Protein AF-U1GAP7-F1 (afdb_monomer)

Nearest PDB structures (foldseek):
  4m6r-assembly1_D  TM=9.104E-01  e=3.606E-21  Homo sapiens
  1dzw-assembly1_P  TM=7.895E-01  e=6.762E-09  Escherichia coli
  1e49-assembly1_P  TM=7.691E-01  e=4.501E-08  Escherichia coli
  1e4c-assembly1_P  TM=7.451E-01  e=2.843E-08  Escherichia coli
  2opi-assembly1_B  TM=7.253E-01  e=6.320E-07  Bacteroides thetaiotaomicron VPI-5482

Mean predicted aligned error: 15.96 Å

Radius of gyration: 25.6 Å; Cα contacts (8 Å, |Δi|>4): 697; chains: 1; bounding box: 59×60×71 Å

pLDDT: mean 79.99, std 14.96, range [28.83, 97.25]

Foldseek 3Di:
DPPPQPLVQLDDPDCPRQLNVQLVVLLVCVVLVWCPPQDKGKWFDDDQKIWFAFGPDNSNPTHSLRIWIFGPPFDLPDPVRTHTSHHNPPTHTDLCVSVQNLLVVLVARMKIWTQDPLLQVQLVVCCVPVNNFAWDKDAQDCLQQLACQFPVDDHGDDRGDMDTEAEDEDDPGSSVCNVVSNVSCVVVRGDQWHRYHNGGIIGRHNDPDDRPVVSVSDVSVPDPDVVVPVVHDDDDDDQPDFDDQLNWTWDDPPVPPQKIWTQQAFLDDRDIWMWGQPDPVGFIETGCEPLDQDPLLQPQALLQWADQWDDPPDDDDPVADPRDGCCVVLVLAPDNVRSGHHRSDAQDPDDDGSTPHRVSSRSSSSSVSVQVSDPRYHYDYPNDPVVVDD

Solvent-accessible surface area (backbone atoms only — not comparable to full-atom values): 21819 Å² total; per-residue (Å²): 129,85,76,81,51,49,64,70,80,40,63,72,92,52,66,80,41,56,37,48,32,47,30,51,50,32,33,54,36,33,77,72,46,23,24,53,94,52,40,49,52,50,35,38,47,55,93,52,35,35,38,34,48,46,40,87,48,56,38,61,70,47,51,30,78,49,41,30,30,29,44,54,88,54,52,62,68,60,73,85,65,40,46,65,63,26,66,42,93,90,61,46,73,37,71,58,50,44,52,45,46,58,29,42,77,70,66,23,38,35,27,42,31,31,41,25,65,55,45,21,48,50,42,53,48,37,35,74,77,64,33,78,88,39,54,52,71,52,57,74,41,72,56,49,40,65,38,64,58,16,79,90,48,84,59,54,30,49,43,83,39,70,53,63,34,49,51,43,79,66,58,99,46,68,68,71,37,39,64,59,51,52,51,50,46,65,78,38,60,4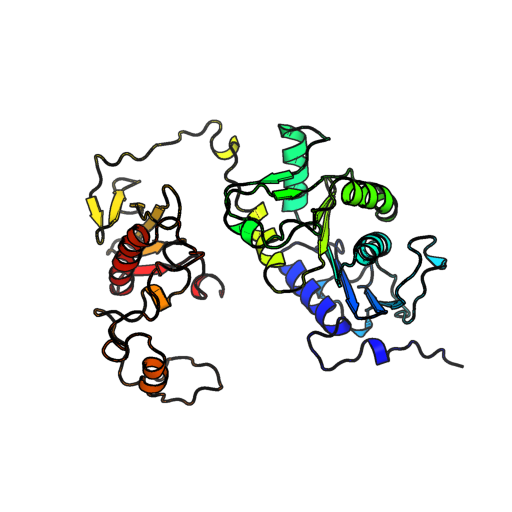2,46,49,45,38,36,28,38,79,56,9,36,47,37,36,31,68,72,92,64,91,51,60,74,54,34,59,65,42,58,69,64,69,66,88,48,72,73,78,46,60,98,49,91,81,81,79,88,67,83,89,80,51,51,71,55,65,89,27,45,27,39,56,78,76,75,75,72,47,37,28,46,30,54,37,44,18,39,44,92,84,30,60,28,44,39,34,48,76,47,96,93,64,31,32,38,34,39,42,37,70,63,49,76,51,68,48,45,41,43,30,25,81,81,50,47,59,55,74,55,61,59,93,84,63,84,66,63,91,88,56,67,80,83,42,57,39,62,79,56,27,74,75,28,88,47,73,90,43,34,36,45,36,40,71,38,71,69,57,93,59,82,95,53,89,35,78,34,32,81,55,23,41,54,44,31,56,28,48,32,56,42,60,56,34,92,52,31,48,70,45,38,70,66,35,70,82,76,74,67,130

Sequence (390 aa):
MQRENNDHLVISSDSDHPANLIPELCRKFYQLGWVTGTGGGTSIKQDNLIYIAPSGVQKELIKSENIFVLSFPTPKYPPSDRKYIRKPMELKPSACTPLFLAAFERGAGCSIHTHSQWAVLVTLLVEKVHGKGACFEISNIEQIKGIPRGRTKTGMLGFHDTLRVPIIENTPFEEDLTGSLEKAMEEYPDTYAVLVRRHGISEISELFHDRWSQIQAETCRATLQEAAFEGRIVTKIGCSTSSKISDSLAHDDFGDGSFYILHVPGHAVRHISGLVRTTPDGTFVSLAGDVCHFGVSFWLTKYIPLSSMFLPVTKFNARIKTPCQCTAFTMCHPDQEKGRPSPFHRARIAGESWYMDTPTAQNPINSFETFDAHEDVLVVMAHGQAAMNN

Structure (mmCIF, N/CA/C/O backbone):
data_AF-U1GAP7-F1
#
_entry.id   AF-U1GAP7-F1
#
loop_
_atom_site.group_PDB
_atom_site.id
_atom_site.type_symbol
_atom_site.label_atom_id
_atom_site.label_alt_id
_atom_site.label_comp_id
_atom_site.label_asym_id
_atom_site.label_entity_id
_atom_site.label_seq_id
_atom_site.pdbx_PDB_ins_code
_atom_site.Cartn_x
_atom_site.Cartn_y
_atom_site.Cartn_z
_atom_site.occupancy
_atom_site.B_iso_or_equiv
_atom_site.auth_seq_id
_atom_site.auth_comp_id
_atom_site.auth_asym_id
_atom_site.auth_atom_id
_atom_site.pdbx_PDB_model_num
ATOM 1 N N . MET A 1 1 ? -19.656 -19.413 37.058 1.00 40.47 1 MET A N 1
ATOM 2 C CA . MET A 1 1 ? -19.837 -19.436 35.592 1.00 40.47 1 MET A CA 1
ATOM 3 C C . MET A 1 1 ? -18.621 -18.779 34.968 1.00 40.47 1 MET A C 1
ATOM 5 O O . MET A 1 1 ? -18.473 -17.571 35.111 1.00 40.47 1 MET A O 1
ATOM 9 N N . GLN A 1 2 ? -17.708 -19.554 34.374 1.00 43.62 2 GLN A N 1
ATOM 10 C CA . GLN A 1 2 ? -16.685 -18.979 33.496 1.00 43.62 2 GLN A CA 1
ATOM 11 C C . GLN A 1 2 ? -17.437 -18.272 32.365 1.00 43.62 2 GLN A C 1
ATOM 13 O O . GLN A 1 2 ? -18.239 -18.905 31.685 1.00 43.62 2 GLN A O 1
ATOM 18 N N . ARG A 1 3 ? -17.268 -16.953 32.224 1.00 54.94 3 ARG A N 1
ATOM 19 C CA . ARG A 1 3 ? -17.716 -16.270 31.007 1.00 54.94 3 ARG A CA 1
ATOM 20 C C . ARG A 1 3 ? -16.922 -16.899 29.869 1.00 54.94 3 ARG A C 1
ATOM 22 O O . ARG A 1 3 ? -15.702 -16.770 29.864 1.00 54.94 3 ARG A O 1
ATOM 29 N N . GLU A 1 4 ? -17.589 -17.609 28.968 1.00 69.75 4 GLU A N 1
ATOM 30 C CA . GLU A 1 4 ? -16.960 -18.060 27.730 1.00 69.75 4 GLU A CA 1
ATOM 31 C C . GLU A 1 4 ? -16.416 -16.817 27.016 1.00 69.75 4 GLU A C 1
ATOM 33 O O . GLU A 1 4 ? -17.166 -15.907 26.670 1.00 69.75 4 GLU A O 1
ATOM 38 N N . ASN A 1 5 ? -15.096 -16.734 26.848 1.00 86.81 5 ASN A N 1
ATOM 39 C CA . ASN A 1 5 ? -14.421 -15.572 26.263 1.00 86.81 5 ASN A CA 1
ATOM 40 C C . ASN A 1 5 ? -14.599 -15.487 24.732 1.00 86.81 5 ASN A C 1
ATOM 42 O O . ASN A 1 5 ? -13.904 -14.733 24.060 1.00 86.81 5 ASN A O 1
ATOM 46 N N . ASN A 1 6 ? -15.513 -16.285 24.171 1.00 93.25 6 ASN A N 1
ATOM 47 C CA . ASN A 1 6 ? -15.742 -16.432 22.736 1.00 93.25 6 ASN A CA 1
ATOM 48 C C . ASN A 1 6 ? -14.460 -16.743 21.940 1.00 93.25 6 ASN A C 1
ATOM 50 O O . ASN A 1 6 ? -14.281 -16.257 20.826 1.00 93.25 6 ASN A O 1
ATOM 54 N N . ASP A 1 7 ? -13.562 -17.569 22.491 1.00 93.50 7 ASP A N 1
ATOM 55 C CA . ASP A 1 7 ? -12.288 -17.919 21.839 1.00 93.50 7 ASP A CA 1
ATOM 56 C C . ASP A 1 7 ? -12.469 -18.641 20.496 1.00 93.50 7 ASP A C 1
ATOM 58 O O . ASP A 1 7 ? -11.607 -18.548 19.628 1.00 93.50 7 ASP A O 1
ATOM 62 N N . HIS A 1 8 ? -13.626 -19.267 20.268 1.00 94.44 8 HIS A N 1
ATOM 63 C CA . HIS A 1 8 ? -13.984 -19.844 18.972 1.00 94.44 8 HIS A CA 1
ATOM 64 C C . HIS A 1 8 ? -13.971 -18.816 17.822 1.00 94.44 8 HIS A C 1
ATOM 66 O O . HIS A 1 8 ? -13.747 -19.202 16.682 1.00 94.44 8 HIS A O 1
ATOM 72 N N . LEU A 1 9 ? -14.148 -17.514 18.097 1.00 95.38 9 LEU A N 1
ATOM 73 C CA . LEU A 1 9 ? -14.139 -16.453 17.077 1.00 95.38 9 LEU A CA 1
ATOM 74 C C . LEU A 1 9 ? -12.755 -16.170 16.486 1.00 95.38 9 LEU A C 1
ATOM 76 O O . LEU A 1 9 ? -12.655 -15.466 15.485 1.00 95.38 9 LEU A O 1
ATOM 80 N N . VAL A 1 10 ? -11.685 -16.664 17.110 1.00 95.44 10 VAL A N 1
ATOM 81 C CA . VAL A 1 10 ? -10.305 -16.474 16.633 1.00 95.44 10 VAL A CA 1
ATOM 82 C C . VAL A 1 10 ? -9.638 -17.783 16.219 1.00 95.44 10 VAL A C 1
ATOM 84 O O . VAL A 1 10 ? -8.436 -17.809 15.966 1.00 95.44 10 VAL A O 1
ATOM 87 N N . ILE A 1 11 ? -10.413 -18.866 16.126 1.00 94.81 11 ILE A N 1
ATOM 88 C CA . ILE A 1 11 ? -9.948 -20.177 15.679 1.00 94.81 11 ILE A CA 1
ATOM 89 C C . ILE A 1 11 ? -10.535 -20.425 14.292 1.00 94.81 11 ILE A C 1
ATOM 91 O O . ILE A 1 11 ? -11.730 -20.660 14.144 1.00 94.81 11 ILE A O 1
ATOM 95 N N . SER A 1 12 ? -9.685 -20.383 13.269 1.00 93.69 12 SER A N 1
ATOM 96 C CA . SER A 1 12 ? -10.071 -20.703 11.896 1.00 93.69 12 SER A CA 1
ATOM 97 C C . SER A 1 12 ? -8.933 -21.416 11.174 1.00 93.69 12 SER A C 1
ATOM 99 O O . SER A 1 12 ? -7.761 -21.129 11.423 1.00 93.69 12 SER A O 1
ATOM 101 N N . SER A 1 13 ? -9.285 -22.341 10.279 1.00 93.00 13 SER A N 1
ATOM 102 C CA . SER A 1 13 ? -8.340 -22.977 9.348 1.00 93.00 13 SER A CA 1
ATOM 103 C C . SER A 1 13 ? -8.149 -22.176 8.056 1.00 93.00 13 SER A C 1
ATOM 105 O O . SER A 1 13 ? -7.215 -22.450 7.308 1.00 93.00 13 SER A O 1
ATOM 107 N N . ASP A 1 14 ? -9.008 -21.185 7.811 1.00 85.50 14 ASP A N 1
ATOM 108 C CA . ASP A 1 14 ? -8.910 -20.272 6.678 1.00 85.50 14 ASP A CA 1
ATOM 109 C C . ASP A 1 14 ? -7.800 -19.240 6.927 1.00 85.50 14 ASP A C 1
ATOM 111 O O . ASP A 1 14 ? -7.816 -18.534 7.940 1.00 85.50 14 ASP A O 1
ATOM 115 N N . SER A 1 15 ? -6.827 -19.161 6.016 1.00 82.62 15 SER A N 1
ATOM 116 C CA . SER A 1 15 ? -5.722 -18.199 6.092 1.00 82.62 15 SER A CA 1
ATOM 117 C C . SER A 1 15 ? -6.198 -16.753 5.998 1.00 82.62 15 SER A C 1
ATOM 119 O O . SER A 1 15 ? -5.598 -15.880 6.624 1.00 82.62 15 SER A O 1
ATOM 121 N N . ASP A 1 16 ? -7.297 -16.513 5.281 1.00 83.12 16 ASP A N 1
ATOM 122 C CA . ASP A 1 16 ? -7.816 -15.171 5.015 1.00 83.12 16 ASP A CA 1
ATOM 123 C C . ASP A 1 16 ? -8.726 -14.676 6.147 1.00 83.12 16 ASP A C 1
ATOM 125 O O . ASP A 1 16 ? -9.072 -13.493 6.216 1.00 83.12 16 ASP A O 1
ATOM 129 N N . HIS A 1 17 ? -9.069 -15.556 7.094 1.00 89.75 17 HIS A N 1
ATOM 130 C CA . HIS A 1 17 ? -9.817 -15.170 8.279 1.00 89.75 17 HIS A CA 1
ATOM 131 C C . HIS A 1 17 ? -9.033 -14.105 9.078 1.00 89.75 17 HIS A C 1
ATOM 133 O O . HIS A 1 17 ? -7.851 -14.311 9.372 1.00 89.75 17 HIS A O 1
ATOM 139 N N . PRO A 1 18 ? -9.664 -13.003 9.529 1.00 91.69 18 PRO A N 1
ATOM 140 C CA . PRO A 1 18 ? -8.995 -11.877 10.184 1.00 91.69 18 PRO A CA 1
ATOM 141 C C . PRO A 1 18 ? -8.076 -12.254 11.348 1.00 91.69 18 PRO A C 1
ATOM 143 O O . PRO A 1 18 ? -7.014 -11.659 11.524 1.00 91.69 18 PRO A O 1
ATOM 146 N N . ALA A 1 19 ? -8.454 -13.268 12.133 1.00 94.06 19 ALA A N 1
ATOM 147 C CA . ALA A 1 19 ? -7.641 -13.751 13.249 1.00 94.06 19 ALA A CA 1
ATOM 148 C C . ALA A 1 19 ? -6.285 -14.349 12.821 1.00 94.06 19 ALA A C 1
ATOM 150 O O . ALA A 1 19 ? -5.352 -14.343 13.620 1.00 94.06 19 ALA A O 1
ATOM 151 N N . ASN A 1 20 ? -6.172 -14.832 11.581 1.00 90.00 20 ASN A N 1
ATOM 152 C CA . ASN A 1 20 ? -4.948 -15.376 10.991 1.00 90.00 20 ASN A CA 1
ATOM 153 C C . ASN A 1 20 ? -4.239 -14.329 10.118 1.00 90.00 20 ASN A C 1
ATOM 155 O O . ASN A 1 20 ? -3.018 -14.165 10.211 1.00 90.00 20 ASN A O 1
ATOM 159 N N . LEU A 1 21 ? -5.017 -13.565 9.347 1.00 89.25 21 LEU A N 1
ATOM 160 C CA . LEU A 1 21 ? -4.511 -12.572 8.407 1.00 89.25 21 LEU A CA 1
ATOM 161 C C . LEU A 1 21 ? -3.861 -11.364 9.101 1.00 89.25 21 LEU A C 1
ATOM 163 O O . LEU A 1 21 ? -2.790 -10.932 8.684 1.00 89.25 21 LEU A O 1
ATOM 167 N N . ILE A 1 22 ? -4.436 -10.843 10.194 1.00 90.50 22 ILE A N 1
ATOM 168 C CA . ILE A 1 22 ? -3.846 -9.716 10.947 1.00 90.50 22 ILE A CA 1
ATOM 169 C C . ILE A 1 22 ? -2.419 -10.047 11.437 1.00 90.50 22 ILE A C 1
ATOM 171 O O . ILE A 1 22 ? -1.504 -9.276 11.136 1.00 90.50 22 ILE A O 1
ATOM 175 N N . PRO A 1 23 ? -2.172 -11.183 12.129 1.00 92.38 23 PRO A N 1
ATOM 176 C CA . PRO A 1 23 ? -0.819 -11.640 12.453 1.00 92.38 23 PRO A CA 1
ATOM 177 C C . PRO A 1 23 ? 0.143 -11.712 11.263 1.00 92.38 23 PRO A C 1
ATOM 179 O O . PRO A 1 23 ? 1.319 -11.367 11.388 1.00 92.38 23 PRO A O 1
ATOM 182 N N . GLU A 1 24 ? -0.322 -12.202 10.113 1.00 87.81 24 GLU A N 1
ATOM 183 C CA . GLU A 1 24 ? 0.508 -12.321 8.913 1.00 87.81 24 GLU A CA 1
ATOM 184 C C . GLU A 1 24 ? 0.879 -10.959 8.330 1.00 87.81 24 GLU A C 1
ATOM 186 O O . GLU A 1 24 ? 2.051 -10.708 8.038 1.00 87.81 24 GLU A O 1
ATOM 191 N N . LEU A 1 25 ? -0.097 -10.062 8.210 1.00 85.12 25 LEU A N 1
ATOM 192 C CA . LEU A 1 25 ? 0.119 -8.702 7.738 1.00 85.12 25 LEU A CA 1
ATOM 193 C C . LEU A 1 25 ? 1.078 -7.951 8.655 1.00 85.12 25 LEU A C 1
ATOM 195 O O . LEU A 1 25 ? 2.031 -7.352 8.170 1.00 85.12 25 LEU A O 1
ATOM 199 N N . CYS A 1 26 ? 0.903 -8.042 9.975 1.00 87.56 26 CYS A N 1
ATOM 200 C CA . CYS A 1 26 ? 1.814 -7.404 10.920 1.00 87.56 26 CYS A CA 1
ATOM 201 C C . CYS A 1 26 ? 3.259 -7.922 10.798 1.00 87.56 26 CYS A C 1
ATOM 203 O O . CYS A 1 26 ? 4.186 -7.117 10.879 1.00 87.56 26 CYS A O 1
ATOM 205 N N . ARG A 1 27 ? 3.471 -9.219 10.522 1.00 87.06 27 ARG A N 1
ATOM 206 C CA . ARG A 1 27 ? 4.806 -9.769 10.208 1.00 87.06 27 ARG A CA 1
ATOM 207 C C . ARG A 1 27 ? 5.404 -9.154 8.942 1.00 87.06 27 ARG A C 1
ATOM 209 O O . ARG A 1 27 ? 6.558 -8.728 8.968 1.00 87.06 27 ARG A O 1
ATOM 216 N N . LYS A 1 28 ? 4.628 -9.059 7.858 1.00 82.25 28 LYS A N 1
ATOM 217 C CA . LYS A 1 28 ? 5.076 -8.438 6.595 1.00 82.25 28 LYS A CA 1
ATOM 218 C C . LYS A 1 28 ? 5.375 -6.947 6.779 1.00 82.25 28 LYS A C 1
ATOM 220 O O . LYS A 1 28 ? 6.437 -6.472 6.392 1.00 82.25 28 LYS A O 1
ATOM 225 N N . PHE A 1 29 ? 4.481 -6.211 7.434 1.00 83.50 29 PHE A N 1
ATOM 226 C CA . PHE A 1 29 ? 4.652 -4.784 7.712 1.00 83.50 29 PHE A CA 1
ATOM 227 C C . PHE A 1 29 ? 5.871 -4.512 8.596 1.00 83.50 29 PHE A C 1
ATOM 229 O O . PHE A 1 29 ? 6.554 -3.506 8.411 1.00 83.50 29 PHE A O 1
ATOM 236 N N . TYR A 1 30 ? 6.184 -5.405 9.537 1.00 82.75 30 TYR A N 1
ATOM 237 C CA . TYR A 1 30 ? 7.383 -5.276 10.357 1.00 82.75 30 TYR A CA 1
ATOM 238 C C . TYR A 1 30 ? 8.656 -5.369 9.507 1.00 82.75 30 TYR A C 1
ATOM 240 O O . TYR A 1 30 ? 9.536 -4.522 9.641 1.00 82.75 30 TYR A O 1
ATOM 248 N N . GLN A 1 31 ? 8.726 -6.330 8.578 1.00 80.12 31 GLN A N 1
ATOM 249 C CA . GLN A 1 31 ? 9.857 -6.477 7.649 1.00 80.12 31 GLN A CA 1
ATOM 250 C C . GLN A 1 31 ? 10.043 -5.247 6.746 1.00 80.12 31 GLN A C 1
ATOM 252 O O . GLN A 1 31 ? 11.169 -4.894 6.408 1.00 80.12 31 GLN A O 1
ATOM 257 N N . LEU A 1 32 ? 8.950 -4.559 6.402 1.00 74.75 32 LEU A N 1
ATOM 258 C CA . LEU A 1 32 ? 8.971 -3.307 5.635 1.00 74.75 32 LEU A CA 1
ATOM 259 C C . LEU A 1 32 ? 9.346 -2.072 6.478 1.00 74.75 32 LEU A C 1
ATOM 261 O O . LEU A 1 32 ? 9.467 -0.972 5.937 1.00 74.75 32 LEU A O 1
ATOM 265 N N . GLY A 1 33 ? 9.511 -2.225 7.795 1.00 77.31 33 GLY A N 1
ATOM 266 C CA . GLY A 1 33 ? 9.781 -1.122 8.717 1.00 77.31 33 GLY A CA 1
ATOM 267 C C . GLY A 1 33 ? 8.557 -0.251 9.025 1.00 77.31 33 GLY A C 1
ATOM 268 O O . GLY A 1 33 ? 8.702 0.872 9.499 1.00 77.31 33 GLY A O 1
ATOM 269 N N . TRP A 1 34 ? 7.344 -0.732 8.741 1.00 79.25 34 TRP A N 1
ATOM 270 C CA . TRP A 1 34 ? 6.105 0.043 8.881 1.00 79.25 34 TRP A CA 1
ATOM 271 C C . TRP A 1 34 ? 5.525 0.014 10.295 1.00 79.25 34 TRP A C 1
ATOM 273 O O . TRP A 1 34 ? 4.881 0.973 10.714 1.00 79.25 34 TRP A O 1
ATOM 283 N N . VAL A 1 35 ? 5.742 -1.075 11.034 1.00 81.00 35 VAL A N 1
ATOM 284 C CA . VAL A 1 35 ? 5.157 -1.302 12.370 1.00 81.00 35 VAL A CA 1
ATOM 285 C C . VAL A 1 35 ? 6.222 -1.682 13.410 1.00 81.00 35 VAL A C 1
ATOM 287 O O . VAL A 1 35 ? 6.070 -2.617 14.196 1.00 81.00 35 VAL A O 1
ATOM 290 N N . THR A 1 36 ? 7.356 -0.973 13.393 1.00 76.44 36 THR A N 1
ATOM 291 C CA . THR A 1 36 ? 8.458 -1.173 14.352 1.00 76.44 36 THR A CA 1
ATOM 292 C C . THR A 1 36 ? 8.190 -0.497 15.700 1.00 76.44 36 THR A C 1
ATOM 294 O O . THR A 1 36 ? 7.414 0.453 15.783 1.00 76.44 36 THR A O 1
ATOM 297 N N . GLY A 1 37 ? 8.864 -0.940 16.769 1.00 70.94 37 GLY A N 1
ATOM 298 C CA . GLY A 1 37 ? 8.808 -0.257 18.071 1.00 70.94 37 GLY A CA 1
ATOM 299 C C . GLY A 1 37 ? 7.432 -0.304 18.744 1.00 70.94 37 GLY A C 1
ATOM 300 O O . GLY A 1 37 ? 7.100 0.583 19.521 1.00 70.94 37 GLY A O 1
ATOM 301 N N . THR A 1 38 ? 6.628 -1.327 18.438 1.00 71.69 38 THR A N 1
ATOM 302 C CA . THR A 1 38 ? 5.227 -1.520 18.869 1.00 71.69 38 THR A CA 1
ATOM 303 C C . THR A 1 38 ? 4.205 -0.536 18.288 1.00 71.69 38 THR A C 1
ATOM 305 O O . THR A 1 38 ? 3.010 -0.747 18.503 1.00 71.69 38 THR A O 1
ATOM 308 N N . GLY A 1 39 ? 4.639 0.459 17.509 1.00 75.31 39 GLY A N 1
ATOM 309 C CA . GLY A 1 39 ? 3.773 1.406 16.804 1.00 75.31 39 GLY A CA 1
ATOM 310 C C . GLY A 1 39 ? 3.064 0.799 15.591 1.00 75.31 39 GLY A C 1
ATOM 311 O O . GLY A 1 39 ? 3.455 -0.259 15.088 1.00 75.31 39 GLY A O 1
ATOM 312 N N . GLY A 1 40 ? 2.010 1.465 15.123 1.00 81.12 40 GLY A N 1
ATOM 313 C CA . GLY A 1 40 ? 1.197 1.003 14.003 1.00 81.12 40 GLY A CA 1
ATOM 314 C C . GLY A 1 40 ? 0.316 -0.213 14.315 1.00 81.12 40 GLY A C 1
ATOM 315 O O . GLY A 1 40 ? 0.173 -0.652 15.459 1.00 81.12 40 GLY A O 1
ATOM 316 N N . GLY A 1 41 ? -0.291 -0.785 13.280 1.00 83.81 41 GLY A N 1
ATOM 317 C CA . GLY A 1 41 ? -1.128 -1.976 13.370 1.00 83.81 41 GLY A CA 1
ATOM 318 C C . GLY A 1 41 ? -2.143 -2.065 12.240 1.00 83.81 41 GLY A C 1
ATOM 319 O O . GLY A 1 41 ? -2.209 -1.208 11.367 1.00 83.81 41 GLY A O 1
ATOM 320 N N . THR A 1 42 ? -2.953 -3.115 12.262 1.00 87.62 42 THR A N 1
ATOM 321 C CA . THR A 1 42 ? -4.062 -3.270 11.323 1.00 87.62 42 THR A CA 1
ATOM 322 C C . THR A 1 42 ? -5.283 -3.836 12.033 1.00 87.62 42 THR A C 1
ATOM 324 O O . THR A 1 42 ? -5.172 -4.476 13.086 1.00 87.62 42 THR A O 1
ATOM 327 N N . SER A 1 43 ? -6.450 -3.545 11.475 1.00 91.75 43 SER A N 1
ATOM 328 C CA . SER A 1 43 ? -7.752 -3.983 11.948 1.00 91.75 43 SER A CA 1
ATOM 329 C C . SER A 1 43 ? -8.613 -4.339 10.747 1.00 91.75 43 SER A C 1
ATOM 331 O O . SER A 1 43 ? -8.608 -3.618 9.749 1.00 91.75 43 SER A O 1
ATOM 333 N N . ILE A 1 44 ? -9.361 -5.434 10.845 1.00 92.12 44 ILE A N 1
ATOM 334 C CA . ILE A 1 44 ? -10.205 -5.938 9.757 1.00 92.12 44 ILE A CA 1
ATOM 335 C C . ILE A 1 44 ? -11.640 -6.061 10.260 1.00 92.12 44 ILE A C 1
ATOM 337 O O . ILE A 1 44 ? -11.884 -6.581 11.352 1.00 92.12 44 ILE A O 1
ATOM 341 N N . LYS A 1 45 ? -12.590 -5.593 9.450 1.00 89.50 45 LYS A N 1
ATOM 342 C CA . LYS A 1 45 ? -14.024 -5.758 9.667 1.00 89.50 45 LYS A CA 1
ATOM 343 C C . LYS A 1 45 ? -14.544 -6.870 8.763 1.00 89.50 45 LYS A C 1
ATOM 345 O O . LYS A 1 45 ? -14.513 -6.739 7.543 1.00 89.50 45 LYS A O 1
ATOM 350 N N . GLN A 1 46 ? -15.079 -7.924 9.365 1.00 89.25 46 GLN A N 1
ATOM 351 C CA . GLN A 1 46 ? -15.781 -8.992 8.660 1.00 89.25 46 GLN A CA 1
ATOM 352 C C . GLN A 1 46 ? -17.213 -9.052 9.183 1.00 89.25 46 GLN A C 1
ATOM 354 O O . GLN A 1 46 ? -17.440 -9.203 10.383 1.00 89.25 46 GLN A O 1
ATOM 359 N N . ASP A 1 47 ? -18.179 -8.877 8.283 1.00 90.62 47 ASP A N 1
ATOM 360 C CA . ASP A 1 47 ? -19.598 -8.756 8.618 1.00 90.62 47 ASP A CA 1
ATOM 361 C C . ASP A 1 47 ? -19.843 -7.667 9.686 1.00 90.62 47 ASP A C 1
ATOM 363 O O . ASP A 1 47 ? -19.516 -6.488 9.478 1.00 90.62 47 ASP A O 1
ATOM 367 N N . ASN A 1 48 ? -20.392 -8.078 10.834 1.00 94.38 48 ASN A N 1
ATOM 368 C CA . ASN A 1 48 ? -20.673 -7.251 12.008 1.00 94.38 48 ASN A CA 1
ATOM 369 C C . ASN A 1 48 ? -19.613 -7.415 13.114 1.00 94.38 48 ASN A C 1
ATOM 371 O O . ASN A 1 48 ? -19.881 -7.089 14.272 1.00 94.38 48 ASN A O 1
ATOM 375 N N . LEU A 1 49 ? -18.430 -7.939 12.786 1.00 96.75 49 LEU A N 1
ATOM 376 C CA . LEU A 1 49 ? -17.316 -8.133 13.710 1.00 96.75 49 LEU A CA 1
ATOM 377 C C . LEU A 1 49 ? -16.102 -7.311 13.280 1.00 96.75 49 LEU A C 1
ATOM 379 O O . LEU A 1 49 ? -15.793 -7.192 12.096 1.00 96.75 49 LEU A O 1
ATOM 383 N N . ILE A 1 50 ? -15.394 -6.764 14.262 1.00 96.44 50 ILE A N 1
ATOM 384 C CA . ILE A 1 50 ? -14.122 -6.068 14.073 1.00 96.44 50 ILE A CA 1
ATOM 385 C C . ILE A 1 50 ? -13.042 -6.811 14.845 1.00 96.44 50 ILE A C 1
ATOM 387 O O . ILE A 1 50 ? -13.182 -7.027 16.049 1.00 96.44 50 ILE A O 1
ATOM 391 N N . TYR A 1 51 ? -11.951 -7.130 14.159 1.00 95.75 51 TYR A N 1
ATOM 392 C CA . TYR A 1 51 ? -10.794 -7.829 14.694 1.00 95.75 51 TYR A CA 1
ATOM 393 C C . TYR A 1 51 ? -9.634 -6.853 14.856 1.00 95.75 51 TYR A C 1
ATOM 395 O O . TYR A 1 51 ? -9.227 -6.211 13.890 1.00 95.75 51 TYR A O 1
ATOM 403 N N . ILE A 1 52 ? -9.102 -6.739 16.073 1.00 93.62 52 ILE A N 1
ATOM 404 C CA . ILE A 1 52 ? -8.090 -5.732 16.421 1.00 93.62 52 ILE A CA 1
ATOM 405 C C . ILE A 1 52 ? -6.877 -6.403 17.064 1.00 93.62 52 ILE A C 1
ATOM 407 O O . ILE A 1 52 ? -7.007 -7.189 18.005 1.00 93.62 52 ILE A O 1
ATOM 411 N N . ALA A 1 53 ? -5.685 -6.049 16.587 1.00 91.00 53 ALA A N 1
ATOM 412 C CA . ALA A 1 53 ? -4.428 -6.435 17.217 1.00 91.00 53 ALA A CA 1
ATOM 413 C C . ALA A 1 53 ? -4.286 -5.860 18.648 1.00 91.00 53 ALA A C 1
ATOM 415 O O . ALA A 1 53 ? -4.762 -4.758 18.935 1.00 91.00 53 ALA A O 1
ATOM 416 N N . PRO A 1 54 ? -3.601 -6.564 19.563 1.00 91.00 54 PRO A N 1
ATOM 417 C CA . PRO A 1 54 ? -3.335 -6.054 20.905 1.00 91.00 54 PRO A CA 1
ATOM 418 C C . PRO A 1 54 ? -2.344 -4.877 20.892 1.00 91.00 54 PRO A C 1
ATOM 420 O O . PRO A 1 54 ? -1.477 -4.761 20.021 1.00 91.00 54 PRO A O 1
ATOM 423 N N . SER A 1 55 ? -2.422 -4.035 21.920 1.00 85.94 55 SER A N 1
ATOM 424 C CA . SER A 1 55 ? -1.366 -3.076 22.250 1.00 85.94 55 SER A CA 1
ATOM 425 C C . SER A 1 55 ? -0.221 -3.759 23.008 1.00 85.94 55 SER A C 1
ATOM 427 O O . SER A 1 55 ? -0.442 -4.730 23.731 1.00 85.94 55 SER A O 1
ATOM 429 N N . GLY A 1 56 ? 1.005 -3.250 22.854 1.00 77.88 56 GLY A N 1
ATOM 430 C CA . GLY A 1 56 ? 2.182 -3.681 23.624 1.00 77.88 56 GLY A CA 1
ATOM 431 C C . GLY A 1 56 ? 2.793 -5.032 23.234 1.00 77.88 56 GLY A C 1
ATOM 432 O O . GLY A 1 56 ? 3.822 -5.407 23.787 1.00 77.88 56 GLY A O 1
ATOM 433 N N . VAL A 1 57 ? 2.209 -5.750 22.272 1.00 86.75 57 VAL A N 1
ATOM 434 C CA . VAL A 1 57 ? 2.812 -6.954 21.682 1.00 86.75 57 VAL A CA 1
ATOM 435 C C . VAL A 1 57 ? 3.649 -6.552 20.468 1.00 86.75 57 VAL A C 1
ATOM 437 O O . VAL A 1 57 ? 3.227 -5.713 19.665 1.00 86.75 57 VAL A O 1
ATOM 440 N N . GLN A 1 58 ? 4.834 -7.153 20.337 1.00 85.00 58 GLN A N 1
ATOM 441 C CA . GLN A 1 58 ? 5.660 -7.058 19.130 1.00 85.00 58 GLN A CA 1
ATOM 442 C C . GLN A 1 58 ? 4.834 -7.511 17.921 1.00 85.00 58 GLN A C 1
ATOM 444 O O . GLN A 1 58 ? 4.259 -8.600 17.930 1.00 85.00 58 GLN A O 1
ATOM 449 N N . LYS A 1 59 ? 4.701 -6.645 16.914 1.00 85.94 59 LYS A N 1
ATOM 450 C CA . LYS A 1 59 ? 3.720 -6.804 15.831 1.00 85.94 59 LYS A CA 1
ATOM 451 C C . LYS A 1 59 ? 3.978 -8.067 15.005 1.00 85.94 59 LYS A C 1
ATOM 453 O O . LYS A 1 59 ? 3.043 -8.755 14.613 1.00 85.94 59 LYS A O 1
ATOM 458 N N . GLU A 1 60 ? 5.239 -8.425 14.837 1.00 88.12 60 GLU A N 1
ATOM 459 C CA . GLU A 1 60 ? 5.725 -9.639 14.196 1.00 88.12 60 GLU A CA 1
ATOM 460 C C . GLU A 1 60 ? 5.480 -10.931 14.999 1.00 88.12 60 GLU A C 1
ATOM 462 O O . GLU A 1 60 ? 5.566 -12.021 14.436 1.00 88.12 60 GLU A O 1
ATOM 467 N N . LEU A 1 61 ? 5.147 -10.832 16.291 1.00 90.69 61 LEU A N 1
ATOM 468 C CA . LEU A 1 61 ? 4.899 -11.973 17.183 1.00 90.69 61 LEU A CA 1
ATOM 469 C C . LEU A 1 61 ? 3.426 -12.133 17.585 1.00 90.69 61 LEU A C 1
ATOM 471 O O . LEU A 1 61 ? 3.111 -12.992 18.413 1.00 90.69 61 LEU A O 1
ATOM 475 N N . ILE A 1 62 ? 2.520 -11.325 17.026 1.00 91.88 62 ILE A N 1
ATOM 476 C CA . ILE A 1 62 ? 1.083 -11.447 17.297 1.00 91.88 62 ILE A CA 1
ATOM 477 C C . ILE A 1 62 ? 0.609 -12.844 16.879 1.00 91.88 62 ILE A C 1
ATOM 479 O O . ILE A 1 62 ? 0.912 -13.318 15.786 1.00 91.88 62 ILE A O 1
ATOM 483 N N . LYS A 1 63 ? -0.173 -13.487 17.745 1.00 94.38 63 LYS A N 1
ATOM 484 C CA . LYS A 1 63 ? -0.889 -14.737 17.466 1.00 94.38 63 LYS A CA 1
ATOM 485 C C . LYS A 1 63 ? -2.393 -14.483 17.397 1.00 94.38 63 LYS A C 1
ATOM 487 O O . LYS A 1 63 ? -2.885 -13.508 17.966 1.00 94.38 63 LYS A O 1
ATOM 492 N N . SER A 1 64 ? -3.132 -15.390 16.760 1.00 94.62 64 SER A N 1
ATOM 493 C CA . SER A 1 64 ? -4.600 -15.333 16.662 1.00 94.62 64 SER A CA 1
ATOM 494 C C . SER A 1 64 ? -5.279 -15.208 18.033 1.00 94.62 64 SER A C 1
ATOM 496 O O . SER A 1 64 ? -6.177 -14.390 18.225 1.00 94.62 64 SER A O 1
ATOM 498 N N . GLU A 1 65 ? -4.770 -15.920 19.039 1.00 94.25 65 GLU A N 1
ATOM 499 C CA . GLU A 1 65 ? -5.235 -15.862 20.431 1.00 94.25 65 GLU A CA 1
ATOM 500 C C . GLU A 1 65 ? -5.143 -14.458 21.050 1.00 94.25 65 GLU A C 1
ATOM 502 O O . GLU A 1 65 ? -5.872 -14.143 21.995 1.00 94.25 65 GLU A O 1
ATOM 507 N N . ASN A 1 66 ? -4.287 -13.582 20.518 1.00 94.25 66 ASN A N 1
ATOM 508 C CA . ASN A 1 66 ? -4.114 -12.221 21.013 1.00 94.25 66 ASN A CA 1
ATOM 509 C C . ASN A 1 66 ? -5.119 -11.216 20.418 1.00 94.25 66 ASN A C 1
ATOM 511 O O . ASN A 1 66 ? -5.143 -10.065 20.850 1.00 94.25 66 ASN A O 1
ATOM 515 N N . ILE A 1 67 ? -5.940 -11.620 19.444 1.00 95.62 67 ILE A N 1
ATOM 516 C CA . ILE A 1 67 ? -6.830 -10.721 18.697 1.00 95.62 67 ILE A CA 1
ATOM 517 C C . ILE A 1 67 ? -8.089 -10.364 19.498 1.00 95.62 67 ILE A C 1
ATOM 519 O O . ILE A 1 67 ? -8.839 -11.227 19.948 1.00 95.62 67 ILE A O 1
ATOM 523 N N . PHE A 1 68 ? -8.370 -9.075 19.650 1.00 96.62 68 PHE A N 1
ATOM 524 C CA . PHE A 1 68 ? -9.629 -8.591 20.218 1.00 96.62 68 PHE A CA 1
ATOM 525 C C . PHE A 1 68 ? -10.746 -8.669 19.179 1.00 96.62 68 PHE A C 1
ATOM 527 O O . PHE A 1 68 ? -10.498 -8.415 18.002 1.00 96.62 68 PHE A O 1
ATOM 534 N N . VAL A 1 69 ? -11.977 -8.951 19.622 1.00 97.25 69 VAL A N 1
ATOM 535 C CA . VAL A 1 69 ? -13.161 -8.935 18.746 1.00 97.25 69 VAL A CA 1
ATOM 536 C C . VAL A 1 69 ? -14.225 -8.008 19.323 1.00 97.25 69 VAL A C 1
ATOM 538 O O . VAL A 1 69 ? -14.609 -8.146 20.489 1.00 97.25 69 VAL A O 1
ATOM 541 N N . LEU A 1 70 ? -14.697 -7.060 18.516 1.00 96.88 70 LEU A N 1
ATOM 542 C CA . LEU A 1 70 ? -15.765 -6.117 18.850 1.00 96.88 70 LEU A CA 1
ATOM 543 C C . LEU A 1 70 ? -16.959 -6.323 17.915 1.00 96.88 70 LEU A C 1
ATOM 545 O O . LEU A 1 70 ? -16.783 -6.727 16.768 1.00 96.88 70 LEU A O 1
ATOM 549 N N . SER A 1 71 ? -18.166 -5.999 18.380 1.00 96.81 71 SER A N 1
ATOM 550 C CA . SER A 1 71 ? -19.320 -5.871 17.484 1.00 96.81 71 SER A CA 1
ATOM 551 C C . SER A 1 71 ? -19.235 -4.576 16.675 1.00 96.81 71 SER A C 1
ATOM 553 O O . SER A 1 71 ? -18.800 -3.553 17.202 1.00 96.81 71 SER A O 1
ATOM 555 N N . PHE A 1 72 ? -19.755 -4.573 15.455 1.00 95.00 72 PHE A N 1
ATOM 556 C CA . PHE A 1 72 ? -20.008 -3.372 14.666 1.00 95.00 72 PHE A CA 1
ATOM 557 C C . PHE A 1 72 ? -21.519 -3.211 14.422 1.00 95.00 72 PHE A C 1
ATOM 559 O O . PHE A 1 72 ? -22.164 -4.189 14.042 1.00 95.00 72 PHE A O 1
ATOM 566 N N . PRO A 1 73 ? -22.107 -2.016 14.629 1.00 95.38 73 PRO A N 1
ATOM 567 C CA . PRO A 1 73 ? -21.476 -0.784 15.108 1.00 95.38 73 PRO A CA 1
ATOM 568 C C . PRO A 1 73 ? -21.131 -0.822 16.610 1.00 95.38 73 PRO A C 1
ATOM 570 O O . PRO A 1 73 ? -21.775 -1.509 17.408 1.00 95.38 73 PRO A O 1
ATOM 573 N N . THR A 1 74 ? -20.122 -0.045 17.009 1.00 95.31 74 THR A N 1
ATOM 574 C CA . THR A 1 74 ? -19.738 0.169 18.415 1.00 95.31 74 THR A CA 1
ATOM 575 C C . THR A 1 74 ? -19.253 1.610 18.618 1.00 95.31 74 THR A C 1
ATOM 577 O O . THR A 1 74 ? -18.623 2.149 17.710 1.00 95.31 74 THR A O 1
ATOM 580 N N . PRO A 1 75 ? -19.495 2.242 19.784 1.00 93.44 75 PRO A N 1
ATOM 581 C CA . PRO A 1 75 ? -19.028 3.604 20.046 1.00 93.44 75 PRO A CA 1
ATOM 582 C C . PRO A 1 75 ? -17.499 3.732 19.994 1.00 93.44 75 PRO A C 1
ATOM 584 O O . PRO A 1 75 ? -16.786 2.864 20.499 1.00 93.44 75 PRO A O 1
ATOM 587 N N . LYS A 1 76 ? -16.990 4.847 19.452 1.00 90.94 76 LYS A N 1
ATOM 588 C CA . LYS A 1 76 ? -15.567 5.234 19.538 1.00 90.94 76 LYS A CA 1
ATOM 589 C C . LYS A 1 76 ? -15.180 5.649 20.960 1.00 90.94 76 LYS A C 1
ATOM 591 O O . LYS A 1 76 ? -14.144 5.196 21.461 1.00 90.94 76 LYS A O 1
ATOM 596 N N . TYR A 1 77 ? -16.047 6.434 21.607 1.00 88.94 77 TYR A N 1
ATOM 597 C CA . TYR A 1 77 ? -15.873 6.982 22.953 1.00 88.94 77 TYR A CA 1
ATOM 598 C C . TYR A 1 77 ? -17.170 6.923 23.775 1.00 88.94 77 TYR A C 1
ATOM 600 O O . TYR A 1 77 ? -18.248 7.009 23.186 1.00 88.94 77 TYR A O 1
ATOM 608 N N . PRO A 1 78 ? -17.060 6.843 25.115 1.00 91.31 78 PRO A N 1
ATOM 609 C CA . PRO A 1 78 ? -15.840 6.506 25.860 1.00 91.31 78 PRO A CA 1
ATOM 610 C C . PRO A 1 78 ? -15.405 5.043 25.601 1.00 91.31 78 PRO A C 1
ATOM 612 O O . PRO A 1 78 ? -16.233 4.213 25.224 1.00 91.31 78 PRO A O 1
ATOM 615 N N . PRO A 1 79 ? -14.122 4.668 25.794 1.00 88.56 79 PRO A N 1
ATOM 616 C CA . PRO A 1 79 ? -13.657 3.297 25.542 1.00 88.56 79 PRO A CA 1
ATOM 617 C C . PRO A 1 79 ? -14.388 2.211 26.351 1.00 88.56 79 PRO A C 1
ATOM 619 O O . PRO A 1 79 ? -14.391 1.050 25.938 1.00 88.56 79 PRO A O 1
ATOM 622 N N . SER A 1 80 ? -15.002 2.577 27.483 1.00 90.00 80 SER A N 1
ATOM 623 C CA . SER A 1 80 ? -15.842 1.705 28.318 1.00 90.00 80 SER A CA 1
ATOM 624 C C . SER A 1 80 ? -17.083 1.189 27.598 1.00 90.00 80 SER A C 1
ATOM 626 O O . SER A 1 80 ? -17.534 0.084 27.890 1.00 90.00 80 SER A O 1
ATOM 628 N N . ASP A 1 81 ? -17.598 1.961 26.642 1.00 93.75 81 ASP A N 1
ATOM 629 C CA . ASP A 1 81 ? -18.868 1.686 25.966 1.00 93.75 81 ASP A CA 1
ATOM 630 C C . ASP A 1 81 ? -18.662 0.825 24.713 1.00 93.75 81 ASP A C 1
ATOM 632 O O . ASP A 1 81 ? -19.620 0.386 24.070 1.00 93.75 81 ASP A O 1
ATOM 636 N N . ARG A 1 82 ? -17.397 0.538 24.374 1.00 94.31 82 ARG A N 1
ATOM 637 C CA . ARG A 1 82 ? -17.041 -0.375 23.290 1.00 94.31 82 ARG A CA 1
ATOM 638 C C . ARG A 1 82 ? -17.531 -1.785 23.606 1.00 94.31 82 ARG A C 1
ATOM 640 O O . ARG A 1 82 ? -17.187 -2.380 24.631 1.00 94.31 82 ARG A O 1
ATOM 647 N N . LYS A 1 83 ? -18.289 -2.356 22.674 1.00 94.81 83 LYS A N 1
ATOM 648 C CA . LYS A 1 83 ? -18.894 -3.684 22.799 1.00 94.81 83 LYS A CA 1
ATOM 649 C C . LYS A 1 83 ? -17.908 -4.774 22.383 1.00 94.81 83 LYS A C 1
ATOM 651 O O . LYS A 1 83 ? -17.904 -5.235 21.243 1.00 94.81 83 LYS A O 1
ATOM 656 N N . TYR A 1 84 ? -17.058 -5.184 23.319 1.00 94.19 84 TYR A N 1
ATOM 657 C CA . TYR A 1 84 ? -16.162 -6.323 23.121 1.00 94.19 84 TYR A CA 1
ATOM 658 C C . TYR A 1 84 ? -16.921 -7.643 23.243 1.00 94.19 84 TYR A C 1
ATOM 660 O O . TYR A 1 84 ? -17.542 -7.912 24.269 1.00 94.19 84 TYR A O 1
ATOM 668 N N . ILE A 1 85 ? -16.803 -8.475 22.214 1.00 95.56 85 ILE A N 1
ATOM 669 C CA . ILE A 1 85 ? -17.301 -9.852 22.199 1.00 95.56 85 ILE A CA 1
ATOM 670 C C . ILE A 1 85 ? -16.226 -10.799 22.749 1.00 95.56 85 ILE A C 1
ATOM 672 O O . ILE A 1 85 ? -16.555 -11.766 23.432 1.00 95.56 85 ILE A O 1
ATOM 676 N N . ARG A 1 86 ? -14.944 -10.486 22.515 1.00 95.00 86 ARG A N 1
ATOM 677 C CA . ARG A 1 86 ? -13.785 -11.237 23.019 1.00 95.00 86 ARG A CA 1
ATOM 678 C C . ARG A 1 86 ? -12.687 -10.306 23.530 1.00 95.00 86 ARG A C 1
ATOM 680 O O . ARG A 1 86 ? -12.369 -9.310 22.872 1.00 95.00 86 ARG A O 1
ATOM 687 N N . LYS A 1 87 ? -12.057 -10.668 24.658 1.00 93.88 87 LYS A N 1
ATOM 688 C CA . LYS A 1 87 ? -10.849 -10.009 25.189 1.00 93.88 87 LYS A CA 1
ATOM 689 C C . LYS A 1 87 ? -9.805 -11.042 25.639 1.00 93.88 87 LYS A C 1
ATOM 691 O O . LYS A 1 87 ? -10.099 -11.836 26.526 1.00 93.88 87 LYS A O 1
ATOM 696 N N . PRO A 1 88 ? -8.570 -11.027 25.119 1.00 89.19 88 PRO A N 1
ATOM 697 C CA . PRO A 1 88 ? -7.472 -11.767 25.738 1.00 89.19 88 PRO A CA 1
ATOM 698 C C . PRO A 1 88 ? -7.241 -11.266 27.178 1.00 89.19 88 PRO A C 1
ATOM 700 O O . PRO A 1 88 ? -7.196 -10.057 27.400 1.00 89.19 88 PRO A O 1
ATOM 703 N N . MET A 1 89 ? -7.107 -12.173 28.156 1.00 77.69 89 MET A N 1
ATOM 704 C CA . MET A 1 89 ? -7.148 -11.827 29.592 1.00 77.69 89 MET A CA 1
ATOM 705 C C . MET A 1 89 ? -5.995 -10.928 30.073 1.00 77.69 89 MET A C 1
ATOM 707 O O . MET A 1 89 ? -6.173 -10.192 31.039 1.00 77.69 89 MET A O 1
ATOM 711 N N . GLU A 1 90 ? -4.843 -10.949 29.398 1.00 84.44 90 GLU A N 1
ATOM 712 C CA . GLU A 1 90 ? -3.620 -10.259 29.845 1.00 84.44 90 GLU A CA 1
ATOM 713 C C . GLU A 1 90 ? -3.162 -9.134 28.905 1.00 84.44 90 GLU A C 1
ATOM 715 O O . GLU A 1 90 ? -2.060 -8.608 29.043 1.00 84.44 90 GLU A O 1
ATOM 720 N N . LEU A 1 91 ? -3.996 -8.742 27.938 1.00 89.06 91 LEU A N 1
ATOM 721 C CA . LEU A 1 91 ? -3.633 -7.740 26.935 1.00 89.06 91 LEU A CA 1
ATOM 722 C C . LEU A 1 91 ? -4.559 -6.530 26.986 1.00 89.06 91 LEU A C 1
ATOM 724 O O . LEU A 1 91 ? -5.697 -6.589 27.454 1.00 89.06 91 LEU A O 1
ATOM 728 N N . LYS A 1 92 ? -4.065 -5.412 26.454 1.00 88.75 92 LYS A N 1
ATOM 729 C CA . LYS A 1 92 ? -4.853 -4.194 26.250 1.00 88.75 92 LYS A CA 1
ATOM 730 C C . LYS A 1 92 ? -5.219 -4.051 24.770 1.00 88.75 92 LYS A C 1
ATOM 732 O O . LYS A 1 92 ? -4.405 -4.410 23.917 1.00 88.75 92 LYS A O 1
ATOM 737 N N . PRO A 1 93 ? -6.410 -3.522 24.448 1.00 86.25 93 PRO A N 1
ATOM 738 C CA . PRO A 1 93 ? -6.770 -3.209 23.069 1.00 86.25 93 PRO A CA 1
ATOM 739 C C . PRO A 1 93 ? -5.868 -2.098 22.511 1.00 86.25 93 PRO A C 1
ATOM 741 O O . PRO A 1 93 ? -5.313 -1.302 23.272 1.00 86.25 93 PRO A O 1
ATOM 744 N N . SER A 1 94 ? -5.731 -2.039 21.183 1.00 87.62 94 SER A N 1
ATOM 745 C CA . SER A 1 94 ? -4.940 -1.005 20.505 1.00 87.62 94 SER A CA 1
ATOM 746 C C . SER A 1 94 ? -5.444 0.413 20.813 1.00 87.62 94 SER A C 1
ATOM 748 O O . SER A 1 94 ? -6.656 0.660 20.801 1.00 87.62 94 SER A O 1
ATOM 750 N N . ALA A 1 95 ? -4.520 1.354 21.029 1.00 85.88 95 ALA A N 1
ATOM 751 C CA . ALA A 1 95 ? -4.842 2.775 21.158 1.00 85.88 95 ALA A CA 1
ATOM 752 C C . ALA A 1 95 ? -5.422 3.351 19.851 1.00 85.88 95 ALA A C 1
ATOM 754 O O . ALA A 1 95 ? -6.290 4.215 19.921 1.00 85.88 95 ALA A O 1
ATOM 755 N N . CYS A 1 96 ? -5.102 2.749 18.696 1.00 87.56 96 CYS A N 1
ATOM 756 C CA . CYS A 1 96 ? -5.610 3.140 17.377 1.00 87.56 96 CYS A CA 1
ATOM 757 C C . CYS A 1 96 ? -7.073 2.724 17.125 1.00 87.56 96 CYS A C 1
ATOM 759 O O . CYS A 1 96 ? -7.635 3.028 16.075 1.00 87.56 96 CYS A O 1
ATOM 761 N N . THR A 1 97 ? -7.718 2.018 18.065 1.00 91.81 97 THR A N 1
ATOM 762 C CA . THR A 1 97 ? -9.112 1.551 17.923 1.00 91.81 97 THR A CA 1
ATOM 763 C C . THR A 1 97 ? -10.102 2.632 17.443 1.00 91.81 97 THR A C 1
ATOM 765 O O . THR A 1 97 ? -10.874 2.330 16.535 1.00 91.81 97 THR A O 1
ATOM 768 N N . PRO A 1 98 ? -10.135 3.867 17.988 1.00 91.94 98 PRO A N 1
ATOM 769 C CA . PRO A 1 98 ? -11.079 4.881 17.523 1.00 91.94 98 PRO A CA 1
ATOM 770 C C . PRO A 1 98 ? -10.799 5.345 16.084 1.00 91.94 98 PRO A C 1
ATOM 772 O O . PRO A 1 98 ? -11.750 5.615 15.355 1.00 91.94 98 PRO A O 1
ATOM 775 N N . LEU A 1 99 ? -9.537 5.342 15.638 1.00 89.69 99 LEU A N 1
ATOM 776 C CA . LEU A 1 99 ? -9.156 5.664 14.258 1.00 89.69 99 LEU A CA 1
ATOM 777 C C . LEU A 1 99 ? -9.662 4.580 13.294 1.00 89.69 99 LEU A C 1
ATOM 779 O O . LEU A 1 99 ? -10.250 4.890 12.259 1.00 89.69 99 LEU A O 1
ATOM 783 N N . PHE A 1 100 ? -9.506 3.304 13.665 1.00 90.94 100 PHE A N 1
ATOM 784 C CA . PHE A 1 100 ? -10.040 2.181 12.887 1.00 90.94 100 PHE A CA 1
ATOM 785 C C . PHE A 1 100 ? -11.567 2.227 12.792 1.00 90.94 100 PHE A C 1
ATOM 787 O O . PHE A 1 100 ? -12.134 1.998 11.728 1.00 90.94 100 PHE A O 1
ATOM 794 N N . LEU A 1 101 ? -12.246 2.562 13.890 1.00 92.81 101 LEU A N 1
ATOM 795 C CA . LEU A 1 101 ? -13.700 2.715 13.897 1.00 92.81 101 LEU A CA 1
ATOM 796 C C . LEU A 1 101 ? -14.163 3.861 12.985 1.00 92.81 101 LEU A C 1
ATOM 798 O O . LEU A 1 101 ? -15.118 3.664 12.239 1.00 92.81 101 LEU A O 1
ATOM 802 N N . ALA A 1 102 ? -13.462 5.001 12.968 1.00 91.69 102 ALA A N 1
ATOM 803 C CA . ALA A 1 102 ? -13.757 6.101 12.044 1.00 91.69 102 ALA A CA 1
ATOM 804 C C . ALA A 1 102 ? -13.631 5.669 10.569 1.00 91.69 102 ALA A C 1
ATOM 806 O O . ALA A 1 102 ? -14.453 6.046 9.732 1.00 91.69 102 ALA A O 1
ATOM 807 N N . ALA A 1 103 ? -12.650 4.818 10.249 1.00 88.50 103 ALA A N 1
ATOM 808 C CA . ALA A 1 103 ? -12.526 4.215 8.923 1.00 88.50 103 ALA A CA 1
ATOM 809 C C . ALA A 1 103 ? -13.703 3.272 8.594 1.00 88.50 103 ALA A C 1
ATOM 811 O O . ALA A 1 103 ? -14.274 3.345 7.505 1.00 88.50 103 ALA A O 1
ATOM 812 N N . PHE A 1 104 ? -14.109 2.410 9.530 1.00 89.69 104 PHE A N 1
ATOM 813 C CA . PHE A 1 104 ? -15.201 1.446 9.325 1.00 89.69 104 PHE A CA 1
ATOM 814 C C . PHE A 1 104 ? -16.587 2.085 9.223 1.00 89.69 104 PHE A C 1
ATOM 816 O O . PHE A 1 104 ? -17.425 1.613 8.456 1.00 89.69 104 PHE A O 1
ATOM 823 N N . GLU A 1 105 ? -16.837 3.177 9.945 1.00 90.25 105 GLU A N 1
ATOM 824 C CA . GLU A 1 105 ? -18.049 3.995 9.785 1.00 90.25 105 GLU A CA 1
ATOM 825 C C . GLU A 1 105 ? -18.149 4.591 8.376 1.00 90.25 105 GLU A C 1
ATOM 827 O O . GLU A 1 105 ? -19.241 4.806 7.854 1.00 90.25 105 GLU A O 1
ATOM 832 N N . ARG A 1 106 ? -17.001 4.773 7.719 1.00 84.50 106 ARG A N 1
ATOM 833 C CA . ARG A 1 106 ? -16.889 5.145 6.311 1.00 84.50 106 ARG A CA 1
ATOM 834 C C . ARG A 1 106 ? -16.814 3.937 5.387 1.00 84.50 106 ARG A C 1
ATOM 836 O O . ARG A 1 106 ? -16.322 4.075 4.283 1.00 84.50 106 ARG A O 1
ATOM 843 N N . GLY A 1 107 ? -17.303 2.770 5.789 1.00 82.81 107 GLY A N 1
ATOM 844 C CA . GLY A 1 107 ? -17.431 1.611 4.904 1.00 82.81 107 GLY A CA 1
ATOM 845 C C . GLY A 1 107 ? -16.154 0.802 4.686 1.00 82.81 107 GLY A C 1
ATOM 846 O O . GLY A 1 107 ? -16.229 -0.226 4.017 1.00 82.81 107 GLY A O 1
ATOM 847 N N . ALA A 1 108 ? -15.016 1.188 5.280 1.00 84.00 108 ALA A N 1
ATOM 848 C CA . ALA A 1 108 ? -13.777 0.424 5.154 1.00 84.00 108 ALA A CA 1
ATOM 849 C C . ALA A 1 108 ? -13.962 -1.043 5.593 1.00 84.00 108 ALA A C 1
ATOM 851 O O . ALA A 1 108 ? -14.661 -1.347 6.565 1.00 84.00 108 ALA A O 1
ATOM 852 N N . GLY A 1 109 ? -13.313 -1.959 4.872 1.00 84.38 109 GLY A N 1
ATOM 853 C CA . GLY A 1 109 ? -13.208 -3.369 5.259 1.00 84.38 109 GLY A CA 1
ATOM 854 C C . GLY A 1 109 ? -11.950 -3.639 6.083 1.00 84.38 109 GLY A C 1
ATOM 855 O O . GLY A 1 109 ? -11.919 -4.550 6.907 1.00 84.38 109 GLY A O 1
ATOM 856 N N . CYS A 1 110 ? -10.920 -2.813 5.905 1.00 86.06 110 CYS A N 1
ATOM 857 C CA . CYS A 1 110 ? -9.654 -2.905 6.612 1.00 86.06 110 CYS A CA 1
ATOM 858 C C . CYS A 1 110 ? -9.115 -1.500 6.898 1.00 86.06 110 CYS A C 1
ATOM 860 O O . CYS A 1 110 ? -9.364 -0.548 6.162 1.00 86.06 110 CYS A O 1
ATOM 862 N N . SER A 1 111 ? -8.363 -1.359 7.980 1.00 85.69 111 SER A N 1
ATOM 863 C CA . SER A 1 111 ? -7.597 -0.150 8.248 1.00 85.69 111 SER A CA 1
ATOM 864 C C . SER A 1 111 ? -6.190 -0.530 8.674 1.00 85.69 111 SER A C 1
ATOM 866 O O . SER A 1 111 ? -5.983 -1.480 9.438 1.00 85.69 111 SER A O 1
ATOM 868 N N . ILE A 1 112 ? -5.216 0.195 8.137 1.00 87.38 112 ILE A N 1
ATOM 869 C CA . ILE A 1 112 ? -3.797 0.010 8.418 1.00 87.38 112 ILE A CA 1
ATOM 870 C C . ILE A 1 112 ? -3.283 1.322 8.992 1.00 87.38 112 ILE A C 1
ATOM 872 O O . ILE A 1 112 ? -3.633 2.407 8.545 1.00 87.38 112 ILE A O 1
ATOM 876 N N . HIS A 1 113 ? -2.456 1.226 10.015 1.00 87.12 113 HIS A N 1
ATOM 877 C CA . HIS A 1 113 ? -1.757 2.353 10.588 1.00 87.12 113 HIS A CA 1
ATOM 878 C C . HIS A 1 113 ? -0.269 2.026 10.604 1.00 87.12 113 HIS A C 1
ATOM 880 O O . HIS A 1 113 ? 0.133 0.993 11.145 1.00 87.12 113 HIS A O 1
ATOM 886 N N . THR A 1 114 ? 0.555 2.883 10.008 1.00 84.50 114 THR A N 1
ATOM 887 C CA . THR A 1 114 ? 2.006 2.676 9.970 1.00 84.50 114 THR A CA 1
ATOM 888 C C . THR A 1 114 ? 2.743 3.862 10.550 1.00 84.50 114 THR A C 1
ATOM 890 O O . THR A 1 114 ? 2.304 5.006 10.452 1.00 84.50 114 THR A O 1
ATOM 893 N N . HIS A 1 115 ? 3.903 3.575 11.126 1.00 83.19 115 HIS A N 1
ATOM 894 C CA . HIS A 1 115 ? 4.908 4.546 11.543 1.00 83.19 115 HIS A CA 1
ATOM 895 C C . HIS A 1 115 ? 6.068 4.539 10.535 1.00 83.19 115 HIS A C 1
ATOM 897 O O . HIS A 1 115 ? 7.240 4.603 10.906 1.00 83.19 115 HIS A O 1
ATOM 903 N N . SER A 1 116 ? 5.750 4.394 9.243 1.00 78.88 116 SER A N 1
ATOM 904 C CA . SER A 1 116 ? 6.747 4.389 8.174 1.00 78.88 116 SER A CA 1
ATOM 905 C C . SER A 1 116 ? 7.606 5.654 8.237 1.00 78.88 116 SER A C 1
ATOM 907 O O . SER A 1 116 ? 7.095 6.778 8.215 1.00 78.88 116 SER A O 1
ATOM 909 N N . GLN A 1 117 ? 8.929 5.474 8.253 1.00 74.75 117 GLN A N 1
ATOM 910 C CA . GLN A 1 117 ? 9.884 6.586 8.220 1.00 74.75 117 GLN A CA 1
ATOM 911 C C . GLN A 1 117 ? 9.685 7.468 6.982 1.00 74.75 117 GLN A C 1
ATOM 913 O O . GLN A 1 117 ? 9.901 8.677 7.038 1.00 74.75 117 GLN A O 1
ATOM 918 N N . TRP A 1 118 ? 9.205 6.887 5.882 1.00 77.69 118 TRP A N 1
ATOM 919 C CA . TRP A 1 118 ? 8.912 7.628 4.664 1.00 77.69 118 TRP A CA 1
ATOM 920 C C . TRP A 1 118 ? 7.669 8.511 4.794 1.00 77.69 118 TRP A C 1
ATOM 922 O O . TRP A 1 118 ? 7.686 9.653 4.339 1.00 77.69 118 TRP A O 1
ATOM 932 N N . ALA A 1 119 ? 6.624 8.024 5.472 1.00 78.75 119 ALA A N 1
ATOM 933 C CA . ALA A 1 119 ? 5.437 8.820 5.787 1.00 78.75 119 ALA A CA 1
ATOM 934 C C . ALA A 1 119 ? 5.794 9.994 6.717 1.00 78.75 119 ALA A C 1
ATOM 936 O O . ALA A 1 119 ? 5.364 11.127 6.511 1.00 78.75 119 ALA A O 1
ATOM 937 N N . VAL A 1 120 ? 6.661 9.753 7.703 1.00 77.56 120 VAL A N 1
ATOM 938 C CA . VAL A 1 120 ? 7.204 10.810 8.566 1.00 77.56 120 VAL A CA 1
ATOM 939 C C . VAL A 1 120 ? 7.981 11.837 7.738 1.00 77.56 120 VAL A C 1
ATOM 941 O O . VAL A 1 120 ? 7.701 13.034 7.827 1.00 77.56 120 VAL A O 1
ATOM 944 N N . LEU A 1 121 ? 8.918 11.388 6.900 1.00 76.31 121 LEU A N 1
ATOM 945 C CA . LEU A 1 121 ? 9.768 12.267 6.100 1.00 76.31 121 LEU A CA 1
ATOM 946 C C . LEU A 1 121 ? 8.959 13.118 5.116 1.00 76.31 121 LEU A C 1
ATOM 948 O O . LEU A 1 121 ? 9.181 14.326 5.044 1.00 76.31 121 LEU A O 1
ATOM 952 N N . VAL A 1 122 ? 7.995 12.530 4.400 1.00 81.56 122 VAL A N 1
ATOM 953 C CA . VAL A 1 122 ? 7.190 13.280 3.426 1.00 81.56 122 VAL A CA 1
ATOM 954 C C . VAL A 1 122 ? 6.377 14.379 4.108 1.00 81.56 122 VAL A C 1
ATOM 956 O O . VAL A 1 122 ? 6.302 15.488 3.586 1.00 81.56 122 VAL A O 1
ATOM 959 N N . THR A 1 123 ? 5.866 14.141 5.323 1.00 83.00 123 THR A N 1
ATOM 960 C CA . THR A 1 123 ? 5.143 15.187 6.064 1.00 83.00 123 THR A CA 1
ATOM 961 C C . THR A 1 123 ? 6.035 16.383 6.399 1.00 83.00 123 THR A C 1
ATOM 963 O O . THR A 1 123 ? 5.593 17.527 6.292 1.00 83.00 123 THR A O 1
ATOM 966 N N . LEU A 1 124 ? 7.300 16.135 6.756 1.00 81.00 124 LEU A N 1
ATOM 967 C CA . LEU A 1 124 ? 8.289 17.173 7.056 1.00 81.00 124 LEU A CA 1
ATOM 968 C C . LEU A 1 124 ? 8.710 17.941 5.800 1.00 81.00 124 LEU A C 1
ATOM 970 O O . LEU A 1 124 ? 8.888 19.156 5.849 1.00 81.00 124 LEU A O 1
ATOM 974 N N . LEU A 1 125 ? 8.855 17.243 4.673 1.00 76.75 125 LEU A N 1
ATOM 975 C CA . LEU A 1 125 ? 9.197 17.862 3.394 1.00 76.75 125 LEU A CA 1
ATOM 976 C C . LEU A 1 125 ? 8.071 18.766 2.893 1.00 76.75 125 LEU A C 1
ATOM 978 O O . LEU A 1 125 ? 8.333 19.916 2.548 1.00 76.75 125 LEU A O 1
ATOM 982 N N . VAL A 1 126 ? 6.823 18.293 2.937 1.00 83.31 126 VAL A N 1
ATOM 983 C CA . VAL A 1 126 ? 5.657 19.112 2.584 1.00 83.31 126 VAL A CA 1
ATOM 984 C C . VAL A 1 126 ? 5.557 20.331 3.506 1.00 83.31 126 VAL A C 1
ATOM 986 O O . VAL A 1 126 ? 5.336 21.434 3.015 1.00 83.31 126 VAL A O 1
ATOM 989 N N . GLU A 1 127 ? 5.824 20.176 4.814 1.00 90.31 127 GLU A N 1
ATOM 990 C CA . GLU A 1 127 ? 5.911 21.313 5.750 1.00 90.31 127 GLU A CA 1
ATOM 991 C C . GLU A 1 127 ? 6.899 22.373 5.273 1.00 90.31 127 GLU A C 1
ATOM 993 O O . GLU A 1 127 ? 6.592 23.563 5.262 1.00 90.31 127 GLU A O 1
ATOM 998 N N . LYS A 1 128 ? 8.105 21.918 4.924 1.00 83.88 128 LYS A N 1
ATOM 999 C CA . LYS A 1 128 ? 9.244 22.775 4.627 1.00 83.88 128 LYS A CA 1
ATOM 1000 C C . LYS A 1 128 ? 9.057 23.512 3.305 1.00 83.88 128 LYS A C 1
ATOM 1002 O O . LYS A 1 128 ? 9.427 24.677 3.220 1.00 83.88 128 LYS A O 1
ATOM 1007 N N . VAL A 1 129 ? 8.531 22.829 2.289 1.00 84.94 129 VAL A N 1
ATOM 1008 C CA . VAL A 1 129 ? 8.440 23.353 0.918 1.00 84.94 129 VAL A CA 1
ATOM 1009 C C . VAL A 1 129 ? 7.119 24.084 0.676 1.00 84.94 129 VAL A C 1
ATOM 1011 O O . VAL A 1 129 ? 7.114 25.147 0.062 1.00 84.94 129 VAL A O 1
ATOM 1014 N N . HIS A 1 130 ? 6.003 23.550 1.178 1.00 87.06 130 HIS A N 1
ATOM 1015 C CA . HIS A 1 130 ? 4.653 24.032 0.857 1.00 87.06 130 HIS A CA 1
ATOM 1016 C C . HIS A 1 130 ? 3.885 24.580 2.071 1.00 87.06 130 HIS A C 1
ATOM 1018 O O . HIS A 1 130 ? 2.801 25.141 1.919 1.00 87.06 130 HIS A O 1
ATOM 1024 N N . GLY A 1 131 ? 4.447 24.465 3.277 1.00 90.06 131 GLY A N 1
ATOM 1025 C CA . GLY A 1 131 ? 3.843 24.952 4.513 1.00 90.06 131 GLY A CA 1
ATOM 1026 C C . GLY A 1 131 ? 2.954 23.925 5.220 1.00 90.06 131 GLY A C 1
ATOM 1027 O O . GLY A 1 131 ? 2.640 22.848 4.715 1.00 90.06 131 GLY A O 1
ATOM 1028 N N . LYS A 1 132 ? 2.532 24.264 6.444 1.00 89.19 132 LYS A N 1
ATOM 1029 C CA . LYS A 1 132 ? 1.795 23.344 7.331 1.00 89.19 132 LYS A CA 1
ATOM 1030 C C . LYS A 1 132 ? 0.404 22.938 6.837 1.00 89.19 132 LYS A C 1
ATOM 1032 O O . LYS A 1 132 ? -0.059 21.867 7.208 1.00 89.19 132 LYS A O 1
ATOM 1037 N N . GLY A 1 133 ? -0.254 23.773 6.035 1.00 90.31 133 GLY A N 1
ATOM 1038 C CA . GLY A 1 133 ? -1.604 23.505 5.525 1.00 90.31 133 GLY A CA 1
ATOM 1039 C C . GLY A 1 133 ? -1.647 22.710 4.218 1.00 90.31 133 GLY A C 1
ATOM 1040 O O . GLY A 1 133 ? -2.734 22.450 3.715 1.00 90.31 133 GLY A O 1
ATOM 1041 N N . ALA A 1 134 ? -0.494 22.366 3.639 1.00 92.94 134 ALA A N 1
ATOM 1042 C CA . ALA A 1 134 ? -0.439 21.682 2.354 1.00 92.94 134 ALA A CA 1
ATOM 1043 C C . ALA A 1 134 ? -0.708 20.173 2.480 1.00 92.94 134 ALA A C 1
ATOM 1045 O O . ALA A 1 134 ? -0.303 19.523 3.448 1.00 92.94 134 ALA A O 1
ATOM 1046 N N . CYS A 1 135 ? -1.359 19.616 1.458 1.00 93.69 135 CYS A N 1
ATOM 1047 C CA . CYS A 1 135 ? -1.466 18.173 1.258 1.00 93.69 135 CYS A CA 1
ATOM 1048 C C . CYS A 1 135 ? -0.171 17.613 0.659 1.00 93.69 135 CYS A C 1
ATOM 1050 O O . CYS A 1 135 ? 0.599 18.334 0.026 1.00 93.69 135 CYS A O 1
ATOM 1052 N N . PHE A 1 136 ? 0.037 16.306 0.801 1.00 90.44 136 PHE A N 1
ATOM 1053 C CA . PHE A 1 136 ? 0.953 15.600 -0.085 1.00 90.44 136 PHE A CA 1
ATOM 1054 C C . PHE A 1 136 ? 0.283 15.428 -1.449 1.00 90.44 136 PHE A C 1
ATOM 1056 O O . PHE A 1 136 ? -0.847 14.941 -1.525 1.00 90.44 136 PHE A O 1
ATOM 1063 N N . GLU A 1 137 ? 0.982 15.814 -2.511 1.00 91.00 137 GLU A N 1
ATOM 1064 C CA . GLU A 1 137 ? 0.514 15.677 -3.885 1.00 91.00 137 GLU A CA 1
ATOM 1065 C C . GLU A 1 137 ? 1.596 15.042 -4.753 1.00 91.00 137 GLU A C 1
ATOM 1067 O O . GLU A 1 137 ? 2.773 15.389 -4.645 1.00 91.00 137 GLU A O 1
ATOM 1072 N N . ILE A 1 138 ? 1.197 14.111 -5.617 1.00 84.81 138 ILE A N 1
ATOM 1073 C CA . ILE A 1 138 ? 2.088 13.494 -6.601 1.00 84.81 138 ILE A CA 1
ATOM 1074 C C . ILE A 1 138 ? 1.306 13.136 -7.865 1.00 84.81 138 ILE A C 1
ATOM 1076 O O . ILE A 1 138 ? 0.160 12.691 -7.801 1.00 84.81 138 ILE A O 1
ATOM 1080 N N . SER A 1 139 ? 1.924 13.338 -9.023 1.00 88.31 139 SER A N 1
ATOM 1081 C CA . SER A 1 139 ? 1.373 13.012 -10.341 1.00 88.31 139 SER A CA 1
ATOM 1082 C C . SER A 1 139 ? 2.471 12.463 -11.247 1.00 88.31 139 SER A C 1
ATOM 1084 O O . SER A 1 139 ? 3.648 12.496 -10.886 1.00 88.31 139 SER A O 1
ATOM 1086 N N . ASN A 1 140 ? 2.096 11.989 -12.440 1.00 84.19 140 ASN A N 1
ATOM 1087 C CA . ASN A 1 140 ? 3.041 11.558 -13.477 1.00 84.19 140 ASN A CA 1
ATOM 1088 C C . ASN A 1 140 ? 3.948 10.412 -13.020 1.00 84.19 140 ASN A C 1
ATOM 1090 O O . ASN A 1 140 ? 5.140 10.383 -13.331 1.00 84.19 140 ASN A O 1
ATOM 1094 N N . ILE A 1 141 ? 3.368 9.472 -12.276 1.00 75.00 141 ILE A N 1
ATOM 1095 C CA . ILE A 1 141 ? 4.064 8.298 -11.773 1.00 75.00 141 ILE A CA 1
ATOM 1096 C C . ILE A 1 141 ? 3.180 7.057 -11.936 1.00 75.00 141 ILE A C 1
ATOM 1098 O O . ILE A 1 141 ? 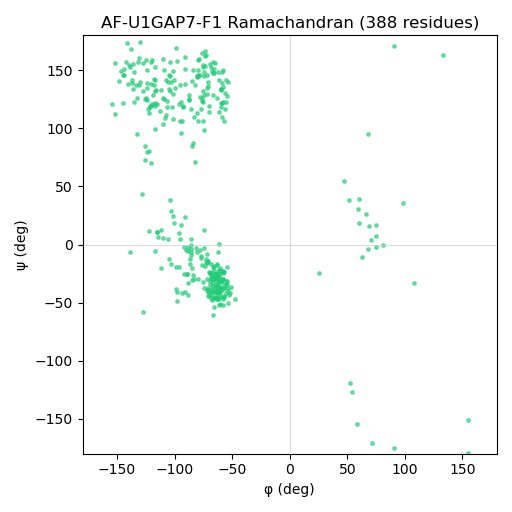1.967 7.130 -11.777 1.00 75.00 141 ILE A O 1
ATOM 1102 N N . GLU A 1 142 ? 3.747 5.908 -12.289 1.00 77.00 142 GLU A N 1
ATOM 1103 C CA . GLU A 1 142 ? 2.947 4.709 -12.585 1.00 77.00 142 GLU A CA 1
ATOM 1104 C C . GLU A 1 142 ? 2.229 4.160 -11.342 1.00 77.00 142 GLU A C 1
ATOM 1106 O O . GLU A 1 142 ? 1.094 3.689 -11.427 1.00 77.00 142 GLU A O 1
ATOM 1111 N N . GLN A 1 143 ? 2.845 4.296 -10.166 1.00 78.06 143 GLN A N 1
ATOM 1112 C CA . GLN A 1 143 ? 2.349 3.741 -8.907 1.00 78.06 143 GLN A CA 1
ATOM 1113 C C . GLN A 1 143 ? 0.956 4.256 -8.524 1.00 78.06 143 GLN A C 1
ATOM 1115 O O . GLN A 1 143 ? 0.173 3.510 -7.929 1.00 78.06 143 GLN A O 1
ATOM 1120 N N . ILE A 1 144 ? 0.594 5.493 -8.893 1.00 80.44 144 ILE A N 1
ATOM 1121 C CA . ILE A 1 144 ? -0.726 6.032 -8.532 1.00 80.44 144 ILE A CA 1
ATOM 1122 C C . ILE A 1 144 ? -1.868 5.290 -9.229 1.00 80.44 144 ILE A C 1
ATOM 1124 O O . ILE A 1 144 ? -2.975 5.291 -8.701 1.00 80.44 144 ILE A O 1
ATOM 1128 N N . LYS A 1 145 ? -1.615 4.558 -10.326 1.00 81.31 145 LYS A N 1
ATOM 1129 C CA . LYS A 1 145 ? -2.635 3.732 -11.001 1.00 81.31 145 LYS A CA 1
ATOM 1130 C C . LYS A 1 145 ? -3.183 2.595 -10.147 1.00 81.31 145 LYS A C 1
ATOM 1132 O O . LYS A 1 145 ? -4.229 2.032 -10.459 1.00 81.31 145 LYS A O 1
ATOM 1137 N N . GLY A 1 146 ? -2.498 2.243 -9.063 1.00 73.62 146 GLY A N 1
ATOM 1138 C CA . GLY A 1 146 ? -3.011 1.287 -8.090 1.00 73.62 146 GLY A CA 1
ATOM 1139 C C . GLY A 1 146 ? -3.906 1.910 -7.009 1.00 73.62 146 GLY A C 1
ATOM 1140 O O . GLY A 1 146 ? -4.405 1.181 -6.152 1.00 73.62 146 GLY A O 1
ATOM 1141 N N . ILE A 1 147 ? -4.139 3.227 -7.038 1.00 80.69 147 ILE A N 1
ATOM 1142 C CA . ILE A 1 147 ? -4.991 3.939 -6.080 1.00 80.69 147 ILE A CA 1
ATOM 1143 C C . ILE A 1 147 ? -6.338 4.278 -6.740 1.00 80.69 147 ILE A C 1
ATOM 1145 O O . ILE A 1 147 ? -6.359 4.780 -7.868 1.00 80.69 147 ILE A O 1
ATOM 1149 N N . PRO A 1 148 ? -7.481 4.015 -6.081 1.00 83.06 148 PRO A N 1
ATOM 1150 C CA . PRO A 1 148 ? -8.787 4.374 -6.626 1.00 83.06 148 PRO A CA 1
ATOM 1151 C C . PRO A 1 148 ? -8.963 5.893 -6.719 1.00 83.06 148 PRO A C 1
ATOM 1153 O O . PRO A 1 148 ? -8.423 6.635 -5.901 1.00 83.06 148 PRO A O 1
ATOM 1156 N N . ARG A 1 149 ? -9.770 6.368 -7.677 1.00 82.44 149 ARG A N 1
ATOM 1157 C CA . ARG A 1 149 ? -10.028 7.813 -7.873 1.00 82.44 149 ARG A CA 1
ATOM 1158 C C . ARG A 1 149 ? -10.721 8.495 -6.694 1.00 82.44 149 ARG A C 1
ATOM 1160 O O . ARG A 1 149 ? -10.753 9.724 -6.647 1.00 82.44 149 ARG A O 1
ATOM 1167 N N . GLY A 1 150 ? -11.328 7.709 -5.814 1.00 81.75 150 GLY A N 1
ATOM 1168 C CA . GLY A 1 150 ? -12.124 8.182 -4.695 1.00 81.75 150 GLY A CA 1
ATOM 1169 C C . GLY A 1 150 ? -13.442 7.446 -4.579 1.00 81.75 150 GLY A C 1
ATOM 1170 O O . GLY A 1 150 ? -13.899 6.820 -5.530 1.00 81.75 150 GLY A O 1
ATOM 1171 N N . ARG A 1 151 ? -14.079 7.550 -3.414 1.00 74.44 151 ARG A N 1
ATOM 1172 C CA . ARG A 1 151 ? -15.339 6.852 -3.124 1.00 74.44 151 ARG A CA 1
ATOM 1173 C C . ARG A 1 151 ? -16.515 7.396 -3.927 1.00 74.44 151 ARG A C 1
ATOM 1175 O O . ARG A 1 151 ? -17.487 6.683 -4.155 1.00 74.44 151 ARG A O 1
ATOM 1182 N N . THR A 1 152 ? -16.431 8.651 -4.366 1.00 76.19 152 THR A N 1
ATOM 1183 C CA . THR A 1 152 ? -17.471 9.280 -5.193 1.00 76.19 152 THR A CA 1
ATOM 1184 C C . THR A 1 152 ? -17.293 9.007 -6.688 1.00 76.19 152 THR A C 1
ATOM 1186 O O . THR A 1 152 ? -18.130 9.412 -7.495 1.00 76.19 152 THR A O 1
ATOM 1189 N N . LYS A 1 153 ? -16.211 8.320 -7.076 1.00 83.38 153 LYS A N 1
ATOM 1190 C CA . LYS A 1 153 ? -15.788 8.128 -8.465 1.00 83.38 153 LYS A CA 1
ATOM 1191 C C . LYS A 1 153 ? -15.576 6.649 -8.767 1.00 83.38 153 LYS A C 1
ATOM 1193 O O . LYS A 1 153 ? -15.314 5.838 -7.888 1.00 83.38 153 LYS A O 1
ATOM 1198 N N . THR A 1 154 ? -15.673 6.289 -10.041 1.00 80.56 154 THR A N 1
ATOM 1199 C CA . THR A 1 154 ? -15.426 4.917 -10.499 1.00 80.56 154 THR A CA 1
ATOM 1200 C C . THR A 1 154 ? -14.029 4.806 -11.106 1.00 80.56 154 THR A C 1
ATOM 1202 O O . THR A 1 154 ? -13.584 5.703 -11.821 1.00 80.56 154 THR A O 1
ATOM 1205 N N . GLY A 1 155 ? -13.354 3.685 -10.851 1.00 83.94 155 GLY A N 1
ATOM 1206 C CA . GLY A 1 155 ? -12.062 3.355 -11.449 1.00 83.94 155 GLY A CA 1
ATOM 1207 C C . GLY A 1 155 ? -10.845 3.821 -10.647 1.00 83.94 155 GLY A C 1
ATOM 1208 O O . GLY A 1 155 ? -10.947 4.337 -9.531 1.00 83.94 155 GLY A O 1
ATOM 1209 N N . MET A 1 156 ? -9.675 3.605 -11.241 1.00 83.12 156 MET A N 1
ATOM 1210 C CA . MET A 1 156 ? -8.373 3.929 -10.660 1.00 83.12 156 MET A CA 1
ATOM 1211 C C . MET A 1 156 ? -7.852 5.264 -11.192 1.00 83.12 156 MET A C 1
ATOM 1213 O O . MET A 1 156 ? -8.287 5.725 -12.256 1.00 83.12 156 MET A O 1
ATOM 1217 N N . LEU A 1 157 ? -6.943 5.904 -10.453 1.00 82.06 157 LEU A N 1
ATOM 1218 C CA . LEU A 1 157 ? -6.172 7.020 -10.997 1.00 82.06 157 LEU A CA 1
ATOM 1219 C C . LEU A 1 157 ? -5.409 6.542 -12.248 1.00 82.06 157 LEU A C 1
ATOM 1221 O O . LEU A 1 157 ? -5.067 5.374 -12.398 1.00 82.06 157 LEU A O 1
ATOM 1225 N N . GLY A 1 158 ? -5.182 7.445 -13.185 1.00 82.31 158 GLY A N 1
ATOM 1226 C CA . GLY A 1 158 ? -4.313 7.282 -14.338 1.00 82.31 158 GLY A CA 1
ATOM 1227 C C . GLY A 1 158 ? -2.955 7.926 -14.078 1.00 82.31 158 GLY A C 1
ATOM 1228 O O . GLY A 1 158 ? -2.793 8.702 -13.141 1.00 82.31 158 GLY A O 1
ATOM 1229 N N . PHE A 1 159 ? -1.987 7.656 -14.953 1.00 80.44 159 PHE A N 1
ATOM 1230 C CA . PHE A 1 159 ? -0.628 8.205 -14.857 1.00 80.44 159 PHE A CA 1
ATOM 1231 C C . PHE A 1 159 ? -0.599 9.743 -14.743 1.00 80.44 159 PHE A C 1
ATOM 1233 O O . PHE A 1 159 ? 0.211 10.305 -14.010 1.00 80.44 159 PHE A O 1
ATOM 1240 N N . HIS A 1 160 ? -1.496 10.428 -15.454 1.00 87.69 160 HIS A N 1
ATOM 1241 C CA . HIS A 1 160 ? -1.582 11.891 -15.463 1.00 87.69 160 HIS A CA 1
ATOM 1242 C C . HIS A 1 160 ? -2.480 12.480 -14.370 1.00 87.69 160 HIS A C 1
ATOM 1244 O O . HIS A 1 160 ? -2.553 13.702 -14.263 1.00 87.69 160 HIS A O 1
ATOM 1250 N N . ASP A 1 161 ? -3.179 11.655 -13.586 1.00 90.38 161 ASP A N 1
ATOM 1251 C CA . ASP A 1 161 ? -3.944 12.176 -12.457 1.00 90.38 161 ASP A CA 1
ATOM 1252 C C . ASP A 1 161 ? -3.004 12.601 -11.318 1.00 90.38 161 ASP A C 1
ATOM 1254 O O . ASP A 1 161 ? -1.833 12.221 -11.259 1.00 90.38 161 ASP A O 1
ATOM 1258 N N . THR A 1 162 ? -3.532 13.395 -10.391 1.00 91.56 162 THR A N 1
ATOM 1259 C CA . THR A 1 162 ? -2.822 13.793 -9.174 1.00 91.56 162 THR A CA 1
ATOM 1260 C C . THR A 1 162 ? -3.418 13.054 -7.985 1.00 91.56 162 THR A C 1
ATOM 1262 O O . THR A 1 162 ? -4.591 13.238 -7.652 1.00 91.56 162 THR A O 1
ATOM 1265 N N . LEU A 1 163 ? -2.604 12.239 -7.317 1.00 88.06 163 LEU A N 1
ATOM 1266 C CA . LEU A 1 163 ? -2.916 11.740 -5.985 1.00 88.06 163 LEU A CA 1
ATOM 1267 C C . LEU A 1 163 ? -2.771 12.894 -4.994 1.00 88.06 163 LEU A C 1
ATOM 1269 O O . LEU A 1 163 ? -1.725 13.537 -4.954 1.00 88.06 163 LEU A O 1
ATOM 1273 N N . ARG A 1 164 ? -3.788 13.102 -4.156 1.00 91.19 164 ARG A N 1
ATOM 1274 C CA . ARG A 1 164 ? -3.773 14.076 -3.063 1.00 91.19 164 ARG A CA 1
ATOM 1275 C C . ARG A 1 164 ? -4.076 13.374 -1.746 1.00 91.19 164 ARG A C 1
ATOM 1277 O O . ARG A 1 164 ? -5.117 12.735 -1.622 1.00 91.19 164 ARG A O 1
ATOM 1284 N N . VAL A 1 165 ? -3.183 13.513 -0.771 1.00 91.44 165 VAL A N 1
ATOM 1285 C CA . VAL A 1 165 ? -3.317 12.924 0.568 1.00 91.44 165 VAL A CA 1
ATOM 1286 C C . VAL A 1 165 ? -3.243 14.041 1.615 1.00 91.44 165 VAL A C 1
ATOM 1288 O O . VAL A 1 165 ? -2.203 14.703 1.714 1.00 91.44 165 VAL A O 1
ATOM 1291 N N . PRO A 1 166 ? -4.310 14.284 2.399 1.00 94.31 166 PRO A N 1
ATOM 1292 C CA . PRO A 1 166 ? -4.292 15.309 3.435 1.00 94.31 166 PRO A CA 1
ATOM 1293 C C . PRO A 1 166 ? -3.320 14.960 4.563 1.00 94.31 166 PRO A C 1
ATOM 1295 O O . PRO A 1 166 ? -3.119 13.789 4.898 1.00 94.31 166 PRO A O 1
ATOM 1298 N N . ILE A 1 167 ? -2.731 16.000 5.155 1.00 92.81 167 ILE A N 1
ATOM 1299 C CA . ILE A 1 167 ? -1.800 15.896 6.279 1.00 92.81 167 ILE A CA 1
ATOM 1300 C C . ILE A 1 167 ? -2.416 16.599 7.491 1.00 92.81 167 ILE A C 1
ATOM 1302 O O . ILE A 1 167 ? -2.698 17.793 7.430 1.00 92.81 167 ILE A O 1
ATOM 1306 N N . ILE A 1 168 ? -2.590 15.874 8.595 1.00 94.00 168 ILE A N 1
ATOM 1307 C CA . ILE A 1 168 ? -3.048 16.420 9.878 1.00 94.00 168 ILE A CA 1
ATOM 1308 C C . ILE A 1 168 ? -1.891 16.545 10.872 1.00 94.00 168 ILE A C 1
ATOM 1310 O O . ILE A 1 168 ? -0.871 15.858 10.766 1.00 94.00 168 ILE A O 1
ATOM 1314 N N . GLU A 1 169 ? -2.046 17.432 11.852 1.00 93.88 169 GLU A N 1
ATOM 1315 C CA . GLU A 1 169 ? -1.086 17.573 12.948 1.00 93.88 169 GLU A CA 1
ATOM 1316 C C . GLU A 1 169 ? -1.168 16.388 13.912 1.00 93.88 169 GLU A C 1
ATOM 1318 O O . GLU A 1 169 ? -2.242 15.837 14.160 1.00 93.88 169 GLU A O 1
ATOM 1323 N N . ASN A 1 170 ? -0.018 16.008 14.467 1.00 90.00 170 ASN A N 1
ATOM 1324 C CA . ASN A 1 170 ? 0.041 14.978 15.493 1.00 90.00 170 ASN A CA 1
ATOM 1325 C C . ASN A 1 170 ? -0.438 15.512 16.845 1.00 90.00 170 ASN A C 1
ATOM 1327 O O . ASN A 1 170 ? -0.263 16.690 17.164 1.00 90.00 170 ASN A O 1
ATOM 1331 N N . THR A 1 171 ? -0.962 14.615 17.668 1.00 85.88 171 THR A N 1
ATOM 1332 C CA . THR A 1 171 ? -1.347 14.875 19.055 1.00 85.88 171 THR A CA 1
ATOM 1333 C C . THR A 1 171 ? -0.562 13.953 19.994 1.00 85.88 171 THR A C 1
ATOM 1335 O O . THR A 1 171 ? -0.078 12.904 19.567 1.00 85.88 171 THR A O 1
ATOM 1338 N N . PRO A 1 172 ? -0.392 14.317 21.280 1.00 76.75 172 PRO A N 1
ATOM 1339 C CA . PRO A 1 172 ? 0.311 13.467 22.245 1.00 76.75 172 PRO A CA 1
ATOM 1340 C C . PRO A 1 172 ? -0.360 12.107 22.468 1.00 76.75 172 PRO A C 1
ATOM 1342 O O . PRO A 1 172 ? 0.326 11.124 22.742 1.00 76.75 172 PRO A O 1
ATOM 1345 N N . PHE A 1 173 ? -1.689 12.054 22.345 1.00 77.62 173 PHE A N 1
ATOM 1346 C CA . PHE A 1 173 ? -2.478 10.838 22.486 1.00 77.62 173 PHE A CA 1
ATOM 1347 C C . PHE A 1 173 ? -3.189 10.522 21.172 1.00 77.62 173 PHE A C 1
ATOM 1349 O O . PHE A 1 173 ? -3.813 11.399 20.576 1.00 77.62 173 PHE A O 1
ATOM 1356 N N . GLU A 1 174 ? -3.107 9.264 20.728 1.00 72.62 174 GLU A N 1
ATOM 1357 C CA . GLU A 1 174 ? -3.727 8.808 19.473 1.00 72.62 174 GLU A CA 1
ATOM 1358 C C . GLU A 1 174 ? -5.238 9.055 19.449 1.00 72.62 174 GLU A C 1
ATOM 1360 O O . GLU A 1 174 ? -5.791 9.386 18.407 1.00 72.62 174 GLU A O 1
ATOM 1365 N N . GLU A 1 175 ? -5.914 8.947 20.592 1.00 73.38 175 GLU A N 1
ATOM 1366 C CA . GLU A 1 175 ? -7.352 9.202 20.686 1.00 73.38 175 GLU A CA 1
ATOM 1367 C C . GLU A 1 175 ? -7.742 10.621 20.237 1.00 73.38 175 GLU A C 1
ATOM 1369 O O . GLU A 1 175 ? -8.720 10.790 19.498 1.00 73.38 175 GLU A O 1
ATOM 1374 N N . ASP A 1 176 ? -6.911 11.617 20.544 1.00 83.06 176 ASP A N 1
ATOM 1375 C CA . ASP A 1 176 ? -7.133 13.012 20.155 1.00 83.06 176 ASP A CA 1
ATOM 1376 C C . ASP A 1 176 ? -7.003 13.239 18.635 1.00 83.06 176 ASP A C 1
ATOM 1378 O O . ASP A 1 176 ? -7.504 14.238 18.113 1.00 83.06 176 ASP A O 1
ATOM 1382 N N . LEU A 1 177 ? -6.397 12.302 17.888 1.00 86.25 177 LEU A N 1
ATOM 1383 C CA . LEU A 1 177 ? -6.323 12.375 16.422 1.00 86.25 177 LEU A CA 1
ATOM 1384 C C . LEU A 1 177 ? -7.686 12.173 15.762 1.00 86.25 177 LEU A C 1
ATOM 1386 O O . LEU A 1 177 ? -7.885 12.630 14.638 1.00 86.25 177 LEU A O 1
ATOM 1390 N N . THR A 1 178 ? -8.620 11.492 16.434 1.00 88.19 178 THR A N 1
ATOM 1391 C CA . THR A 1 178 ? -9.863 10.995 15.819 1.00 88.19 178 THR A CA 1
ATOM 1392 C C . THR A 1 178 ? -10.680 12.117 15.174 1.00 88.19 178 THR A C 1
ATOM 1394 O O . THR A 1 178 ? -11.096 11.985 14.026 1.00 88.19 178 THR A O 1
ATOM 1397 N N . GLY A 1 179 ? -10.849 13.253 15.861 1.00 90.38 179 GLY A N 1
ATOM 1398 C CA . GLY A 1 179 ? -11.621 14.382 15.329 1.00 90.38 179 GLY A CA 1
ATOM 1399 C C . GLY A 1 179 ? -10.951 15.059 14.127 1.00 90.38 179 GLY A C 1
ATOM 1400 O O . GLY A 1 179 ? -11.613 15.380 13.141 1.00 90.38 179 GLY A O 1
ATOM 1401 N N . SER A 1 180 ? -9.627 15.235 14.170 1.00 91.81 180 SER A N 1
ATOM 1402 C CA . SER A 1 180 ? -8.854 15.795 13.050 1.00 91.81 180 SER A CA 1
ATOM 1403 C C . SER A 1 180 ? -8.842 14.857 11.843 1.00 91.81 180 SER A C 1
ATOM 1405 O O . SER A 1 180 ? -8.943 15.314 10.706 1.00 91.81 180 SER A O 1
ATOM 1407 N N . LEU A 1 181 ? -8.754 13.549 12.093 1.00 91.12 181 LEU A N 1
ATOM 1408 C CA . LEU A 1 181 ? -8.840 12.508 11.078 1.00 91.12 181 LEU A CA 1
ATOM 1409 C C . LEU A 1 181 ? -10.203 12.546 10.383 1.00 91.12 181 LEU A C 1
ATOM 1411 O O . LEU A 1 181 ? -10.257 12.640 9.162 1.00 91.12 181 LEU A O 1
ATOM 1415 N N . GLU A 1 182 ? -11.295 12.540 11.145 1.00 91.62 182 GLU A N 1
ATOM 1416 C CA . GLU A 1 182 ? -12.657 12.608 10.605 1.00 91.62 182 GLU A CA 1
ATOM 1417 C C . GLU A 1 182 ? -12.874 13.857 9.766 1.00 91.62 182 GLU A C 1
ATOM 1419 O O . GLU A 1 182 ? -13.335 13.747 8.630 1.00 91.62 182 GLU A O 1
ATOM 1424 N N . LYS A 1 183 ? -12.456 15.020 10.274 1.00 93.88 183 LYS A N 1
ATOM 1425 C CA . LYS A 1 183 ? -12.526 16.282 9.538 1.00 93.88 183 LYS A CA 1
ATOM 1426 C C . LYS A 1 183 ? -11.750 16.220 8.220 1.00 93.88 183 LYS A C 1
ATOM 1428 O O . LYS A 1 183 ? -12.274 16.628 7.188 1.00 93.88 183 LYS A O 1
ATOM 1433 N N . ALA A 1 184 ? -10.530 15.678 8.224 1.00 92.56 184 ALA A N 1
ATOM 1434 C CA . ALA A 1 184 ? -9.746 15.510 7.000 1.00 92.56 184 ALA A CA 1
ATOM 1435 C C . ALA A 1 184 ? -10.443 14.564 6.015 1.00 92.56 184 ALA A C 1
ATOM 1437 O O . ALA A 1 184 ? -10.506 14.831 4.821 1.00 92.56 184 ALA A O 1
ATOM 1438 N N . MET A 1 185 ? -11.026 13.475 6.501 1.00 88.69 185 MET A N 1
ATOM 1439 C CA . MET A 1 185 ? -11.774 12.572 5.643 1.00 88.69 185 MET A CA 1
ATOM 1440 C C . MET A 1 185 ? -13.073 13.227 5.097 1.00 88.69 185 MET A C 1
ATOM 1442 O O . MET A 1 185 ? -13.553 12.829 4.038 1.00 88.69 185 MET A O 1
ATOM 1446 N N . GLU A 1 186 ? -13.712 14.170 5.807 1.00 91.88 186 GLU A N 1
ATOM 1447 C CA . GLU A 1 186 ? -14.876 14.944 5.311 1.00 91.88 186 GLU A CA 1
ATOM 1448 C C . GLU A 1 186 ? -14.474 15.947 4.228 1.00 91.88 186 GLU A C 1
ATOM 1450 O O . GLU A 1 186 ? -15.142 16.044 3.202 1.00 91.88 186 GLU A O 1
ATOM 1455 N N . GLU A 1 187 ? -13.372 16.665 4.445 1.00 94.38 187 GLU A N 1
ATOM 1456 C CA . GLU A 1 187 ? -12.842 17.658 3.506 1.00 94.38 187 GLU A CA 1
ATOM 1457 C C . GLU A 1 187 ? -12.287 17.003 2.228 1.00 94.38 187 GLU A C 1
ATOM 1459 O O . GLU A 1 187 ? -12.398 17.563 1.137 1.00 94.38 187 GLU A O 1
ATOM 1464 N N . TYR A 1 188 ? -11.757 15.780 2.347 1.00 91.50 188 TYR A N 1
ATOM 1465 C CA . TYR A 1 188 ? -11.187 14.997 1.250 1.00 91.50 188 TYR A CA 1
ATOM 1466 C C . TYR A 1 188 ? -11.933 13.656 1.089 1.00 91.50 188 TYR A C 1
ATOM 1468 O O . TYR A 1 188 ? -11.361 12.602 1.361 1.00 91.50 188 TYR A O 1
ATOM 1476 N N . PRO A 1 189 ? -13.195 13.643 0.613 1.00 89.06 189 PRO A N 1
ATOM 1477 C CA . PRO A 1 189 ? -14.037 12.435 0.577 1.00 89.06 189 PRO A CA 1
ATOM 1478 C C . PRO A 1 189 ? -13.534 11.340 -0.380 1.00 89.06 189 PRO A C 1
ATOM 1480 O O . PRO A 1 189 ? -13.927 10.179 -0.265 1.00 89.06 189 PRO A O 1
ATOM 1483 N N . ASP A 1 190 ? -12.664 11.713 -1.319 1.00 8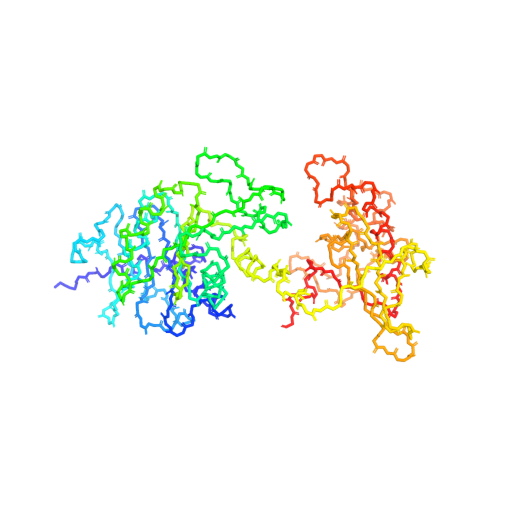7.25 190 ASP A N 1
ATOM 1484 C CA . ASP A 1 190 ? -12.042 10.817 -2.291 1.00 87.25 190 ASP A CA 1
ATOM 1485 C C . ASP A 1 190 ? -10.691 10.247 -1.814 1.00 87.25 190 ASP A C 1
ATOM 1487 O O . ASP A 1 190 ? -10.092 9.437 -2.520 1.00 87.25 190 ASP A O 1
ATOM 1491 N N . THR A 1 191 ? -10.193 10.636 -0.633 1.00 85.94 191 THR A N 1
ATOM 1492 C CA . THR A 1 191 ? -8.945 10.071 -0.103 1.00 85.94 191 THR A CA 1
ATOM 1493 C C . THR A 1 191 ? -9.172 8.714 0.562 1.00 85.94 191 THR A C 1
ATOM 1495 O O . THR A 1 191 ? -10.158 8.499 1.266 1.00 85.94 191 THR A O 1
ATOM 1498 N N . TYR A 1 192 ? -8.199 7.818 0.404 1.00 83.75 192 TYR A N 1
ATOM 1499 C CA . TYR A 1 192 ? -8.105 6.547 1.138 1.00 83.75 192 TYR A CA 1
ATOM 1500 C C . TYR A 1 192 ? -7.008 6.575 2.211 1.00 83.75 192 TYR A C 1
ATOM 1502 O O . TYR A 1 192 ? -6.708 5.568 2.848 1.00 83.75 192 TYR A O 1
ATOM 1510 N N . ALA A 1 193 ? -6.370 7.728 2.407 1.00 87.94 193 ALA A N 1
ATOM 1511 C CA . ALA A 1 193 ? -5.280 7.880 3.353 1.00 87.94 193 ALA A CA 1
ATOM 1512 C C . ALA A 1 193 ? -5.272 9.271 3.980 1.00 87.94 193 ALA A C 1
ATOM 1514 O O . ALA A 1 193 ? -5.636 10.261 3.343 1.00 87.94 193 ALA A O 1
ATOM 1515 N N . VAL A 1 194 ? -4.801 9.338 5.221 1.00 90.69 194 VAL A N 1
ATOM 1516 C CA . VAL A 1 194 ? -4.485 10.588 5.908 1.00 90.69 194 VAL A CA 1
ATOM 1517 C C . VAL A 1 194 ? -3.108 10.440 6.542 1.00 90.69 194 VAL A C 1
ATOM 1519 O O . VAL A 1 194 ? -2.837 9.490 7.280 1.00 90.69 194 VAL A O 1
ATOM 1522 N N . LEU A 1 195 ? -2.215 11.374 6.236 1.00 90.50 195 LEU A N 1
ATOM 1523 C CA . LEU A 1 195 ? -0.892 11.445 6.843 1.00 90.50 195 LEU A CA 1
ATOM 1524 C C . LEU A 1 195 ? -0.973 12.201 8.170 1.00 90.50 195 LEU A C 1
ATOM 1526 O O . LEU A 1 195 ? -1.649 13.220 8.271 1.00 90.50 195 LEU A O 1
ATOM 1530 N N . VAL A 1 196 ? -0.240 11.734 9.175 1.00 90.88 196 VAL A N 1
ATOM 1531 C CA . VAL A 1 196 ? -0.117 12.387 10.481 1.00 90.88 196 VAL A CA 1
ATOM 1532 C C . VAL A 1 196 ? 1.319 12.881 10.628 1.00 90.88 196 VAL A C 1
ATOM 1534 O O . VAL A 1 196 ? 2.275 12.097 10.655 1.00 90.88 196 VAL A O 1
ATOM 1537 N N . ARG A 1 197 ? 1.486 14.204 10.688 1.00 90.75 197 ARG A N 1
ATOM 1538 C CA . ARG A 1 197 ? 2.794 14.871 10.660 1.00 90.75 197 ARG A CA 1
ATOM 1539 C C . ARG A 1 197 ? 3.705 14.359 11.775 1.00 90.75 197 ARG A C 1
ATOM 1541 O O . ARG A 1 197 ? 3.308 14.357 12.929 1.00 90.75 197 ARG A O 1
ATOM 1548 N N . ARG A 1 198 ? 4.951 13.974 11.464 1.00 85.19 198 ARG A N 1
ATOM 1549 C CA . ARG A 1 198 ? 5.931 13.448 12.453 1.00 85.19 198 ARG A CA 1
ATOM 1550 C C . ARG A 1 198 ? 5.492 12.171 13.193 1.00 85.19 198 ARG A C 1
ATOM 1552 O O . ARG A 1 198 ? 6.066 11.855 14.231 1.00 85.19 198 ARG A O 1
ATOM 1559 N N . HIS A 1 199 ? 4.509 11.445 12.669 1.00 81.81 199 HIS A N 1
ATOM 1560 C CA . HIS A 1 199 ? 3.992 10.223 13.283 1.00 81.81 199 HIS A CA 1
ATOM 1561 C C . HIS A 1 199 ? 4.002 9.071 12.277 1.00 81.81 199 HIS A C 1
ATOM 1563 O O . HIS A 1 199 ? 4.654 8.056 12.506 1.00 81.81 199 HIS A O 1
ATOM 1569 N N . GLY A 1 200 ? 3.312 9.234 11.147 1.00 66.69 200 GLY A N 1
ATOM 1570 C CA . GLY A 1 200 ? 3.099 8.146 10.202 1.00 66.69 200 GLY A CA 1
ATOM 1571 C C . GLY A 1 200 ? 1.844 8.343 9.358 1.00 66.69 200 GLY A C 1
ATOM 1572 O O . GLY A 1 200 ? 1.440 9.474 9.097 1.00 66.69 200 GLY A O 1
ATOM 1573 N N . ILE A 1 201 ? 1.224 7.251 8.922 1.00 66.31 201 ILE A N 1
ATOM 1574 C CA . ILE A 1 201 ? 0.018 7.266 8.083 1.00 66.31 201 ILE A CA 1
ATOM 1575 C C . ILE A 1 201 ? -1.106 6.473 8.749 1.00 66.31 201 ILE A C 1
ATOM 1577 O O . ILE A 1 201 ? -0.877 5.420 9.347 1.00 66.31 201 ILE A O 1
ATOM 1581 N N . SER A 1 202 ? -2.324 6.999 8.664 1.00 58.69 202 SER A N 1
ATOM 1582 C CA . SER A 1 202 ? -3.548 6.257 8.956 1.00 58.69 202 SER A CA 1
ATOM 1583 C C . SER A 1 202 ? -4.253 5.991 7.630 1.00 58.69 202 SER A C 1
ATOM 1585 O O . SER A 1 202 ? -4.711 6.913 6.953 1.00 58.69 202 SER A O 1
ATOM 1587 N N . GLU A 1 203 ? -4.281 4.729 7.226 1.00 57.81 203 GLU A N 1
ATOM 1588 C CA . GLU A 1 203 ? -4.880 4.259 5.981 1.00 57.81 203 GLU A CA 1
ATOM 1589 C C . GLU A 1 203 ? -6.302 3.775 6.220 1.00 57.81 203 GLU A C 1
ATOM 1591 O O . GLU A 1 203 ? -6.617 3.059 7.179 1.00 57.81 203 GLU A O 1
ATOM 1596 N N . ILE A 1 204 ? -7.163 4.155 5.290 1.00 52.84 204 ILE A N 1
ATOM 1597 C CA . ILE A 1 204 ? -8.602 3.967 5.330 1.00 52.84 204 ILE A CA 1
ATOM 1598 C C . ILE A 1 204 ? -8.935 3.253 4.025 1.00 52.84 204 ILE A C 1
ATOM 1600 O O . ILE A 1 204 ? -9.228 3.906 3.026 1.00 52.84 204 ILE A O 1
ATOM 1604 N N . SER A 1 205 ? -8.819 1.925 3.973 1.00 44.72 205 SER A N 1
ATOM 1605 C CA . SER A 1 205 ? -9.057 1.205 2.721 1.00 44.72 205 SER A CA 1
ATOM 1606 C C . SER A 1 205 ? -10.339 0.365 2.757 1.00 44.72 205 SER A C 1
ATOM 1608 O O . SER A 1 205 ? -10.573 -0.499 3.600 1.00 44.72 205 SER A O 1
ATOM 1610 N N . GLU A 1 206 ? -11.198 0.607 1.766 1.00 36.66 206 GLU A N 1
ATOM 1611 C CA . GLU A 1 206 ? -12.266 -0.318 1.358 1.00 36.66 206 GLU A CA 1
ATOM 1612 C C . GLU A 1 206 ? -11.720 -1.486 0.513 1.00 36.66 206 GLU A C 1
ATOM 1614 O O . GLU A 1 206 ? -12.432 -2.452 0.263 1.00 36.66 206 GLU A O 1
ATOM 1619 N N . LEU A 1 207 ? -10.455 -1.429 0.083 1.00 34.59 207 LEU A N 1
ATOM 1620 C CA . LEU A 1 207 ? -9.869 -2.372 -0.865 1.00 34.59 207 LEU A CA 1
ATOM 1621 C C . LEU A 1 207 ? -8.720 -3.148 -0.229 1.00 34.59 207 LEU A C 1
ATOM 1623 O O . LEU A 1 207 ? -7.582 -2.684 -0.187 1.00 34.59 207 LEU A O 1
ATOM 1627 N N . PHE A 1 208 ? -9.027 -4.369 0.206 1.00 35.62 208 PHE A N 1
ATOM 1628 C CA . PHE A 1 208 ? -8.024 -5.413 0.361 1.00 35.62 208 PHE A CA 1
ATOM 1629 C C . PHE A 1 208 ? -8.001 -6.271 -0.907 1.00 35.62 208 PHE A C 1
ATOM 1631 O O . PHE A 1 208 ? -8.804 -7.181 -1.098 1.00 35.62 208 PHE A O 1
ATOM 1638 N N . HIS A 1 209 ? -7.078 -5.931 -1.801 1.00 34.50 209 HIS A N 1
ATOM 1639 C CA . HIS A 1 209 ? -6.531 -6.848 -2.795 1.00 34.50 209 HIS A CA 1
ATOM 1640 C C . HIS A 1 209 ? -5.115 -6.363 -3.104 1.00 34.50 209 HIS A C 1
ATOM 1642 O O . HIS A 1 209 ? -4.996 -5.257 -3.621 1.00 34.50 209 HIS A O 1
ATOM 1648 N N . ASP A 1 210 ? -4.101 -7.143 -2.708 1.00 35.97 210 ASP A N 1
ATOM 1649 C CA . ASP A 1 210 ? -2.643 -7.177 -2.987 1.00 35.97 210 ASP A CA 1
ATOM 1650 C C . ASP A 1 210 ? -1.836 -5.931 -3.423 1.00 35.97 210 ASP A C 1
ATOM 1652 O O . ASP A 1 210 ? -0.628 -5.887 -3.209 1.00 35.97 210 ASP A O 1
ATOM 1656 N N . ARG A 1 211 ? -2.430 -4.904 -4.026 1.00 40.91 211 ARG A N 1
ATOM 1657 C CA . ARG A 1 211 ? -1.731 -3.805 -4.696 1.00 40.91 211 ARG A CA 1
ATOM 1658 C C . ARG A 1 211 ? -1.384 -2.625 -3.794 1.00 40.91 211 ARG A C 1
ATOM 1660 O O . ARG A 1 211 ? -0.429 -1.919 -4.085 1.00 40.91 211 ARG A O 1
ATOM 1667 N N . TRP A 1 212 ? -2.107 -2.397 -2.697 1.00 40.25 212 TRP A N 1
ATOM 1668 C CA . TRP A 1 212 ? -1.933 -1.163 -1.914 1.00 40.25 212 TRP A CA 1
ATOM 1669 C C . TRP A 1 212 ? -0.655 -1.148 -1.055 1.00 40.25 212 TRP A C 1
ATOM 1671 O O . TRP A 1 212 ? -0.004 -0.112 -0.922 1.00 40.25 212 TRP A O 1
ATOM 1681 N N . SER A 1 213 ? -0.223 -2.311 -0.556 1.00 39.56 213 SER A N 1
ATOM 1682 C CA . SER A 1 213 ? 1.032 -2.446 0.196 1.00 39.56 213 SER A CA 1
ATOM 1683 C C . SER A 1 213 ? 2.282 -2.220 -0.675 1.00 39.56 213 SER A C 1
ATOM 1685 O O . SER A 1 213 ? 3.304 -1.737 -0.193 1.00 39.56 213 SER A O 1
ATOM 1687 N N . GLN A 1 214 ? 2.210 -2.495 -1.978 1.00 35.06 214 GLN A N 1
ATOM 1688 C CA . GLN A 1 214 ? 3.302 -2.192 -2.912 1.00 35.06 214 GLN A CA 1
ATOM 1689 C C . GLN A 1 214 ? 3.391 -0.685 -3.211 1.00 35.06 214 GLN A C 1
ATOM 1691 O O . GLN A 1 214 ? 4.480 -0.113 -3.238 1.00 35.06 214 GLN A O 1
ATOM 1696 N N . ILE A 1 215 ? 2.245 -0.004 -3.318 1.00 40.03 215 ILE A N 1
ATOM 1697 C CA . ILE A 1 215 ? 2.171 1.428 -3.646 1.00 40.03 215 ILE A CA 1
ATOM 1698 C C . ILE A 1 215 ? 2.775 2.305 -2.547 1.00 40.03 215 ILE A C 1
ATOM 1700 O O . ILE A 1 215 ? 3.449 3.279 -2.869 1.00 40.03 215 ILE A O 1
ATOM 1704 N N . GLN A 1 216 ? 2.595 1.981 -1.262 1.00 37.84 216 GLN A N 1
ATOM 1705 C CA . GLN A 1 216 ? 3.237 2.736 -0.175 1.00 37.84 216 GLN A CA 1
ATOM 1706 C C . GLN A 1 216 ? 4.765 2.621 -0.186 1.00 37.84 216 GLN A C 1
ATOM 1708 O O . GLN A 1 216 ? 5.461 3.610 0.050 1.00 37.84 216 GLN A O 1
ATOM 1713 N N . ALA A 1 217 ? 5.290 1.421 -0.447 1.00 38.44 217 ALA A N 1
ATOM 1714 C CA . ALA A 1 217 ? 6.729 1.194 -0.488 1.00 38.44 217 ALA A CA 1
ATOM 1715 C C . ALA A 1 217 ? 7.372 1.919 -1.677 1.00 38.44 217 ALA A C 1
ATOM 1717 O O . ALA A 1 217 ? 8.478 2.436 -1.541 1.00 38.44 217 ALA A O 1
ATOM 1718 N N . GLU A 1 218 ? 6.681 1.997 -2.815 1.00 35.22 218 GLU A N 1
ATOM 1719 C CA . GLU A 1 218 ? 7.232 2.562 -4.047 1.00 35.22 218 GLU A CA 1
ATOM 1720 C C . GLU A 1 218 ? 6.923 4.052 -4.240 1.00 35.22 218 GLU A C 1
ATOM 1722 O O . GLU A 1 218 ? 7.828 4.803 -4.580 1.00 35.22 218 GLU A O 1
ATOM 1727 N N . THR A 1 219 ? 5.712 4.537 -3.947 1.00 38.66 219 THR A N 1
ATOM 1728 C CA . THR A 1 219 ? 5.339 5.959 -4.147 1.00 38.66 219 THR A CA 1
ATOM 1729 C C . THR A 1 219 ? 6.155 6.888 -3.250 1.00 38.66 219 THR A C 1
ATOM 1731 O O . THR A 1 219 ? 6.578 7.960 -3.676 1.00 38.66 219 THR A O 1
ATOM 1734 N N . CYS A 1 220 ? 6.449 6.458 -2.020 1.00 36.47 220 CYS A N 1
ATOM 1735 C CA . CYS A 1 220 ? 7.349 7.189 -1.135 1.00 36.47 220 CYS A CA 1
ATOM 1736 C C . CYS A 1 220 ? 8.840 7.031 -1.495 1.00 36.47 220 CYS A C 1
ATOM 1738 O O . CYS A 1 220 ? 9.652 7.835 -1.040 1.00 36.47 220 CYS A O 1
ATOM 1740 N N . ARG A 1 221 ? 9.215 6.021 -2.296 1.00 35.97 221 ARG A N 1
ATOM 1741 C CA . ARG A 1 221 ? 10.585 5.837 -2.812 1.00 35.97 221 ARG A CA 1
ATOM 1742 C C . ARG A 1 221 ? 10.824 6.548 -4.146 1.00 35.97 221 ARG A C 1
ATOM 1744 O O . ARG A 1 221 ? 11.967 6.867 -4.451 1.00 35.97 221 ARG A O 1
ATOM 1751 N N . ALA A 1 222 ? 9.782 6.791 -4.936 1.00 37.03 222 ALA A N 1
ATOM 1752 C CA . ALA A 1 222 ? 9.903 7.101 -6.357 1.00 37.03 222 ALA A CA 1
ATOM 1753 C C . ALA A 1 222 ? 9.728 8.593 -6.715 1.00 37.03 222 ALA A C 1
ATOM 1755 O O . ALA A 1 222 ? 9.338 8.931 -7.829 1.00 37.03 222 ALA A O 1
ATOM 1756 N N . THR A 1 223 ? 10.067 9.513 -5.807 1.00 38.44 223 THR A N 1
ATOM 1757 C CA . THR A 1 223 ? 10.202 10.941 -6.148 1.00 38.44 223 THR A CA 1
ATOM 1758 C C . THR A 1 223 ? 11.678 11.310 -6.301 1.00 38.44 223 THR A C 1
ATOM 1760 O O . THR A 1 223 ? 12.402 11.433 -5.313 1.00 38.44 223 THR A O 1
ATOM 1763 N N . LEU A 1 224 ? 12.134 11.545 -7.535 1.00 44.59 224 LEU A N 1
ATOM 1764 C CA . LEU A 1 224 ? 13.346 12.337 -7.763 1.00 44.59 224 LEU A CA 1
ATOM 1765 C C . LEU A 1 224 ? 12.986 13.807 -7.511 1.00 44.59 224 LEU A C 1
ATOM 1767 O O . LEU A 1 224 ? 12.366 14.461 -8.343 1.00 44.59 224 LEU A O 1
ATOM 1771 N N . GLN A 1 225 ? 13.303 14.290 -6.313 1.00 51.66 225 GLN A N 1
ATOM 1772 C CA . GLN A 1 225 ? 12.979 15.643 -5.853 1.00 51.66 225 GLN A CA 1
ATOM 1773 C C . GLN A 1 225 ? 13.772 16.704 -6.629 1.00 51.66 225 GLN A C 1
ATOM 1775 O O . GLN A 1 225 ? 14.909 16.449 -7.010 1.00 51.66 225 GLN A O 1
ATOM 1780 N N . GLU A 1 226 ? 13.258 17.931 -6.769 1.00 49.41 226 GLU A N 1
ATOM 1781 C CA . GLU A 1 226 ? 14.055 19.065 -7.283 1.00 49.41 226 GLU A CA 1
ATOM 1782 C C . GLU A 1 226 ? 15.344 19.282 -6.466 1.00 49.41 226 GLU A C 1
ATOM 1784 O O . GLU A 1 226 ? 16.406 19.539 -7.027 1.00 49.41 226 GLU A O 1
ATOM 1789 N N . ALA A 1 227 ? 15.293 19.029 -5.153 1.00 55.28 227 ALA A N 1
ATOM 1790 C CA . ALA A 1 227 ? 16.461 19.008 -4.268 1.00 55.28 227 ALA A CA 1
ATOM 1791 C C . ALA A 1 227 ? 17.510 17.936 -4.640 1.00 55.28 227 ALA A C 1
ATOM 1793 O O . ALA A 1 227 ? 18.682 18.066 -4.294 1.00 55.28 227 ALA A O 1
ATOM 1794 N N . ALA A 1 228 ? 17.127 16.873 -5.358 1.00 50.78 228 ALA A N 1
ATOM 1795 C CA . ALA A 1 228 ? 18.071 15.898 -5.905 1.00 50.78 228 ALA A CA 1
ATOM 1796 C C . ALA A 1 228 ? 18.875 16.461 -7.091 1.00 50.78 228 ALA A C 1
ATOM 1798 O O . ALA A 1 228 ? 19.874 15.855 -7.479 1.00 50.78 228 ALA A O 1
ATOM 1799 N N . PHE A 1 229 ? 18.467 17.605 -7.643 1.00 62.22 229 PHE A N 1
ATOM 1800 C CA . PHE A 1 229 ? 19.153 18.320 -8.718 1.00 62.22 229 PHE A CA 1
ATOM 1801 C C . PHE A 1 229 ? 19.751 19.654 -8.241 1.00 62.22 229 PHE A C 1
ATOM 1803 O O . PHE A 1 229 ? 20.678 20.164 -8.869 1.00 62.22 229 PHE A O 1
ATOM 1810 N N . GLU A 1 230 ? 19.274 20.206 -7.122 1.00 59.22 230 GLU A N 1
ATOM 1811 C CA . GLU A 1 230 ? 19.788 21.447 -6.537 1.00 59.22 230 GLU A CA 1
ATOM 1812 C C . GLU A 1 230 ? 21.288 21.334 -6.212 1.00 59.22 230 GLU A C 1
ATOM 1814 O O . GLU A 1 230 ? 21.739 20.434 -5.500 1.00 59.22 230 GLU A O 1
ATOM 1819 N N . GLY A 1 231 ? 22.089 22.233 -6.790 1.00 72.19 231 GLY A N 1
ATOM 1820 C CA . GLY A 1 231 ? 23.548 22.228 -6.650 1.00 72.19 231 GLY A CA 1
ATOM 1821 C C . GLY A 1 231 ? 24.272 21.086 -7.377 1.00 72.19 231 GLY A C 1
ATOM 1822 O O . GLY A 1 231 ? 25.492 20.981 -7.254 1.00 72.19 231 GLY A O 1
ATOM 1823 N N . ARG A 1 232 ? 23.567 20.241 -8.143 1.00 74.12 232 ARG A N 1
ATOM 1824 C CA . ARG A 1 232 ? 24.165 19.172 -8.956 1.00 74.12 232 ARG A CA 1
ATOM 1825 C C . ARG A 1 232 ? 24.171 19.554 -10.431 1.00 74.12 232 ARG A C 1
ATOM 1827 O O . ARG A 1 232 ? 23.259 20.202 -10.935 1.00 74.12 232 ARG A O 1
ATOM 1834 N N . ILE A 1 233 ? 25.208 19.125 -11.143 1.00 76.31 233 ILE A N 1
ATOM 1835 C CA . ILE A 1 233 ? 25.287 19.301 -12.593 1.00 76.31 233 ILE A CA 1
ATOM 1836 C C . ILE A 1 233 ? 24.386 18.249 -13.240 1.00 76.31 233 ILE A C 1
ATOM 1838 O O . ILE A 1 233 ? 24.630 17.052 -13.104 1.00 76.31 233 ILE A O 1
ATOM 1842 N N . VAL A 1 234 ? 23.341 18.698 -13.937 1.00 73.50 234 VAL A N 1
ATOM 1843 C CA . VAL A 1 234 ? 22.458 17.825 -14.717 1.00 73.50 234 VAL A CA 1
ATOM 1844 C C . VAL A 1 234 ? 22.933 17.813 -16.161 1.00 73.50 234 VAL A C 1
ATOM 1846 O O . VAL A 1 234 ? 22.740 18.777 -16.904 1.00 73.50 234 VAL A O 1
ATOM 1849 N N . THR A 1 235 ? 23.541 16.706 -16.571 1.00 72.56 235 THR A N 1
ATOM 1850 C CA . THR A 1 235 ? 23.995 16.528 -17.949 1.00 72.56 235 THR A CA 1
ATOM 1851 C C . THR A 1 235 ? 22.850 15.997 -18.800 1.00 72.56 235 THR A C 1
ATOM 1853 O O . THR A 1 235 ? 22.346 14.894 -18.591 1.00 72.56 235 THR A O 1
ATOM 1856 N N . LYS A 1 236 ? 22.424 16.781 -19.793 1.00 71.88 236 LYS A N 1
ATOM 1857 C CA . LYS A 1 236 ? 21.493 16.298 -20.814 1.00 71.88 236 LYS A CA 1
ATOM 1858 C C . LYS A 1 236 ? 22.277 15.509 -21.857 1.00 71.88 236 LYS A C 1
ATOM 1860 O O . LYS A 1 236 ? 23.039 16.090 -22.623 1.00 71.88 236 LYS A O 1
ATOM 1865 N N . ILE A 1 237 ? 22.029 14.208 -21.925 1.00 71.50 237 ILE A N 1
ATOM 1866 C CA . ILE A 1 237 ? 22.594 13.347 -22.964 1.00 71.50 237 ILE A CA 1
ATOM 1867 C C . ILE A 1 237 ? 21.932 13.709 -24.303 1.00 71.50 237 ILE A C 1
ATOM 1869 O O . ILE A 1 237 ? 20.705 13.677 -24.438 1.00 71.50 237 ILE A O 1
ATOM 1873 N N . GLY A 1 238 ? 22.740 14.141 -25.272 1.00 62.88 238 GLY A N 1
ATOM 1874 C CA . GLY A 1 238 ? 22.299 14.483 -26.626 1.00 62.88 238 GLY A CA 1
ATOM 1875 C C . GLY A 1 238 ? 22.380 13.285 -27.575 1.00 62.88 238 GLY A C 1
ATOM 1876 O O . GLY A 1 238 ? 23.245 12.430 -27.429 1.00 62.88 238 GLY A O 1
ATOM 1877 N N . CYS A 1 239 ? 21.516 13.237 -28.594 1.00 53.62 239 CYS A N 1
ATOM 1878 C CA . CYS A 1 239 ? 21.497 12.132 -29.566 1.00 53.62 239 CYS A CA 1
ATOM 1879 C C . CYS A 1 239 ? 22.690 12.113 -30.547 1.00 53.62 239 CYS A C 1
ATOM 1881 O O . CYS A 1 239 ? 22.826 11.161 -31.310 1.00 53.62 239 CYS A O 1
ATOM 1883 N N . SER A 1 240 ? 23.542 13.143 -30.573 1.00 54.16 240 SER A N 1
ATOM 1884 C CA . SER A 1 240 ? 24.518 13.371 -31.651 1.00 54.16 240 SER A CA 1
ATOM 1885 C C . SER A 1 240 ? 25.816 12.552 -31.568 1.00 54.16 240 SER A C 1
ATOM 1887 O O . SER A 1 240 ? 26.600 12.607 -32.509 1.00 54.16 240 SER A O 1
ATOM 1889 N N . THR A 1 241 ? 26.058 11.801 -30.488 1.00 53.91 241 THR A N 1
ATOM 1890 C CA . THR A 1 241 ? 27.302 11.023 -30.271 1.00 53.91 241 THR A CA 1
ATOM 1891 C C . THR A 1 241 ? 27.076 9.518 -30.066 1.00 53.91 241 THR A C 1
ATOM 1893 O O . THR A 1 241 ? 27.993 8.814 -29.653 1.00 53.91 241 THR A O 1
ATOM 1896 N N . SER A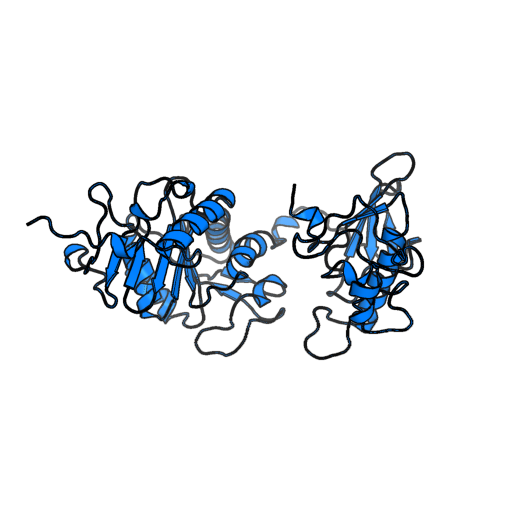 1 242 ? 25.871 9.003 -30.331 1.00 60.31 242 SER A N 1
ATOM 1897 C CA . SER A 1 242 ? 25.479 7.651 -29.902 1.00 60.31 242 SER A CA 1
ATOM 1898 C C . SER A 1 242 ? 25.861 6.542 -30.895 1.00 60.31 242 SER A C 1
ATOM 1900 O O . SER A 1 242 ? 25.491 6.573 -32.071 1.00 60.31 242 SER A O 1
ATOM 1902 N N . SER A 1 243 ? 26.587 5.534 -30.404 1.00 76.88 243 SER A N 1
ATOM 1903 C CA . SER A 1 243 ? 26.728 4.226 -31.051 1.00 76.88 243 SER A CA 1
ATOM 1904 C C . SER A 1 243 ? 25.444 3.410 -30.840 1.00 76.88 243 SER A C 1
ATOM 1906 O O . SER A 1 243 ? 24.599 3.769 -30.021 1.00 76.88 243 SER A O 1
ATOM 1908 N N . LYS A 1 244 ? 25.244 2.327 -31.597 1.00 85.12 244 LYS A N 1
ATOM 1909 C CA . LYS A 1 244 ? 24.111 1.413 -31.382 1.00 85.12 244 LYS A CA 1
ATOM 1910 C C . LYS A 1 244 ? 24.581 0.130 -30.715 1.00 85.12 244 LYS A C 1
ATOM 1912 O O . LYS A 1 244 ? 25.547 -0.470 -31.178 1.00 85.12 244 LYS A O 1
ATOM 1917 N N . ILE A 1 245 ? 23.853 -0.313 -29.694 1.00 86.56 245 ILE A N 1
ATOM 1918 C CA . ILE A 1 245 ? 23.986 -1.646 -29.101 1.00 86.56 245 ILE A CA 1
ATOM 1919 C C . ILE A 1 245 ? 22.624 -2.318 -29.227 1.00 86.56 245 ILE A C 1
ATOM 1921 O O . ILE A 1 245 ? 21.636 -1.802 -28.710 1.00 86.56 245 ILE A O 1
ATOM 1925 N N . SER A 1 246 ? 22.573 -3.443 -29.945 1.00 77.81 246 SER A N 1
ATOM 1926 C CA . SER A 1 246 ? 21.326 -4.159 -30.236 1.00 77.81 246 SER A CA 1
ATOM 1927 C C . SER A 1 246 ? 20.206 -3.224 -30.725 1.00 77.81 246 SER A C 1
ATOM 1929 O O . SER A 1 246 ? 19.148 -3.097 -30.121 1.00 77.81 246 SER A O 1
ATOM 1931 N N . ASP A 1 247 ? 20.478 -2.451 -31.777 1.00 82.75 247 ASP A N 1
ATOM 1932 C CA . ASP A 1 247 ? 19.553 -1.472 -32.377 1.00 82.75 247 ASP A CA 1
ATOM 1933 C C . ASP A 1 247 ? 19.096 -0.294 -31.493 1.00 82.75 247 ASP A C 1
ATOM 1935 O O . ASP A 1 247 ? 18.571 0.692 -32.021 1.00 82.75 247 ASP A O 1
ATOM 1939 N N . SER A 1 248 ? 19.375 -0.326 -30.189 1.00 84.88 248 SER A N 1
ATOM 1940 C CA . SER A 1 248 ? 19.149 0.775 -29.258 1.00 84.88 248 SER A CA 1
ATOM 1941 C C . SER A 1 248 ? 20.302 1.770 -29.332 1.00 84.88 248 SER A C 1
ATOM 1943 O O . SER A 1 248 ? 21.472 1.388 -29.398 1.00 84.88 248 SER A O 1
ATOM 1945 N N . LEU A 1 249 ? 19.981 3.066 -29.326 1.00 88.06 249 LEU A N 1
ATOM 1946 C CA . LEU A 1 249 ? 21.009 4.101 -29.210 1.00 88.06 249 LEU A CA 1
ATOM 1947 C C . LEU A 1 249 ? 21.632 4.002 -27.818 1.00 88.06 249 LEU A C 1
ATOM 1949 O O . LEU A 1 249 ? 20.906 3.999 -26.826 1.00 88.06 249 LEU A O 1
ATOM 1953 N N . ALA A 1 250 ? 22.955 3.932 -27.765 1.00 89.25 250 ALA A N 1
ATOM 1954 C CA . ALA A 1 250 ? 23.738 3.787 -26.554 1.00 89.25 250 ALA A CA 1
ATOM 1955 C C . ALA A 1 250 ? 24.645 5.006 -26.361 1.00 89.25 250 ALA A C 1
ATOM 1957 O O . ALA A 1 250 ? 25.282 5.496 -27.299 1.00 89.25 250 ALA A O 1
ATOM 1958 N N . HIS A 1 251 ? 24.708 5.485 -25.127 1.00 89.50 251 HIS A N 1
ATOM 1959 C CA . HIS A 1 251 ? 25.641 6.508 -24.686 1.00 89.50 251 HIS A CA 1
ATOM 1960 C C . HIS A 1 251 ? 26.564 5.913 -23.630 1.00 89.50 251 HIS A C 1
ATOM 1962 O O . HIS A 1 251 ? 26.080 5.463 -22.598 1.00 89.50 251 HIS A O 1
ATOM 1968 N N . ASP A 1 252 ? 27.867 5.897 -23.901 1.00 90.50 252 ASP A N 1
ATOM 1969 C CA . ASP A 1 252 ? 28.880 5.535 -22.910 1.00 90.50 252 ASP A CA 1
ATOM 1970 C C . ASP A 1 252 ? 29.053 6.698 -21.931 1.00 90.50 252 ASP A C 1
ATOM 1972 O O . ASP A 1 252 ? 29.598 7.740 -22.298 1.00 90.50 252 ASP A O 1
ATOM 1976 N N . ASP A 1 253 ? 28.530 6.532 -20.718 1.00 87.50 253 ASP A N 1
ATOM 1977 C CA . ASP A 1 253 ? 28.457 7.604 -19.720 1.00 87.50 253 ASP A CA 1
ATOM 1978 C C . ASP A 1 253 ? 29.842 7.935 -19.137 1.00 87.50 253 ASP A C 1
ATOM 1980 O O . ASP A 1 253 ? 30.128 9.082 -18.794 1.00 87.50 253 ASP A O 1
ATOM 1984 N N . PHE A 1 254 ? 30.736 6.941 -19.082 1.00 88.38 254 PHE A N 1
ATOM 1985 C CA . PHE A 1 254 ? 32.093 7.091 -18.546 1.00 88.38 254 PHE A CA 1
ATOM 1986 C C . PHE A 1 254 ? 33.176 7.194 -19.629 1.00 88.38 254 PHE A C 1
ATOM 1988 O O . PHE A 1 254 ? 34.289 7.639 -19.346 1.00 88.38 254 PHE A O 1
ATOM 1995 N N . GLY A 1 255 ? 32.867 6.815 -20.871 1.00 88.38 255 GLY A N 1
ATOM 1996 C CA . GLY A 1 255 ? 33.807 6.822 -21.996 1.00 88.38 255 GLY A CA 1
ATOM 1997 C C . GLY A 1 255 ? 34.833 5.682 -21.969 1.00 88.38 255 GLY A C 1
ATOM 1998 O O . GLY A 1 255 ? 35.767 5.681 -22.771 1.00 88.38 255 GLY A O 1
ATOM 1999 N N . ASP A 1 256 ? 34.686 4.732 -21.044 1.00 90.50 256 ASP A N 1
ATOM 2000 C CA . ASP A 1 256 ? 35.554 3.564 -20.862 1.00 90.50 256 ASP A CA 1
ATOM 2001 C C . ASP A 1 256 ? 34.829 2.231 -21.153 1.00 90.50 256 ASP A C 1
ATOM 2003 O O . ASP A 1 256 ? 35.357 1.139 -20.903 1.00 90.50 256 ASP A O 1
ATOM 2007 N N . GLY A 1 257 ? 33.592 2.316 -21.648 1.00 90.00 257 GLY A N 1
ATOM 2008 C CA . GLY A 1 257 ? 32.703 1.209 -21.966 1.00 90.00 257 GLY A CA 1
ATOM 2009 C C . GLY A 1 257 ? 32.181 0.419 -20.770 1.00 90.00 257 GLY A C 1
ATOM 2010 O O . GLY A 1 257 ? 31.759 -0.727 -20.945 1.00 90.00 257 GLY A O 1
ATOM 2011 N N . SER A 1 258 ? 32.291 0.946 -19.547 1.00 91.75 258 SER A N 1
ATOM 2012 C CA . SER A 1 258 ? 31.825 0.247 -18.344 1.00 91.75 258 SER A CA 1
ATOM 2013 C C . SER A 1 258 ? 30.333 0.436 -18.078 1.00 91.75 258 SER A C 1
ATOM 2015 O O . SER A 1 258 ? 29.706 -0.445 -17.487 1.00 91.75 258 SER A O 1
ATOM 2017 N N . PHE A 1 259 ? 29.742 1.537 -18.544 1.00 92.56 259 PHE A N 1
ATOM 2018 C CA . PHE A 1 259 ? 28.321 1.805 -18.370 1.00 92.56 259 PHE A CA 1
ATOM 2019 C C . PHE A 1 259 ? 27.732 2.534 -19.572 1.00 92.56 259 PHE A C 1
ATOM 2021 O O . PHE A 1 259 ? 28.147 3.640 -19.918 1.00 92.56 259 PHE A O 1
ATOM 2028 N N . TYR A 1 260 ? 26.717 1.917 -20.173 1.00 91.31 260 TYR A N 1
ATOM 2029 C CA . TYR A 1 260 ? 25.966 2.502 -21.269 1.00 91.31 260 TYR A CA 1
ATOM 2030 C C . TYR A 1 260 ? 24.543 2.835 -20.839 1.00 91.31 260 TYR A C 1
ATOM 2032 O O . TYR A 1 260 ? 23.825 1.997 -20.292 1.00 91.31 260 TYR A O 1
ATOM 2040 N N . ILE A 1 261 ? 24.107 4.043 -21.172 1.00 91.12 261 ILE A N 1
ATOM 2041 C CA . ILE A 1 261 ? 22.710 4.457 -21.092 1.00 91.12 261 ILE A CA 1
ATOM 2042 C C . ILE A 1 261 ? 22.075 4.189 -22.452 1.00 91.12 261 ILE A C 1
ATOM 2044 O O . ILE A 1 261 ? 22.500 4.741 -23.469 1.00 91.12 261 ILE A O 1
ATOM 2048 N N . LEU A 1 262 ? 21.058 3.334 -22.476 1.00 90.81 262 LEU A N 1
ATOM 2049 C CA . LEU A 1 262 ? 20.336 2.962 -23.685 1.00 90.81 262 LEU A CA 1
ATOM 2050 C C . LEU A 1 262 ? 19.031 3.754 -23.787 1.00 90.81 262 LEU A C 1
ATOM 2052 O O . LEU A 1 262 ? 18.267 3.865 -22.826 1.00 90.81 262 LEU A O 1
ATOM 2056 N N . HIS A 1 263 ? 18.751 4.279 -24.974 1.00 88.56 263 HIS A N 1
ATOM 2057 C CA . HIS A 1 263 ? 17.483 4.923 -25.288 1.00 88.56 263 HIS A CA 1
ATOM 2058 C C . HIS A 1 263 ? 16.438 3.870 -25.672 1.00 88.56 263 HIS A C 1
ATOM 2060 O O . HIS A 1 263 ? 16.515 3.284 -26.753 1.00 88.56 263 HIS A O 1
ATOM 2066 N N . VAL A 1 264 ? 15.443 3.671 -24.804 1.00 89.81 264 VAL A N 1
ATOM 2067 C CA . VAL A 1 264 ? 14.425 2.616 -24.931 1.00 89.81 264 VAL A CA 1
ATOM 2068 C C . VAL A 1 264 ? 13.002 3.198 -24.870 1.00 89.81 264 VAL A C 1
ATOM 2070 O O . VAL A 1 264 ? 12.303 3.072 -23.861 1.00 89.81 264 VAL A O 1
ATOM 2073 N N . PRO A 1 265 ? 12.562 3.884 -25.942 1.00 87.00 265 PRO A N 1
ATOM 2074 C CA . PRO A 1 265 ? 11.305 4.627 -25.964 1.00 87.00 265 PRO A CA 1
ATOM 2075 C C . PRO A 1 265 ? 10.068 3.719 -26.041 1.00 87.00 265 PRO A C 1
ATOM 2077 O O . PRO A 1 265 ? 10.149 2.546 -26.385 1.00 87.00 265 PRO A O 1
ATOM 2080 N N . GLY A 1 266 ? 8.893 4.298 -25.790 1.00 83.69 266 GLY A N 1
ATOM 2081 C CA . GLY A 1 266 ? 7.591 3.659 -26.017 1.00 83.69 266 GLY A CA 1
ATOM 2082 C C . GLY A 1 266 ? 6.858 3.261 -24.739 1.00 83.69 266 GLY A C 1
ATOM 2083 O O . GLY A 1 266 ? 5.639 3.400 -24.688 1.00 83.69 266 GLY A O 1
ATOM 2084 N N . HIS A 1 267 ? 7.581 2.868 -23.685 1.00 80.62 267 HIS A N 1
ATOM 2085 C CA . HIS A 1 267 ? 6.990 2.682 -22.352 1.00 80.62 267 HIS A CA 1
ATOM 2086 C C . HIS A 1 267 ? 6.526 4.013 -21.755 1.00 80.62 267 HIS A C 1
ATOM 2088 O O . HIS A 1 267 ? 5.330 4.232 -21.590 1.00 80.62 267 HIS A O 1
ATOM 2094 N N . ALA A 1 268 ? 7.461 4.947 -21.565 1.00 75.94 268 ALA A N 1
ATOM 2095 C CA . ALA A 1 268 ? 7.204 6.307 -21.097 1.00 75.94 268 ALA A CA 1
ATOM 2096 C C . ALA A 1 268 ? 8.031 7.339 -21.886 1.00 75.94 268 ALA A C 1
ATOM 2098 O O . ALA A 1 268 ? 8.954 6.992 -22.635 1.00 75.94 268 ALA A O 1
ATOM 2099 N N . VAL A 1 269 ? 7.715 8.630 -21.720 1.00 74.56 269 VAL A N 1
ATOM 2100 C CA . VAL A 1 269 ? 8.486 9.721 -22.340 1.00 74.56 269 VAL A CA 1
ATOM 2101 C C . VAL A 1 269 ? 9.929 9.635 -21.854 1.00 74.56 269 VAL A C 1
ATOM 2103 O O . VAL A 1 269 ? 10.179 9.739 -20.658 1.00 74.56 269 VAL A O 1
ATOM 2106 N N . ARG A 1 270 ? 10.881 9.504 -22.788 1.00 74.94 270 ARG A N 1
ATOM 2107 C CA . ARG A 1 270 ? 12.331 9.467 -22.503 1.00 74.94 270 ARG A CA 1
ATOM 2108 C C . ARG A 1 270 ? 12.750 8.319 -21.575 1.00 74.94 270 ARG A C 1
ATOM 2110 O O . ARG A 1 270 ? 13.725 8.460 -20.844 1.00 74.94 270 ARG A O 1
ATOM 2117 N N . HIS A 1 271 ? 12.030 7.200 -21.618 1.00 83.81 271 HIS A N 1
ATOM 2118 C CA . HIS A 1 271 ? 12.428 5.984 -20.917 1.00 83.81 271 HIS A CA 1
ATOM 2119 C C . HIS A 1 271 ? 13.828 5.522 -21.373 1.00 83.81 271 HIS A C 1
ATOM 2121 O O . HIS A 1 271 ? 14.154 5.551 -22.566 1.00 83.81 271 HIS A O 1
ATOM 2127 N N . ILE A 1 272 ? 14.662 5.147 -20.403 1.00 89.44 272 ILE A N 1
ATOM 2128 C CA . ILE A 1 272 ? 16.051 4.717 -20.588 1.00 89.44 272 ILE A CA 1
ATOM 2129 C C . ILE A 1 272 ? 16.304 3.424 -19.815 1.00 89.44 272 ILE A C 1
ATOM 2131 O O . ILE A 1 272 ? 15.621 3.142 -18.833 1.00 89.44 272 ILE A O 1
ATOM 2135 N N . SER A 1 273 ? 17.312 2.671 -20.235 1.00 91.56 273 SER A N 1
ATOM 2136 C CA . SER A 1 273 ? 17.794 1.477 -19.542 1.00 91.56 273 SER A CA 1
ATOM 2137 C C . SER A 1 273 ? 19.312 1.537 -19.394 1.00 91.56 273 SER A C 1
ATOM 2139 O O . SER A 1 273 ? 19.981 2.295 -20.097 1.00 91.56 273 SER A O 1
ATOM 2141 N N . GLY A 1 274 ? 19.865 0.757 -18.469 1.00 92.00 274 GLY A N 1
ATOM 2142 C CA . GLY A 1 274 ? 21.309 0.696 -18.237 1.00 92.00 274 GLY A CA 1
ATOM 2143 C C . GLY A 1 274 ? 21.903 -0.610 -18.752 1.00 92.00 274 GLY A C 1
ATOM 2144 O O . GLY A 1 274 ? 21.294 -1.660 -18.585 1.00 92.00 274 GLY A O 1
ATOM 2145 N N . LEU A 1 275 ? 23.099 -0.566 -19.327 1.00 93.06 275 LEU A N 1
ATOM 2146 C CA . LEU A 1 275 ? 23.907 -1.747 -19.623 1.00 93.06 275 LEU A CA 1
ATOM 2147 C C . LEU A 1 275 ? 25.255 -1.594 -18.921 1.00 93.06 275 LEU A C 1
ATOM 2149 O O . LEU A 1 275 ? 26.034 -0.697 -19.239 1.00 93.06 275 LEU A O 1
ATOM 2153 N N . VAL A 1 276 ? 25.503 -2.450 -17.936 1.00 94.94 276 VAL A N 1
ATOM 2154 C CA . VAL A 1 276 ? 26.648 -2.357 -17.026 1.00 94.94 276 VAL A CA 1
ATOM 2155 C C . VAL A 1 276 ? 27.625 -3.471 -17.349 1.00 94.94 276 VAL A C 1
ATOM 2157 O O . VAL A 1 276 ? 27.237 -4.633 -17.312 1.00 94.94 276 VAL A O 1
ATOM 2160 N N . ARG A 1 277 ? 28.890 -3.153 -17.618 1.00 93.94 277 ARG A N 1
ATOM 2161 C CA . ARG A 1 277 ? 29.949 -4.159 -17.719 1.00 93.94 277 ARG A CA 1
ATOM 2162 C C . ARG A 1 277 ? 30.334 -4.626 -16.319 1.00 93.94 277 ARG A C 1
ATOM 2164 O O . ARG A 1 277 ? 30.735 -3.818 -15.484 1.00 93.94 277 ARG A O 1
ATOM 2171 N N . THR A 1 278 ? 30.243 -5.922 -16.058 1.00 92.50 278 THR A N 1
ATOM 2172 C CA . THR A 1 278 ? 30.534 -6.515 -14.746 1.00 92.50 278 THR A CA 1
ATOM 2173 C C . THR A 1 278 ? 31.944 -7.067 -14.621 1.00 92.50 278 THR A C 1
ATOM 2175 O O . THR A 1 278 ? 32.437 -7.215 -13.503 1.00 92.50 278 THR A O 1
ATOM 2178 N N . THR A 1 279 ? 32.624 -7.339 -15.736 1.00 90.81 279 THR A N 1
ATOM 2179 C CA . THR A 1 279 ? 33.978 -7.906 -15.724 1.00 90.81 279 THR A CA 1
ATOM 2180 C C . THR A 1 279 ? 34.879 -7.324 -16.824 1.00 90.81 279 THR A C 1
ATOM 2182 O O . THR A 1 279 ? 34.380 -6.824 -17.836 1.00 90.81 279 THR A O 1
ATOM 2185 N N . PRO A 1 280 ? 36.218 -7.374 -16.666 1.00 86.88 280 PRO A N 1
ATOM 2186 C CA . PRO A 1 280 ? 37.154 -6.886 -17.685 1.00 86.88 280 PRO A CA 1
ATOM 2187 C C . PRO A 1 280 ? 37.112 -7.657 -19.013 1.00 86.88 280 PRO A C 1
ATOM 2189 O O . PRO A 1 280 ? 37.444 -7.089 -20.048 1.00 86.88 280 PRO A O 1
ATOM 2192 N N . ASP A 1 281 ? 36.721 -8.932 -18.981 1.00 83.88 281 ASP A N 1
ATOM 2193 C CA . ASP A 1 281 ? 36.582 -9.817 -20.145 1.00 83.88 281 ASP A CA 1
ATOM 2194 C C . ASP A 1 281 ? 35.262 -9.625 -20.911 1.00 83.88 281 ASP A C 1
ATOM 2196 O O . ASP A 1 281 ? 35.103 -10.203 -21.982 1.00 83.88 281 ASP A O 1
ATOM 2200 N N . GLY A 1 282 ? 34.368 -8.747 -20.436 1.00 85.56 282 GLY A N 1
ATOM 2201 C CA . GLY A 1 282 ? 33.206 -8.301 -21.206 1.00 85.56 282 GLY A CA 1
ATOM 2202 C C . GLY A 1 282 ? 31.896 -9.016 -20.887 1.00 85.56 282 GLY A C 1
ATOM 2203 O O . GLY A 1 282 ? 31.079 -9.183 -21.786 1.00 85.56 282 GLY A O 1
ATOM 2204 N N . THR A 1 283 ? 31.659 -9.388 -19.625 1.00 92.25 283 THR A N 1
ATOM 2205 C CA . THR A 1 283 ? 30.301 -9.740 -19.174 1.00 92.25 283 THR A CA 1
ATOM 2206 C C . THR A 1 283 ? 29.511 -8.495 -18.794 1.00 92.25 283 THR A C 1
ATOM 2208 O O . THR A 1 283 ? 30.088 -7.488 -18.365 1.00 92.25 283 THR A O 1
ATOM 2211 N N . PHE A 1 284 ? 28.190 -8.551 -18.955 1.00 93.38 284 PHE A N 1
ATOM 2212 C CA . PHE A 1 284 ? 27.298 -7.421 -18.739 1.00 93.38 284 PHE A CA 1
ATOM 2213 C C . PHE A 1 284 ? 26.030 -7.790 -17.967 1.00 93.38 284 PHE A C 1
ATOM 2215 O O . PHE A 1 284 ? 25.517 -8.905 -18.028 1.00 93.38 284 PHE A O 1
ATOM 2222 N N . VAL A 1 285 ? 25.461 -6.787 -17.305 1.00 92.44 285 VAL A N 1
ATOM 2223 C CA . VAL A 1 285 ? 24.099 -6.801 -16.773 1.00 92.44 285 VAL A CA 1
ATOM 2224 C C . VAL A 1 285 ? 23.284 -5.744 -17.510 1.00 92.44 285 VAL A C 1
ATOM 2226 O O . VAL A 1 285 ? 23.612 -4.557 -17.475 1.00 92.44 285 VAL A O 1
ATOM 2229 N N . SER A 1 286 ? 22.211 -6.171 -18.171 1.00 91.06 286 SER A N 1
ATOM 2230 C CA . SER A 1 286 ? 21.245 -5.293 -18.828 1.00 91.06 286 SER A CA 1
ATOM 2231 C C . SER A 1 286 ? 20.083 -5.000 -17.878 1.00 91.06 286 SER A C 1
ATOM 2233 O O . SER A 1 286 ? 19.245 -5.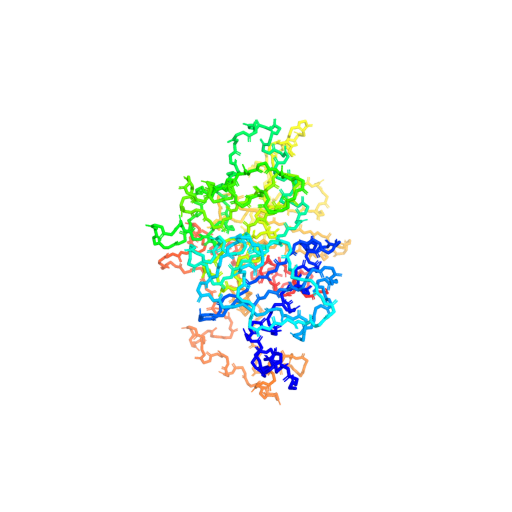859 -17.605 1.00 91.06 286 SER A O 1
ATOM 2235 N N . LEU A 1 287 ? 20.048 -3.781 -17.346 1.00 90.81 287 LEU A N 1
ATOM 2236 C CA . LEU A 1 287 ? 19.021 -3.264 -16.444 1.00 90.81 287 LEU A CA 1
ATOM 2237 C C . LEU A 1 287 ? 17.840 -2.742 -17.269 1.00 90.81 287 LEU A C 1
ATOM 2239 O O . LEU A 1 287 ? 17.783 -1.558 -17.603 1.00 90.81 287 LEU A O 1
ATOM 2243 N N . ALA A 1 288 ? 16.904 -3.631 -17.596 1.00 85.62 288 ALA A N 1
ATOM 2244 C CA . ALA A 1 288 ? 15.801 -3.385 -18.523 1.00 85.62 288 ALA A CA 1
ATOM 2245 C C . ALA A 1 288 ? 14.781 -2.344 -18.045 1.00 85.62 288 ALA A C 1
ATOM 2247 O O . ALA A 1 288 ? 14.039 -1.805 -18.863 1.00 85.62 288 ALA A O 1
ATOM 2248 N N . GLY A 1 289 ? 14.707 -2.084 -16.736 1.00 85.25 289 GLY A N 1
ATOM 2249 C CA . GLY A 1 289 ? 13.643 -1.258 -16.166 1.00 85.25 289 GLY A CA 1
ATOM 2250 C C . GLY A 1 289 ? 12.270 -1.798 -16.572 1.00 85.25 289 GLY A C 1
ATOM 2251 O O . GLY A 1 289 ? 12.023 -3.003 -16.444 1.00 85.25 289 GLY A O 1
ATOM 2252 N N . ASP A 1 290 ? 11.440 -0.918 -17.130 1.00 83.75 290 ASP A N 1
ATOM 2253 C CA . ASP A 1 290 ? 10.075 -1.226 -17.561 1.00 83.75 290 ASP A CA 1
ATOM 2254 C C . ASP A 1 290 ? 9.956 -1.433 -19.083 1.00 83.75 290 ASP A C 1
ATOM 2256 O O . ASP A 1 290 ? 8.883 -1.280 -19.666 1.00 83.75 290 ASP A O 1
ATOM 2260 N N . VAL A 1 291 ? 11.042 -1.814 -19.774 1.00 86.44 291 VAL A N 1
ATOM 2261 C CA . VAL A 1 291 ? 10.953 -2.204 -21.200 1.00 86.44 291 VAL A CA 1
ATOM 2262 C C . VAL A 1 291 ? 9.907 -3.308 -21.401 1.00 86.44 291 VAL A C 1
ATOM 2264 O O . VAL A 1 291 ? 9.247 -3.355 -22.437 1.00 86.44 291 VAL A O 1
ATOM 2267 N N . CYS A 1 292 ? 9.723 -4.181 -20.407 1.00 81.62 292 CYS A N 1
ATOM 2268 C CA . CYS A 1 292 ? 8.641 -5.154 -20.383 1.00 81.62 292 CYS A CA 1
ATOM 2269 C C . CYS A 1 292 ? 8.224 -5.527 -18.952 1.00 81.62 292 CYS A C 1
ATOM 2271 O O . CYS A 1 292 ? 9.008 -5.451 -18.009 1.00 81.62 292 CYS A O 1
ATOM 2273 N N . HIS A 1 293 ? 6.979 -5.987 -18.808 1.00 78.19 293 HIS A N 1
ATOM 2274 C CA . HIS A 1 293 ? 6.380 -6.321 -17.507 1.00 78.19 293 HIS A CA 1
ATOM 2275 C C . HIS A 1 293 ? 6.417 -7.819 -17.183 1.00 78.19 293 HIS A C 1
ATOM 2277 O O . HIS A 1 293 ? 6.319 -8.217 -16.026 1.00 78.19 293 HIS A O 1
ATOM 2283 N N . PHE A 1 294 ? 6.589 -8.663 -18.204 1.00 75.69 294 PHE A N 1
ATOM 2284 C CA . PHE A 1 294 ? 6.662 -10.113 -18.056 1.00 75.69 294 PHE A CA 1
ATOM 2285 C C . PHE A 1 294 ? 7.807 -10.662 -18.905 1.00 75.69 294 PHE A C 1
ATOM 2287 O O . PHE A 1 294 ? 7.890 -10.325 -20.086 1.00 75.69 294 PHE A O 1
ATOM 2294 N N . GLY A 1 295 ? 8.636 -11.549 -18.341 1.00 72.69 295 GLY A N 1
ATOM 2295 C CA . GLY A 1 295 ? 9.776 -12.147 -19.056 1.00 72.69 295 GLY A CA 1
ATOM 2296 C C . GLY A 1 295 ? 9.370 -12.887 -20.333 1.00 72.69 295 GLY A C 1
ATOM 2297 O O . GLY A 1 295 ? 10.054 -12.827 -21.343 1.00 72.69 295 GLY A O 1
ATOM 2298 N N . VAL A 1 296 ? 8.158 -13.446 -20.366 1.00 76.06 296 VAL A N 1
ATOM 2299 C CA . VAL A 1 296 ? 7.527 -14.048 -21.558 1.00 76.06 296 VAL A CA 1
ATOM 2300 C C . VAL A 1 296 ? 7.292 -13.084 -22.739 1.00 76.06 296 VAL A C 1
ATOM 2302 O O . VAL A 1 296 ? 6.745 -13.497 -23.762 1.00 76.06 296 VAL A O 1
ATOM 2305 N N . SER A 1 297 ? 7.672 -11.809 -22.603 1.00 80.31 297 SER A N 1
ATOM 2306 C CA . SER A 1 297 ? 7.690 -10.820 -23.690 1.00 80.31 297 SER A CA 1
ATOM 2307 C C . SER A 1 297 ? 8.973 -10.868 -24.527 1.00 80.31 297 SER A C 1
ATOM 2309 O O . SER A 1 297 ? 8.965 -10.370 -25.646 1.00 80.31 297 SER A O 1
ATOM 2311 N N . PHE A 1 298 ? 10.054 -11.445 -23.994 1.00 78.00 298 PHE A N 1
ATOM 2312 C CA . PHE A 1 298 ? 11.341 -11.595 -24.686 1.00 78.00 298 PHE A CA 1
ATOM 2313 C C . PHE A 1 298 ? 12.005 -12.963 -24.451 1.00 78.00 298 PHE A C 1
ATOM 2315 O O . PHE A 1 298 ? 13.000 -13.273 -25.093 1.00 78.00 298 PHE A O 1
ATOM 2322 N N . TRP A 1 299 ? 11.452 -13.806 -23.575 1.00 73.12 299 TRP A N 1
ATOM 2323 C CA . TRP A 1 299 ? 11.821 -15.214 -23.452 1.00 73.12 299 TRP A CA 1
ATOM 2324 C C . TRP A 1 299 ? 11.135 -16.053 -24.518 1.00 73.12 299 TRP A C 1
ATOM 2326 O O . TRP A 1 299 ? 9.960 -15.843 -24.824 1.00 73.12 299 TRP A O 1
ATOM 2336 N N . LEU A 1 300 ? 11.853 -17.076 -24.982 1.00 76.44 300 LEU A N 1
ATOM 2337 C CA . LEU A 1 300 ? 11.527 -17.882 -26.158 1.00 76.44 300 LEU A CA 1
ATOM 2338 C C . LEU A 1 300 ? 11.659 -17.060 -27.428 1.00 76.44 300 LEU A C 1
ATOM 2340 O O . LEU A 1 300 ? 10.753 -16.360 -27.858 1.00 76.44 300 LEU A O 1
ATOM 2344 N N . THR A 1 301 ? 12.818 -17.163 -28.051 1.00 81.25 301 THR A N 1
ATOM 2345 C CA . THR A 1 301 ? 13.135 -16.395 -29.251 1.00 81.25 301 THR A CA 1
ATOM 2346 C C . THR A 1 301 ? 13.663 -17.334 -30.317 1.00 81.25 301 THR A C 1
ATOM 2348 O O . THR A 1 301 ? 13.914 -18.518 -30.080 1.00 81.25 301 THR A O 1
ATOM 2351 N N . LYS A 1 302 ? 13.882 -16.810 -31.520 1.00 81.19 302 LYS A N 1
ATOM 2352 C CA . LYS A 1 302 ? 14.624 -17.544 -32.552 1.00 81.19 302 LYS A CA 1
ATOM 2353 C C . LYS A 1 302 ? 16.059 -17.884 -32.118 1.00 81.19 302 LYS A C 1
ATOM 2355 O O . LYS A 1 302 ? 16.655 -18.773 -32.716 1.00 81.19 302 LYS A O 1
ATOM 2360 N N . TYR A 1 303 ? 16.599 -17.179 -31.119 1.00 84.19 303 TYR A N 1
ATOM 2361 C CA . TYR A 1 303 ? 17.945 -17.386 -30.588 1.00 84.19 303 TYR A CA 1
ATOM 2362 C C . TYR A 1 303 ? 17.959 -18.435 -29.467 1.00 84.19 303 TYR A C 1
ATOM 2364 O O . TYR A 1 303 ? 18.794 -19.333 -29.491 1.00 84.19 303 TYR A O 1
ATOM 2372 N N . ILE A 1 304 ? 16.991 -18.371 -28.545 1.00 83.75 304 ILE A N 1
ATOM 2373 C CA . ILE A 1 304 ? 16.785 -19.361 -27.477 1.00 83.75 304 ILE A CA 1
ATOM 2374 C C . ILE A 1 304 ? 15.364 -19.934 -27.604 1.00 83.75 304 ILE A C 1
ATOM 2376 O O . ILE A 1 304 ? 14.443 -19.489 -26.910 1.00 83.75 304 ILE A O 1
ATOM 2380 N N . PRO A 1 305 ? 15.133 -20.896 -28.516 1.00 83.44 305 PRO A N 1
ATOM 2381 C CA . PRO A 1 305 ? 13.820 -21.499 -28.679 1.00 83.44 305 PRO A CA 1
ATOM 2382 C C . PRO A 1 305 ? 13.516 -22.474 -27.539 1.00 83.44 305 PRO A C 1
ATOM 2384 O O . PRO A 1 305 ? 14.409 -23.105 -26.969 1.00 83.44 305 PRO A O 1
ATOM 2387 N N . LEU A 1 306 ? 12.230 -22.689 -27.261 1.00 79.94 306 LEU A N 1
ATOM 2388 C CA . LEU A 1 306 ? 11.811 -23.693 -26.286 1.00 79.94 306 LEU A CA 1
ATOM 2389 C C . LEU A 1 306 ? 12.289 -25.094 -26.706 1.00 79.94 306 LEU A C 1
ATOM 2391 O O . LEU A 1 306 ? 11.947 -25.593 -27.790 1.00 79.94 306 LEU A O 1
ATOM 2395 N N . SER A 1 307 ? 13.068 -25.742 -25.836 1.00 78.88 307 SER A N 1
ATOM 2396 C CA . SER A 1 307 ? 13.496 -27.135 -26.017 1.00 78.88 307 SER A CA 1
ATOM 2397 C C . SER A 1 307 ? 12.285 -28.064 -26.124 1.00 78.88 307 SER A C 1
ATOM 2399 O O . SER A 1 307 ? 11.255 -27.814 -25.506 1.00 78.88 307 SER A O 1
ATOM 2401 N N . SER A 1 308 ? 12.397 -29.154 -26.890 1.00 74.44 308 SER A N 1
ATOM 2402 C CA . SER A 1 308 ? 11.323 -30.152 -27.027 1.00 74.44 308 SER A CA 1
ATOM 2403 C C . SER A 1 308 ? 11.014 -30.880 -25.711 1.00 74.44 308 SER A C 1
ATOM 2405 O O . SER A 1 308 ? 9.874 -31.281 -25.469 1.00 74.44 308 SER A O 1
ATOM 2407 N N . MET A 1 309 ? 12.018 -31.008 -24.842 1.00 71.38 309 MET A N 1
ATOM 2408 C CA . MET A 1 309 ? 11.889 -31.500 -23.473 1.00 71.38 309 MET A CA 1
ATOM 2409 C C . MET A 1 309 ? 12.584 -30.547 -22.508 1.00 71.38 309 MET A C 1
ATOM 2411 O O . MET A 1 309 ? 13.677 -30.049 -22.788 1.00 71.38 309 MET A O 1
ATOM 2415 N N . PHE A 1 310 ? 11.959 -30.309 -21.358 1.00 69.12 310 PHE A N 1
ATOM 2416 C CA . PHE A 1 310 ? 12.569 -29.503 -20.308 1.00 69.12 310 PHE A CA 1
ATOM 2417 C C . PHE A 1 310 ? 13.668 -30.276 -19.585 1.00 69.12 310 PHE A C 1
ATOM 2419 O O . PHE A 1 310 ? 13.569 -31.490 -19.389 1.00 69.12 310 PHE A O 1
ATOM 2426 N N . LEU A 1 311 ? 14.714 -29.554 -19.183 1.00 63.44 311 LEU A N 1
ATOM 2427 C CA . LEU A 1 311 ? 15.827 -30.139 -18.453 1.00 63.44 311 LEU A CA 1
ATOM 2428 C C . LEU A 1 311 ? 15.367 -30.595 -17.056 1.00 63.44 311 LEU A C 1
ATOM 2430 O O . LEU A 1 311 ? 14.508 -29.951 -16.452 1.00 63.44 311 LEU A O 1
ATOM 2434 N N . PRO A 1 312 ? 15.977 -31.648 -16.483 1.00 63.06 312 PRO A N 1
ATOM 2435 C CA . PRO A 1 312 ? 15.665 -32.103 -15.124 1.00 63.06 312 PRO A CA 1
ATOM 2436 C C . PRO A 1 312 ? 15.850 -31.025 -14.046 1.00 63.06 312 PRO A C 1
ATOM 2438 O O . PRO A 1 312 ? 15.238 -31.100 -12.986 1.00 63.06 312 PRO A O 1
ATOM 2441 N N . VAL A 1 313 ? 16.688 -30.018 -14.319 1.00 63.78 313 VAL A N 1
ATOM 2442 C CA . VAL A 1 313 ? 16.960 -28.886 -13.420 1.00 63.78 313 VAL A CA 1
ATOM 2443 C C . VAL A 1 313 ? 15.851 -27.827 -13.413 1.00 63.78 313 VAL A C 1
ATOM 2445 O O . VAL A 1 313 ? 15.850 -26.951 -12.550 1.00 63.78 313 VAL A O 1
ATOM 2448 N N . THR A 1 314 ? 14.895 -27.884 -14.348 1.00 66.25 314 THR A N 1
ATOM 2449 C CA . THR A 1 314 ? 13.783 -26.932 -14.410 1.00 66.25 314 THR A CA 1
ATOM 2450 C C . THR A 1 314 ? 12.818 -27.171 -13.246 1.00 66.25 314 THR A C 1
ATOM 2452 O O . THR A 1 314 ? 12.144 -28.200 -13.170 1.00 66.25 314 THR A O 1
ATOM 2455 N N . LYS A 1 315 ? 12.727 -26.202 -12.328 1.00 67.56 315 LYS A N 1
ATOM 2456 C CA . LYS A 1 315 ? 11.787 -26.240 -11.201 1.00 67.56 315 LYS A CA 1
ATOM 2457 C C . LYS A 1 315 ? 10.393 -25.832 -11.664 1.00 67.56 315 LYS A C 1
ATOM 2459 O O . LYS A 1 315 ? 10.128 -24.655 -11.889 1.00 67.56 315 LYS A O 1
ATOM 2464 N N . PHE A 1 316 ? 9.495 -26.801 -11.777 1.00 67.75 316 PHE A N 1
ATOM 2465 C CA . PHE A 1 316 ? 8.085 -26.532 -12.036 1.00 67.75 316 PHE A CA 1
ATOM 2466 C C . PHE A 1 316 ? 7.281 -26.378 -10.744 1.00 67.75 316 PHE A C 1
ATOM 2468 O O . PHE A 1 316 ? 7.680 -26.845 -9.677 1.00 67.75 316 PHE A O 1
ATOM 2475 N N . ASN A 1 317 ? 6.099 -25.769 -10.860 1.00 69.69 317 ASN A N 1
ATOM 2476 C CA . ASN A 1 317 ? 5.067 -25.891 -9.836 1.00 69.69 317 ASN A CA 1
ATOM 2477 C C . ASN A 1 317 ? 4.799 -27.382 -9.556 1.00 69.69 317 ASN A C 1
ATOM 2479 O O . ASN A 1 317 ? 4.711 -28.168 -10.498 1.00 69.69 317 ASN A O 1
ATOM 2483 N N . ALA A 1 318 ? 4.607 -27.758 -8.286 1.00 75.81 318 ALA A N 1
ATOM 2484 C CA . ALA A 1 318 ? 4.398 -29.147 -7.861 1.00 75.81 318 ALA A CA 1
ATOM 2485 C C . ALA A 1 318 ? 3.235 -29.869 -8.578 1.00 75.81 318 ALA A C 1
ATOM 2487 O O . ALA A 1 318 ? 3.186 -31.096 -8.599 1.00 75.81 318 ALA A O 1
ATOM 2488 N N . ARG A 1 319 ? 2.300 -29.122 -9.180 1.00 76.25 319 ARG A N 1
ATOM 2489 C CA . ARG A 1 319 ? 1.190 -29.660 -9.982 1.00 76.25 319 ARG A CA 1
ATOM 2490 C C . ARG A 1 319 ? 1.614 -30.179 -11.364 1.00 76.25 319 ARG A C 1
ATOM 2492 O O . ARG A 1 319 ? 0.862 -30.935 -11.973 1.00 76.25 319 ARG A O 1
ATOM 2499 N N . ILE A 1 320 ? 2.779 -29.781 -11.876 1.00 72.69 320 ILE A N 1
ATOM 2500 C CA . ILE A 1 320 ? 3.273 -30.167 -13.204 1.00 72.69 320 ILE A CA 1
ATOM 2501 C C . ILE A 1 320 ? 4.215 -31.362 -13.050 1.00 72.69 320 ILE A C 1
ATOM 2503 O O . ILE A 1 320 ? 5.237 -31.283 -12.372 1.00 72.69 320 ILE A O 1
ATOM 2507 N N . LYS A 1 321 ? 3.877 -32.478 -13.703 1.00 72.94 321 LYS A N 1
ATOM 2508 C CA . LYS A 1 321 ? 4.704 -33.691 -13.688 1.00 72.94 321 LYS A CA 1
ATOM 2509 C C . LYS A 1 321 ? 5.967 -33.491 -14.527 1.00 72.94 321 LYS A C 1
ATOM 2511 O O . LYS A 1 321 ? 5.885 -33.019 -15.659 1.00 72.94 321 LYS A O 1
ATOM 2516 N N . THR A 1 322 ? 7.115 -33.898 -13.992 1.00 69.88 322 THR A N 1
ATOM 2517 C CA . THR A 1 322 ? 8.398 -33.947 -14.706 1.00 69.88 322 THR A CA 1
ATOM 2518 C C . THR A 1 322 ? 8.772 -35.396 -15.055 1.00 69.88 322 THR A C 1
ATOM 2520 O O . THR A 1 322 ? 8.548 -36.286 -14.233 1.00 69.88 322 THR A O 1
ATOM 2523 N N . PRO A 1 323 ? 9.330 -35.667 -16.254 1.00 69.12 323 PRO A N 1
ATOM 2524 C CA . PRO A 1 323 ? 9.606 -34.724 -17.341 1.00 69.12 323 PRO A CA 1
ATOM 2525 C C . PRO A 1 323 ? 8.317 -34.236 -18.025 1.00 69.12 323 PRO A C 1
ATOM 2527 O O . PRO A 1 323 ? 7.385 -35.006 -18.245 1.00 69.12 323 PRO A O 1
ATOM 2530 N N . CYS A 1 324 ? 8.273 -32.946 -18.358 1.00 70.38 324 CYS A N 1
ATOM 2531 C CA . CYS A 1 324 ? 7.150 -32.322 -19.058 1.00 70.38 324 CYS A CA 1
ATOM 2532 C C . CYS A 1 324 ? 7.524 -32.110 -20.533 1.00 70.38 324 CYS A C 1
ATOM 2534 O O . CYS A 1 324 ? 8.659 -31.735 -20.836 1.00 70.38 324 CYS A O 1
ATOM 2536 N N . GLN A 1 325 ? 6.592 -32.351 -21.457 1.00 77.06 325 GLN A N 1
ATOM 2537 C CA . GLN A 1 325 ? 6.791 -31.997 -22.863 1.00 77.06 325 GLN A CA 1
ATOM 2538 C C . GLN A 1 325 ? 6.518 -30.508 -23.073 1.00 77.06 325 GLN A C 1
ATOM 2540 O O . GLN A 1 325 ? 5.599 -29.946 -22.475 1.00 77.06 325 GLN A O 1
ATOM 2545 N N . CYS A 1 326 ? 7.264 -29.870 -23.977 1.00 74.19 326 CYS A N 1
ATOM 2546 C CA . CYS A 1 326 ? 7.036 -28.462 -24.306 1.00 74.19 326 CYS A CA 1
ATOM 2547 C C . CYS A 1 326 ? 5.641 -28.198 -24.888 1.00 74.19 326 CYS A C 1
ATOM 2549 O O . CYS A 1 326 ? 5.114 -27.099 -24.731 1.00 74.19 326 CYS A O 1
ATOM 2551 N N . THR A 1 327 ? 5.023 -29.214 -25.501 1.00 75.88 327 THR A N 1
ATOM 2552 C CA . THR A 1 327 ? 3.665 -29.173 -26.063 1.00 75.88 327 THR A CA 1
ATOM 2553 C C . THR A 1 327 ? 2.624 -28.722 -25.044 1.00 75.88 327 THR A C 1
ATOM 2555 O O . THR A 1 327 ? 1.713 -27.981 -25.401 1.00 75.88 327 THR A O 1
ATOM 2558 N N . ALA A 1 328 ? 2.804 -29.065 -23.763 1.00 74.56 328 ALA A N 1
ATOM 2559 C CA . ALA A 1 328 ? 1.946 -28.604 -22.673 1.00 74.56 328 ALA A CA 1
ATOM 2560 C C . ALA A 1 328 ? 1.846 -27.067 -22.592 1.00 74.56 328 ALA A C 1
ATOM 2562 O O . ALA A 1 328 ? 0.803 -26.543 -22.212 1.00 74.56 328 ALA A O 1
ATOM 2563 N N . PHE A 1 329 ? 2.911 -26.356 -22.979 1.00 75.69 329 PHE A N 1
ATOM 2564 C CA . PHE A 1 329 ? 2.986 -24.895 -22.973 1.00 75.69 329 PHE A CA 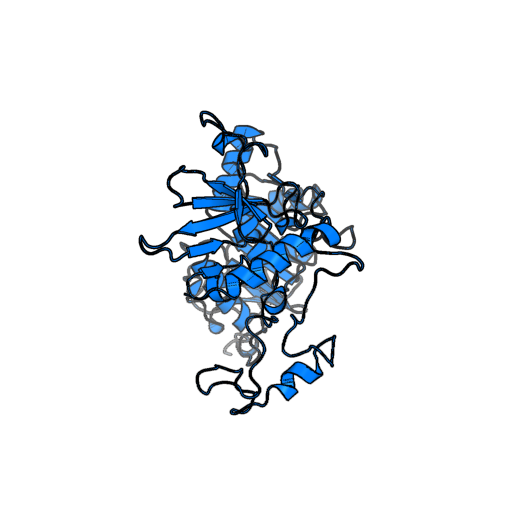1
ATOM 2565 C C . PHE A 1 329 ? 2.728 -24.302 -24.360 1.00 75.69 329 PHE A C 1
ATOM 2567 O O . PHE A 1 329 ? 2.047 -23.290 -24.475 1.00 75.69 329 PHE A O 1
ATOM 2574 N N . THR A 1 330 ? 3.209 -24.927 -25.439 1.00 81.31 330 THR A N 1
ATOM 2575 C CA . THR A 1 330 ? 2.983 -24.380 -26.788 1.00 81.31 330 THR A CA 1
ATOM 2576 C C . THR A 1 330 ? 1.511 -24.430 -27.202 1.00 81.31 330 THR A C 1
ATOM 2578 O O . THR A 1 330 ? 1.094 -23.598 -27.998 1.00 81.31 330 THR A O 1
ATOM 2581 N N . MET A 1 331 ? 0.695 -25.328 -26.629 1.00 81.62 331 MET A N 1
ATOM 2582 C CA . MET A 1 331 ? -0.758 -25.365 -26.873 1.00 81.62 331 MET A CA 1
ATOM 2583 C C . MET A 1 331 ? -1.484 -24.079 -26.461 1.00 81.62 331 MET A C 1
ATOM 2585 O O . MET A 1 331 ? -2.496 -23.747 -27.069 1.00 81.62 331 MET A O 1
ATOM 2589 N N . CYS A 1 332 ? -0.996 -23.337 -25.462 1.00 78.44 332 CYS A N 1
ATOM 2590 C CA . CYS A 1 332 ? -1.585 -22.052 -25.073 1.00 78.44 332 CYS A CA 1
ATOM 2591 C C . CYS A 1 332 ? -0.888 -20.844 -25.718 1.00 78.44 332 CYS A C 1
ATOM 2593 O O . CYS A 1 332 ? -1.238 -19.703 -25.413 1.00 78.44 332 CYS A O 1
ATOM 2595 N N . HIS A 1 333 ? 0.078 -21.069 -26.616 1.00 81.88 333 HIS A N 1
ATOM 2596 C CA . HIS A 1 333 ? 0.764 -19.990 -27.314 1.00 81.88 333 HIS A CA 1
ATOM 2597 C C . HIS A 1 333 ? -0.174 -19.320 -28.340 1.00 81.88 333 HIS A C 1
ATOM 2599 O O . HIS A 1 333 ? -0.882 -20.016 -29.069 1.00 81.88 333 HIS A O 1
ATOM 2605 N N . PRO A 1 334 ? -0.201 -17.979 -28.447 1.00 80.88 334 PRO A N 1
ATOM 2606 C CA . PRO A 1 334 ? -1.098 -17.292 -29.384 1.00 80.88 334 PRO A CA 1
ATOM 2607 C C . PRO A 1 334 ? -0.812 -17.609 -30.862 1.00 80.88 334 PRO A C 1
ATOM 2609 O O . PRO A 1 334 ? -1.717 -17.548 -31.687 1.00 80.88 334 PRO A O 1
ATOM 2612 N N . ASP A 1 335 ? 0.432 -17.960 -31.188 1.00 83.69 335 ASP A N 1
ATOM 2613 C CA . ASP A 1 335 ? 0.862 -18.468 -32.498 1.00 83.69 335 ASP A CA 1
ATOM 2614 C C . ASP A 1 335 ? 1.238 -19.955 -32.379 1.00 83.69 335 ASP A C 1
ATOM 2616 O O . ASP A 1 335 ? 2.292 -20.298 -31.840 1.00 83.69 335 ASP A O 1
ATOM 2620 N N . GLN A 1 336 ? 0.364 -20.845 -32.846 1.00 83.12 336 GLN A N 1
ATOM 2621 C CA . GLN A 1 336 ? 0.561 -22.295 -32.724 1.00 83.12 336 GLN A CA 1
ATOM 2622 C C . GLN A 1 336 ? 1.698 -22.822 -33.614 1.00 83.12 336 GLN A C 1
ATOM 2624 O O . GLN A 1 336 ? 2.288 -23.854 -33.301 1.00 83.12 336 GLN A O 1
ATOM 2629 N N . GLU A 1 337 ? 2.046 -22.112 -34.690 1.00 83.44 337 GLU A N 1
ATOM 2630 C CA . GLU A 1 337 ? 3.128 -22.504 -35.598 1.00 83.44 337 GLU A CA 1
ATOM 2631 C C . GLU A 1 337 ? 4.497 -22.056 -35.072 1.00 83.44 337 GLU A C 1
ATOM 2633 O O . GLU A 1 337 ? 5.508 -22.721 -35.308 1.00 83.44 337 GLU A O 1
ATOM 2638 N N . LYS A 1 338 ? 4.540 -20.948 -34.319 1.00 82.88 338 LYS A N 1
ATOM 2639 C CA . LYS A 1 338 ? 5.782 -20.353 -33.794 1.00 82.88 338 LYS A CA 1
ATOM 2640 C C . LYS A 1 338 ? 5.935 -20.433 -32.281 1.00 82.88 338 LYS A C 1
ATOM 2642 O O . LYS A 1 338 ? 6.871 -19.855 -31.746 1.00 82.88 338 LYS A O 1
ATOM 2647 N N . GLY A 1 339 ? 5.120 -21.223 -31.586 1.00 80.44 339 GLY A N 1
ATOM 2648 C CA . GLY A 1 339 ? 5.117 -21.252 -30.118 1.00 80.44 339 GLY A CA 1
ATOM 2649 C C . GLY A 1 339 ? 6.406 -21.705 -29.424 1.00 80.44 339 GLY A C 1
ATOM 2650 O O . GLY A 1 339 ? 6.491 -21.638 -28.202 1.00 80.44 339 GLY A O 1
ATOM 2651 N N . ARG A 1 340 ? 7.415 -22.167 -30.175 1.00 81.81 340 ARG A N 1
ATOM 2652 C CA . ARG A 1 340 ? 8.759 -22.474 -29.659 1.00 81.81 340 ARG A CA 1
ATOM 2653 C C . ARG A 1 340 ? 9.767 -21.338 -29.886 1.00 81.81 340 ARG A C 1
ATOM 2655 O O . ARG A 1 340 ? 10.470 -21.024 -28.929 1.00 81.81 340 ARG A O 1
ATOM 2662 N N . PRO A 1 341 ? 9.894 -20.762 -31.101 1.00 87.56 341 PRO A N 1
ATOM 2663 C CA . PRO A 1 341 ? 10.846 -19.680 -31.375 1.00 87.56 341 PRO A CA 1
ATOM 2664 C C . PRO A 1 341 ? 10.265 -18.260 -31.245 1.00 87.56 341 PRO A C 1
ATOM 2666 O O . PRO A 1 341 ? 10.843 -17.329 -31.809 1.00 87.56 341 PRO A O 1
ATOM 2669 N N . SER A 1 342 ? 9.118 -18.068 -30.589 1.00 85.00 342 SER A N 1
ATOM 2670 C CA . SER A 1 342 ? 8.553 -16.730 -30.400 1.00 85.00 342 SER A CA 1
ATOM 2671 C C . SER A 1 342 ? 8.056 -16.483 -28.979 1.00 85.00 342 SER A C 1
ATOM 2673 O O . SER A 1 342 ? 7.529 -17.420 -28.372 1.00 85.00 342 SER A O 1
ATOM 2675 N N . PRO A 1 343 ? 8.136 -15.230 -28.495 1.00 84.94 343 PRO A N 1
ATOM 2676 C CA . PRO A 1 343 ? 7.601 -14.880 -27.191 1.00 84.94 343 PRO A CA 1
ATOM 2677 C C . PRO A 1 343 ? 6.078 -15.012 -27.147 1.00 84.94 343 PRO A C 1
ATOM 2679 O O . PRO A 1 343 ? 5.383 -14.717 -28.125 1.00 84.94 343 PRO A O 1
ATOM 2682 N N . PHE A 1 344 ? 5.553 -15.379 -25.975 1.00 80.31 344 PHE A N 1
ATOM 2683 C CA . PHE A 1 344 ? 4.108 -15.484 -25.734 1.00 80.31 344 PHE A CA 1
ATOM 2684 C C . PHE A 1 344 ? 3.415 -14.120 -25.752 1.00 80.31 344 PHE A C 1
ATOM 2686 O O . PHE A 1 344 ? 2.231 -14.030 -26.081 1.00 80.31 344 PHE A O 1
ATOM 2693 N N . HIS A 1 345 ? 4.134 -13.059 -25.380 1.00 79.94 345 HIS A N 1
ATOM 2694 C CA . HIS A 1 345 ? 3.598 -11.708 -25.324 1.00 79.94 345 HIS A CA 1
ATOM 2695 C C . HIS A 1 345 ? 4.320 -10.788 -26.300 1.00 79.94 345 HIS A C 1
ATOM 2697 O O . HIS A 1 345 ? 5.532 -10.835 -26.466 1.00 79.94 345 HIS A O 1
ATOM 2703 N N . ARG A 1 346 ? 3.545 -9.902 -26.920 1.00 79.19 346 ARG A N 1
ATOM 2704 C CA . ARG A 1 346 ? 4.041 -8.731 -27.644 1.00 79.19 346 ARG A CA 1
ATOM 2705 C C . ARG A 1 346 ? 3.367 -7.497 -27.078 1.00 79.19 346 ARG A C 1
ATOM 2707 O O . ARG A 1 346 ? 2.281 -7.609 -26.499 1.00 79.19 346 ARG A O 1
ATOM 2714 N N . ALA A 1 347 ? 3.973 -6.333 -27.277 1.00 70.69 347 ALA A N 1
ATOM 2715 C CA . ALA A 1 347 ? 3.305 -5.073 -27.001 1.00 70.69 347 ALA A CA 1
ATOM 2716 C C . ALA A 1 347 ? 2.027 -5.024 -27.862 1.00 70.69 347 ALA A C 1
ATOM 2718 O O . ALA A 1 347 ? 2.078 -5.001 -29.094 1.00 70.69 347 ALA A O 1
ATOM 2719 N N . ARG A 1 348 ? 0.855 -5.128 -27.222 1.00 65.38 348 ARG A N 1
ATOM 2720 C CA . ARG A 1 348 ? -0.433 -5.224 -27.920 1.00 65.38 348 ARG A CA 1
ATOM 2721 C C . ARG A 1 348 ? -0.991 -3.839 -28.207 1.00 65.38 348 ARG A C 1
ATOM 2723 O O . ARG A 1 348 ? -1.168 -3.039 -27.298 1.00 65.38 348 ARG A O 1
ATOM 2730 N N . ILE A 1 349 ? -1.365 -3.611 -29.464 1.00 58.03 349 ILE A N 1
ATOM 2731 C CA . ILE A 1 349 ? -2.153 -2.451 -29.896 1.00 58.03 349 ILE A CA 1
ATOM 2732 C C . ILE A 1 349 ? -3.628 -2.770 -29.606 1.00 58.03 349 ILE A C 1
ATOM 2734 O O . ILE A 1 349 ? -4.387 -3.114 -30.508 1.00 58.03 349 ILE A O 1
ATOM 2738 N N . ALA A 1 350 ? -4.028 -2.804 -28.336 1.00 49.59 350 ALA A N 1
ATOM 2739 C CA . ALA A 1 350 ? -5.427 -3.019 -27.970 1.00 49.59 350 ALA A CA 1
ATOM 2740 C C . ALA A 1 350 ? -5.737 -2.402 -26.601 1.00 49.59 350 ALA A C 1
ATOM 2742 O O . ALA A 1 350 ? -5.158 -2.828 -25.609 1.00 49.59 350 ALA A O 1
ATOM 2743 N N . GLY A 1 351 ? -6.690 -1.462 -26.554 1.00 56.69 351 GLY A N 1
ATOM 2744 C CA . GLY A 1 351 ? -7.219 -0.886 -25.309 1.00 56.69 351 GLY A CA 1
ATOM 2745 C C . GLY A 1 351 ? -6.170 -0.221 -24.408 1.00 56.69 351 GLY A C 1
ATOM 2746 O O . GLY A 1 351 ? -5.140 0.247 -24.889 1.00 56.69 351 GLY A O 1
ATOM 2747 N N . GLU A 1 352 ? -6.453 -0.160 -23.102 1.00 56.12 352 GLU A N 1
ATOM 2748 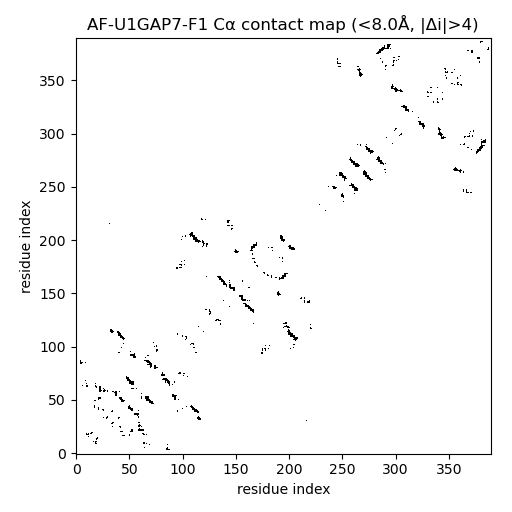C CA . GLU A 1 352 ? -5.519 0.320 -22.073 1.00 56.12 352 GLU A CA 1
ATOM 2749 C C . GLU A 1 352 ? -4.219 -0.512 -22.103 1.00 56.12 352 GLU A C 1
ATOM 2751 O O . GLU A 1 352 ? -4.194 -1.672 -21.694 1.00 56.12 352 GLU A O 1
ATOM 2756 N N . SER A 1 353 ? -3.140 0.080 -22.623 1.00 66.25 353 SER A N 1
ATOM 2757 C CA . SER A 1 353 ? -1.801 -0.515 -22.705 1.00 66.25 353 SER A CA 1
ATOM 2758 C C . SER A 1 353 ? -0.905 0.042 -21.598 1.00 66.25 353 SER A C 1
ATOM 2760 O O . SER A 1 353 ? -1.050 1.195 -21.194 1.00 66.25 353 SER A O 1
ATOM 2762 N N . TRP A 1 354 ? 0.047 -0.765 -21.122 1.00 68.81 354 TRP A N 1
ATOM 2763 C CA . TRP A 1 354 ? 1.099 -0.306 -20.205 1.00 68.81 354 TRP A CA 1
ATOM 2764 C C . TRP A 1 354 ? 2.148 0.569 -20.900 1.00 68.81 354 TRP A C 1
ATOM 2766 O O . TRP A 1 354 ? 2.899 1.257 -20.225 1.00 68.81 354 TRP A O 1
ATOM 2776 N N . TYR A 1 355 ? 2.178 0.554 -22.236 1.00 77.62 355 TYR A N 1
ATOM 2777 C CA . TYR A 1 355 ? 3.079 1.361 -23.051 1.00 77.62 355 TYR A CA 1
ATOM 2778 C C . TYR A 1 355 ? 2.334 2.574 -23.607 1.00 77.62 355 TYR A C 1
ATOM 2780 O O . TYR A 1 355 ? 1.291 2.408 -24.247 1.00 77.62 355 TYR A O 1
ATOM 2788 N N . MET A 1 356 ? 2.893 3.775 -23.445 1.00 76.50 356 MET A N 1
ATOM 2789 C CA . MET A 1 356 ? 2.330 4.985 -24.053 1.00 76.50 356 MET A CA 1
ATOM 2790 C C . MET A 1 356 ? 2.293 4.932 -25.587 1.00 76.50 356 MET A C 1
ATOM 2792 O O . MET A 1 356 ? 1.348 5.421 -26.201 1.00 76.50 356 MET A O 1
ATOM 2796 N N . ASP A 1 357 ? 3.314 4.340 -26.208 1.00 82.31 357 ASP A N 1
ATOM 2797 C CA . ASP A 1 357 ? 3.385 4.106 -27.649 1.00 82.31 357 ASP A CA 1
ATOM 2798 C C . ASP A 1 357 ? 3.827 2.665 -27.890 1.00 82.31 357 ASP A C 1
ATOM 2800 O O . ASP A 1 357 ? 5.010 2.321 -27.874 1.00 82.31 357 ASP A O 1
ATOM 2804 N N . THR A 1 358 ? 2.830 1.807 -28.081 1.00 81.06 358 THR A N 1
ATOM 2805 C CA . THR A 1 358 ? 3.019 0.365 -28.239 1.00 81.06 358 THR A CA 1
ATOM 2806 C C . THR A 1 358 ? 3.856 0.013 -29.486 1.00 81.06 358 THR A C 1
ATOM 2808 O O . THR A 1 358 ? 4.796 -0.771 -29.338 1.00 81.06 358 THR A O 1
ATOM 2811 N N . PRO A 1 359 ? 3.599 0.572 -30.692 1.00 83.62 359 PRO A N 1
ATOM 2812 C CA . PRO A 1 359 ? 4.491 0.398 -31.842 1.00 83.62 359 PRO A CA 1
ATOM 2813 C C . PRO A 1 359 ? 5.953 0.758 -31.557 1.00 83.62 359 PRO A C 1
ATOM 2815 O O . PRO A 1 359 ? 6.851 0.005 -31.931 1.00 83.62 359 PRO A O 1
ATOM 2818 N N . THR A 1 360 ? 6.198 1.874 -30.866 1.00 85.75 360 THR A N 1
ATOM 2819 C CA . THR A 1 360 ? 7.564 2.295 -30.526 1.00 85.75 360 THR A CA 1
ATOM 2820 C C . THR A 1 360 ? 8.199 1.389 -29.467 1.00 85.75 360 THR A C 1
ATOM 2822 O O . THR A 1 360 ? 9.378 1.059 -29.592 1.00 85.75 360 THR A O 1
ATOM 2825 N N . ALA A 1 361 ? 7.426 0.922 -28.478 1.00 86.56 361 ALA A N 1
ATOM 2826 C CA . ALA A 1 361 ? 7.901 0.063 -27.389 1.00 86.56 361 ALA A CA 1
ATOM 2827 C C . ALA A 1 361 ? 8.364 -1.324 -27.856 1.00 86.56 361 ALA A C 1
ATOM 2829 O O . ALA A 1 361 ? 9.232 -1.933 -27.231 1.00 86.56 361 ALA A O 1
ATOM 2830 N N . GLN A 1 362 ? 7.822 -1.828 -28.969 1.00 86.88 362 GLN A N 1
ATOM 2831 C CA . GLN A 1 362 ? 8.201 -3.146 -29.477 1.00 86.88 362 GLN A CA 1
ATOM 2832 C C . GLN A 1 362 ? 9.667 -3.200 -29.932 1.00 86.88 362 GLN A C 1
ATOM 2834 O O . GLN A 1 362 ? 10.287 -4.256 -29.843 1.00 86.88 362 GLN A O 1
ATOM 2839 N N . ASN A 1 363 ? 10.241 -2.080 -30.383 1.00 86.06 363 ASN A N 1
ATOM 2840 C CA . ASN A 1 363 ? 11.629 -2.048 -30.845 1.00 86.06 363 ASN A CA 1
ATOM 2841 C C . ASN A 1 363 ? 12.619 -2.333 -29.698 1.00 86.06 363 ASN A C 1
ATOM 2843 O O . ASN A 1 363 ? 13.376 -3.293 -29.831 1.00 86.06 363 ASN A O 1
ATOM 2847 N N . PRO A 1 364 ? 12.577 -1.618 -28.553 1.00 87.69 364 PRO A N 1
ATOM 2848 C CA . PRO A 1 364 ? 13.352 -1.996 -27.375 1.00 87.69 364 PRO A CA 1
ATOM 2849 C C . PRO A 1 364 ? 13.096 -3.423 -26.896 1.00 87.69 364 PRO A C 1
ATOM 2851 O O . PRO A 1 364 ? 14.049 -4.121 -26.579 1.00 87.69 364 PRO A O 1
ATOM 2854 N N . ILE A 1 365 ? 11.847 -3.902 -26.882 1.00 87.38 365 ILE A N 1
ATOM 2855 C CA . ILE A 1 365 ? 11.555 -5.289 -26.475 1.00 87.38 365 ILE A CA 1
ATOM 2856 C C . ILE A 1 365 ? 12.335 -6.286 -27.346 1.00 87.38 365 ILE A C 1
ATOM 2858 O O . ILE A 1 365 ? 12.977 -7.191 -26.816 1.00 87.38 365 ILE A O 1
ATOM 2862 N N . ASN A 1 366 ? 12.362 -6.074 -28.665 1.00 86.44 366 ASN A N 1
ATOM 2863 C CA . ASN A 1 366 ? 13.127 -6.915 -29.589 1.00 86.44 366 ASN A CA 1
ATOM 2864 C C . ASN A 1 366 ? 14.646 -6.815 -29.349 1.00 86.44 366 ASN A C 1
ATOM 2866 O O . ASN A 1 366 ? 15.354 -7.807 -29.495 1.00 86.44 366 ASN A O 1
ATOM 2870 N N . SER A 1 367 ? 15.167 -5.644 -28.969 1.00 84.81 367 SER A N 1
ATOM 2871 C CA . SER A 1 367 ? 16.579 -5.497 -28.591 1.00 84.81 367 SER A CA 1
ATOM 2872 C C . SER A 1 367 ? 16.927 -6.376 -27.387 1.00 84.81 367 SER A C 1
ATOM 2874 O O . SER A 1 367 ? 17.953 -7.059 -27.373 1.00 84.81 367 SER A O 1
ATOM 2876 N N . PHE A 1 368 ? 16.039 -6.432 -26.395 1.00 87.00 368 PHE A N 1
ATOM 2877 C CA . PHE A 1 368 ? 16.238 -7.244 -25.196 1.00 87.00 368 PHE A CA 1
ATOM 2878 C C . PHE A 1 368 ? 16.186 -8.752 -25.460 1.00 87.00 368 PHE A C 1
ATOM 2880 O O . PHE A 1 368 ? 16.889 -9.487 -24.771 1.00 87.00 368 PHE A O 1
ATOM 2887 N N . GLU A 1 369 ? 15.490 -9.210 -26.507 1.00 87.44 369 GLU A N 1
ATOM 2888 C CA . GLU A 1 369 ? 15.591 -10.603 -26.978 1.00 87.44 369 GLU A CA 1
ATOM 2889 C C . GLU A 1 369 ? 17.036 -10.994 -27.317 1.00 87.44 369 GLU A C 1
ATOM 2891 O O . GLU A 1 369 ? 17.452 -12.122 -27.072 1.00 87.44 369 GLU A O 1
ATOM 2896 N N . THR A 1 370 ? 17.814 -10.072 -27.891 1.00 87.25 370 THR A N 1
ATOM 2897 C CA . THR A 1 370 ? 19.215 -10.350 -28.247 1.00 87.25 370 THR A CA 1
ATOM 2898 C C . THR A 1 370 ? 20.158 -10.262 -27.050 1.00 87.25 370 THR A C 1
ATOM 2900 O O . THR A 1 370 ? 21.165 -10.961 -27.036 1.00 87.25 370 THR A O 1
ATOM 2903 N N . PHE A 1 371 ? 19.837 -9.426 -26.054 1.00 88.25 371 PHE A N 1
ATOM 2904 C CA . PHE A 1 371 ? 20.595 -9.371 -24.806 1.00 88.25 371 PHE A CA 1
ATOM 2905 C C . PHE A 1 371 ? 20.404 -10.662 -24.015 1.00 88.25 371 PHE A C 1
ATOM 2907 O O . PHE A 1 371 ? 21.387 -11.270 -23.625 1.00 88.25 371 PHE A O 1
ATOM 2914 N N . ASP A 1 372 ? 19.163 -11.123 -23.856 1.00 86.88 372 ASP A N 1
ATOM 2915 C CA . ASP A 1 372 ? 18.853 -12.391 -23.180 1.00 86.88 372 ASP A CA 1
ATOM 2916 C C . ASP A 1 372 ? 19.464 -13.602 -23.904 1.00 86.88 372 ASP A C 1
ATOM 2918 O O . ASP A 1 372 ? 19.833 -14.592 -23.280 1.00 86.88 372 ASP A O 1
ATOM 2922 N N . ALA A 1 373 ? 19.621 -13.505 -25.228 1.00 87.62 373 ALA A N 1
ATOM 2923 C CA . ALA A 1 373 ? 20.257 -14.533 -26.041 1.00 87.62 373 ALA A CA 1
ATOM 2924 C C . ALA A 1 373 ? 21.781 -14.643 -25.874 1.00 87.62 373 ALA A C 1
ATOM 2926 O O . ALA A 1 373 ? 22.365 -15.623 -26.341 1.00 87.62 373 ALA A O 1
ATOM 2927 N N . HIS A 1 374 ? 22.435 -13.640 -25.290 1.00 89.00 374 HIS A N 1
ATOM 2928 C CA . HIS A 1 374 ? 23.888 -13.576 -25.213 1.00 89.00 374 HIS A CA 1
ATOM 2929 C C . HIS A 1 374 ? 24.381 -14.164 -23.886 1.00 89.00 374 HIS A C 1
ATOM 2931 O O . HIS A 1 374 ? 24.015 -13.678 -22.823 1.00 89.00 374 HIS A O 1
ATOM 2937 N N . GLU A 1 375 ? 25.250 -15.179 -23.935 1.00 88.75 375 GLU A N 1
ATOM 2938 C CA . GLU A 1 375 ? 25.694 -15.923 -22.738 1.00 88.75 375 GLU A CA 1
ATOM 2939 C C . GLU A 1 375 ? 26.385 -15.031 -21.691 1.00 88.75 375 GLU A C 1
ATOM 2941 O O . GLU A 1 375 ? 26.237 -15.250 -20.491 1.00 88.75 375 GLU A O 1
ATOM 2946 N N . ASP A 1 376 ? 27.076 -13.985 -22.148 1.00 91.62 376 ASP A N 1
ATOM 2947 C CA . ASP A 1 376 ? 27.757 -13.016 -21.282 1.00 91.62 376 ASP A CA 1
ATOM 2948 C C . ASP A 1 376 ? 26.864 -11.866 -20.780 1.00 91.62 376 ASP A C 1
ATOM 2950 O O . ASP A 1 376 ? 27.374 -10.936 -20.154 1.00 91.62 376 ASP A O 1
ATOM 2954 N N . VAL A 1 377 ? 25.554 -11.872 -21.059 1.00 89.94 377 VAL A N 1
ATOM 2955 C CA . VAL A 1 377 ? 24.637 -10.791 -20.663 1.00 89.94 377 VAL A CA 1
ATOM 2956 C C . VAL A 1 377 ? 23.509 -11.323 -19.785 1.00 89.94 377 VAL A C 1
ATOM 2958 O O . VAL A 1 377 ? 22.659 -12.095 -20.215 1.00 89.94 377 VAL A O 1
ATOM 2961 N N . LEU A 1 378 ? 23.434 -10.833 -18.549 1.00 88.50 378 LEU A N 1
ATOM 2962 C CA . LEU A 1 378 ? 22.299 -11.082 -17.664 1.00 88.50 378 LEU A CA 1
ATOM 2963 C C . LEU A 1 378 ? 21.262 -9.963 -17.807 1.00 88.50 378 LEU A C 1
ATOM 2965 O O . LEU A 1 378 ? 21.538 -8.810 -17.477 1.00 88.50 378 LEU A O 1
ATOM 2969 N N . VAL A 1 379 ? 20.044 -10.293 -18.236 1.00 87.06 379 VAL A N 1
ATOM 2970 C CA . VAL A 1 379 ? 18.930 -9.334 -18.287 1.00 87.06 379 VAL A CA 1
ATOM 2971 C C . VAL A 1 379 ? 18.186 -9.303 -16.951 1.00 87.06 379 VAL A C 1
ATOM 2973 O O . VAL A 1 379 ? 17.682 -10.318 -16.474 1.00 87.06 379 VAL A O 1
ATOM 2976 N N . VAL A 1 380 ? 18.069 -8.113 -16.361 1.00 84.81 380 VAL A N 1
ATOM 2977 C CA . VAL A 1 380 ? 17.322 -7.863 -15.123 1.00 84.81 380 VAL A CA 1
ATOM 2978 C C . VAL A 1 380 ? 16.218 -6.852 -15.404 1.00 84.81 380 VAL A C 1
ATOM 2980 O O . VAL A 1 380 ? 16.480 -5.720 -15.798 1.00 84.81 380 VAL A O 1
ATOM 2983 N N . MET A 1 381 ? 14.971 -7.255 -15.179 1.00 81.44 381 MET A N 1
ATOM 2984 C CA . MET A 1 381 ? 13.776 -6.429 -15.386 1.00 81.44 381 MET A CA 1
ATOM 2985 C C . MET A 1 381 ? 13.137 -6.032 -14.053 1.00 81.44 381 MET A C 1
ATOM 2987 O O . MET A 1 381 ? 13.207 -6.800 -13.092 1.00 81.44 381 MET A O 1
ATOM 2991 N N . ALA A 1 382 ? 12.477 -4.870 -14.006 1.00 75.75 382 ALA A N 1
ATOM 2992 C CA . ALA A 1 382 ? 11.912 -4.322 -12.768 1.00 75.75 382 ALA A CA 1
ATOM 2993 C C . ALA A 1 382 ? 10.891 -5.267 -12.106 1.00 75.75 382 ALA A C 1
ATOM 2995 O O . ALA A 1 382 ? 10.900 -5.457 -10.894 1.00 75.75 382 ALA A O 1
ATOM 2996 N N . HIS A 1 383 ? 10.061 -5.928 -12.915 1.00 72.94 383 HIS A N 1
ATOM 2997 C CA . HIS A 1 383 ? 9.007 -6.836 -12.447 1.00 72.94 383 HIS A CA 1
ATOM 2998 C C . HIS A 1 383 ? 9.419 -8.319 -12.437 1.00 72.94 383 HIS A C 1
ATOM 3000 O O . HIS A 1 383 ? 8.584 -9.212 -12.287 1.00 72.94 383 HIS A O 1
ATOM 3006 N N . GLY A 1 384 ? 10.704 -8.612 -12.641 1.00 63.56 384 GLY A N 1
ATOM 3007 C CA . GLY A 1 384 ? 11.206 -9.979 -12.716 1.00 63.56 384 GLY A CA 1
ATOM 3008 C C . GLY A 1 384 ? 11.292 -10.617 -11.333 1.00 63.56 384 GLY A C 1
ATOM 3009 O O . GLY A 1 384 ? 11.898 -10.058 -10.424 1.00 63.56 384 GLY A O 1
ATOM 3010 N N . GLN A 1 385 ? 10.775 -11.840 -11.175 1.00 55.94 385 GLN A N 1
ATOM 3011 C CA . GLN A 1 385 ? 10.915 -12.598 -9.919 1.00 55.94 385 GLN A CA 1
ATOM 3012 C C . GLN A 1 385 ? 12.381 -12.835 -9.511 1.00 55.94 385 GLN A C 1
ATOM 3014 O O . GLN A 1 385 ? 12.655 -12.992 -8.325 1.00 55.94 385 GLN A O 1
ATOM 3019 N N . ALA A 1 386 ? 13.318 -12.808 -10.466 1.00 49.94 386 ALA A N 1
ATOM 3020 C CA . ALA A 1 386 ? 14.754 -12.908 -10.203 1.00 49.94 386 ALA A CA 1
ATOM 3021 C C . ALA A 1 386 ? 15.319 -11.717 -9.401 1.00 49.94 386 ALA A C 1
ATOM 3023 O O . ALA A 1 386 ? 16.305 -11.884 -8.696 1.00 49.94 386 ALA A O 1
ATOM 3024 N N . ALA A 1 387 ? 14.690 -10.537 -9.464 1.00 41.16 387 ALA A N 1
ATOM 3025 C CA . ALA A 1 387 ? 15.104 -9.361 -8.693 1.00 41.16 387 ALA A CA 1
ATOM 3026 C C . ALA A 1 387 ? 14.486 -9.312 -7.280 1.00 41.16 387 ALA A C 1
ATOM 3028 O O . ALA A 1 387 ? 14.954 -8.560 -6.430 1.00 41.16 387 ALA A O 1
ATOM 3029 N N . MET A 1 388 ? 13.430 -10.097 -7.030 1.00 35.31 388 MET A N 1
ATOM 3030 C CA . MET A 1 388 ? 12.590 -10.000 -5.825 1.00 35.31 388 MET A CA 1
ATOM 3031 C C . MET A 1 388 ? 12.839 -11.107 -4.791 1.00 35.31 388 MET A C 1
ATOM 3033 O O . MET A 1 388 ? 12.372 -10.991 -3.663 1.00 35.31 388 MET A O 1
ATOM 3037 N N . ASN A 1 389 ? 13.566 -12.167 -5.155 1.00 30.55 389 ASN A N 1
ATOM 3038 C CA . ASN A 1 389 ? 13.827 -13.318 -4.291 1.00 30.55 389 ASN A CA 1
ATOM 3039 C C . ASN A 1 389 ? 15.338 -13.555 -4.148 1.00 30.55 389 ASN A C 1
ATOM 3041 O O . ASN A 1 389 ? 15.882 -14.439 -4.809 1.00 30.55 389 ASN A O 1
ATOM 3045 N N . ASN A 1 390 ? 15.989 -12.776 -3.282 1.00 28.83 390 ASN A N 1
ATOM 3046 C CA . ASN A 1 390 ? 17.252 -13.158 -2.643 1.00 28.83 390 ASN A CA 1
ATOM 3047 C C . ASN A 1 390 ? 17.043 -13.252 -1.136 1.00 28.83 390 ASN A C 1
ATOM 3049 O O . ASN A 1 390 ? 16.556 -12.252 -0.561 1.00 28.83 390 ASN A O 1
#

Secondary structure (DSSP, 8-state):
------GGGG--S-TTSHHHHHHHHHHHHHHTTSS-TT--EEEEEETTEEEEPEESS-GGG--GGG-EEEESS--SSSGGG--EEE--TT-EEPTTHHHHHHHHHTT-SEEEEE--HHHHHHHHHHHHHH-TTPPEEEES-GGGGGSBS-TTS-SBPPTTSEEEE-EE---SSGGGHHHHHHHHHHH-TT-SEEEETTTEEEEEES--STTHHHHHHHHTT----GGGTTTS------GGG-EEETTEEEEESSSSSSEEEEE--SSSTT-EEEEEE-STT--EEEEEETS-SSGGGTSS-SSSPPPSB--TT----TTS-SSPBTHHHHTT-SSTTTTTTS-S-----SSS-SSSSHHHHHHHHHHHHHHHT-TTEEEEETT-HHHH--

Organism: Endocarpon pusillum (strain Z07020 / HMAS-L-300199) (NCBI:txid1263415)

InterPro domains:
  IPR001303 Class II aldolase/adducin N-terminal [PF00596] (22-201)
  IPR001303 Class II aldolase/adducin N-terminal [SM01007] (20-217)
  IPR017714 Methylthioribulose-1-phosphate dehydratase [TIGR03328] (23-202)
  IPR027514 Methylthioribulose-1-phosphate dehydratase, eukaryotes [MF_03116] (7-237)
  IPR036409 Class II aldolase/adducin N-terminal domain superfamily [G3DSA:3.40.225.10] (13-223)
  IPR036409 Class II aldolase/adducin N-terminal domain superfamily [SSF53639] (16-201)
  IPR036866 Ribonuclease Z/Hydroxyacylglutathione hydrolase-like [SSF56281] (176-302)

=== Feature glossary ===
Reading guide. The protein is described through the following features:

Foldseek 3Di. A 3Di character summarizes, for each residue, the relative orientation of the Cα frame of its nearest spatial neighbor. Because it encodes fold topology rather than chemistry, 3Di alignments detect remote structural similarity that sequence alignment misses.

Conta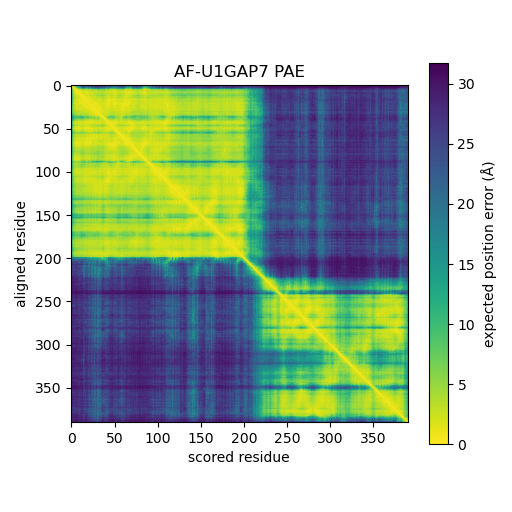ct-map, Ramachandran, and PAE plots. Plot images: a contact map (which residues are close in 3D, as an N×N binary image), a Ramachandran scatter (backbone torsion angles, revealing secondary-structure composition at a glance), and — for AlphaFold structures — a PAE heatmap (pairwise prediction confidence).

Radius of gyration, Cα contacts, bounding box. Radius of gyration (Rg) is the root-mean-square distance of Cα atoms from their centroid — a single number for overall size and compactness. A globular domain of N residues has Rg ≈ 2.2·N^0.38 Å; an extended or disordered chain has a much larger Rg. The Cα contact count is the number of residue pairs whose Cα atoms are within 8 Å and are more than four positions apart in sequence — a standard proxy for tertiary packing density. The bounding box is the smallest axis-aligned box enclosing all Cα atoms.

Secondary structure (8-state, DSSP). Eight-state secondary structure (DSSP): H is the canonical α-helix, G the tighter 3₁₀-helix, I the wider π-helix; E/B are β-structure, T and S are turns and bends, and '-' is everything else. DSSP derives these fr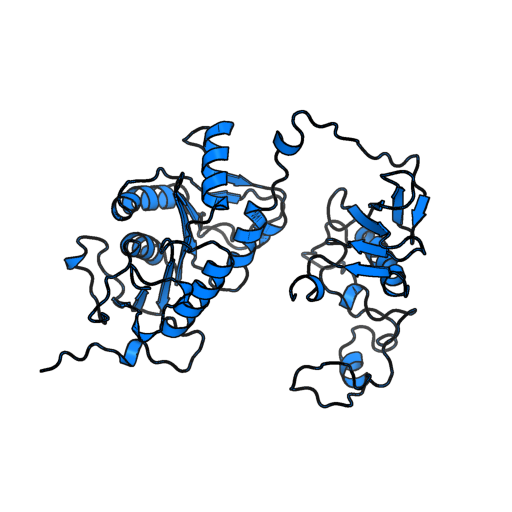om the pattern of main-chain N–H···O=C hydrogen bonds, not from the sequence.

B-factor. B-factor (Debye–Waller factor) reflects atomic displacement in the crystal lattice. It is an experimental observable (units Å²), not a prediction; low values mean the atom is pinned down, high values mean it moves or is heterogeneous across the crystal.

pLDDT. pLDDT is the predicted lDDT-Cα score: AlphaFold's confidence that the local environment of each residue (all inter-atomic distances within 15 Å) is correctly placed. It is a per-residue number between 0 and 100, with higher meaning more reliable.

Nearest PDB structures. Nearest PDB neighbors are the top structural matches found by Foldseek when searching this structure against the entire Protein Data Bank. Each hit reports a TM-score (0 to 1; >0.5 almost always implies the same fold) and an E-value. These are *structural* homologs — they may share no detectable sequence similarity.

Solvent-accessible surface area. Accessible surface area quantifies burial. A residue with SASA near zero is packed into the hydrophobic core; one with SASA >100 Å² sits on the surface. Computed here via the Shrake–Rupley numerical algorithm with a 1.4 Å probe.

Rendered structure images. Structure images are PyMOL renders from six orthogonal camera directions. Cartoon representation draws helices as coils and strands as arrows; sticks shows the backbone as bonds; surface shows the solvent-excluded envelope. Rainbow coloring maps sequence position to hue (blue→red, N→C); chain coloring assigns a distinct color per polypeptide.

Backbone torsions (φ/ψ). φ (phi) and ψ (psi) are the two rotatable backbone dihedrals per residue: φ is the C(i-1)–N–Cα–C torsion, ψ is the N–Cα–C–N(i+1) torsion, both in degrees on (−180°, 180°]. α-helical residues cluster near (−60°, −45°); β-strand residues near (−120°, +130°). A Ramachandran plot is simply a scatter of (φ, ψ) for every residue.

Predicted aligned error. Predicted Aligned Error (PAE) is an AlphaFold confidence matrix: entry (i, j) is the expected error in the position of residue j, in ångströms, when the prediction is superimposed on the true structure at residue i. Low PAE within a block of residues means that block is internally rigid and well-predicted; high PAE between two blocks means their relative placement is uncertain even if each block individually is confident.

mmCIF coordinates. Structure coordinates are given as an mmCIF _atom_site loop: one row per atom with element, residue name, chain id, sequence number, and x/y/z position in Å. Only the four main-chain atoms per residue are included here; side chains are omitted to keep the record compact.

InterPro / GO / CATH / organism. Database cross-references. InterPro integrates a dozen domain/family signature databases into unified entries with residue-range hits. GO terms attach function/process/location labels with evidence codes. CATH codes position the fold in a four-level structural taxonomy. Organism is the NCBI-taxonomy species name.

Secondary structure (3-state, P-SEA). SS3 is a coarse helix/strand/coil call (letters a/b/c) made by the P-SEA algorithm from inter-Cα distances and dihedrals. It is less detailed than DSSP but needs only Cα positions.

Sequence. Sequence gives the chain of amino acids in standard one-letter code (A=alanine, C=cysteine, …, Y=tyrosine), read N→C. It is the only feature that is directly encoded by the gene; all structural features are derived from the folded form of this sequence.